Protein AF-T0FVY5-F1 (afdb_monomer)

Mean predicted aligned error: 6.15 Å

Nearest PDB structures (foldseek):
  8rbm-assembly1_C  TM=7.474E-01  e=8.166E-16  Azotobacter vinelandii DJ
  8rb9-assembly1_C  TM=7.217E-01  e=2.525E-15  Azotobacter vinelandii DJ
  4kku-assembly3_C  TM=5.764E-01  e=1.074E+00  Borreliella burgdorferi B31
  9iuz-assembly1_B  TM=2.775E-01  e=2.325E+00  Arabidopsis thaliana
  8yb4-assembly1_B  TM=2.255E-01  e=1.728E+00  Arabidopsis thaliana

InterPro domains:
  IPR010208 Ion-translocating oxidoreductase complex, subunit RnfC/RsxC [PTHR43034] (2-372)
  IPR017896 4Fe-4S ferredoxin-type, iron-sulphur binding domain [PS51379] (301-331)
  IPR017896 4Fe-4S ferredoxin-type, iron-sulphur binding domain [PS51379] (333-362)
  IPR017900 4Fe-4S ferredoxin, iron-sulphur binding, conserved site [PS00198] (311-322)
  IPR017900 4Fe-4S ferredoxin, iron-sulphur binding, conserved site [PS00198] (342-353)

Radius of gyration: 21.78 Å; Cα contacts (8 Å, |Δi|>4): 718; chains: 1; bounding box: 51×52×61 Å

Sequence (375 aa):
MVHGKFSRKTVLEEPFTLFPEPGAVYLKEFPTRVYAGEALVRQSVGTLLSPVDGIASLIQGEHSTKIRIVQDGSFQLSGEIQVDPSLKLEQALEKMDESGLVSLDFPDTTLSSLFKTFQSSLIVLSPYTKTQPVDFREIILEECRELHIQFLEYIKIWFPESIIKDYIISSVPFRKYEYPVGFPEYFVKKALSEKTFQKENILYLGPETLYHLYRALFKKIPYIERHISIYYVEKNGGLKKEESPIKFRDGQSLSFLLLEKKKEYPNFTFNSFFDGGEFHSSSEEYFLDIYKHHSIIFVAGKIREWKELPCTECGECTYNCPLECNPISLVTGQGRFFANACIECGICTFLCPSGIPLRDKIRDVKNGTRENLDV

pLDDT: mean 89.94, std 12.11, range [25.08, 98.44]

Organism: NCBI:txid1218564

Structure (mmCIF, N/CA/C/O backbone):
data_AF-T0FVY5-F1
#
_entry.id   AF-T0FVY5-F1
#
loop_
_atom_site.group_PDB
_atom_site.id
_atom_site.type_symbol
_atom_site.label_atom_id
_atom_site.label_alt_id
_atom_site.label_comp_id
_atom_site.label_asym_id
_atom_site.label_entity_id
_atom_site.label_seq_id
_atom_site.pdbx_PDB_ins_code
_atom_site.Cartn_x
_atom_site.Cartn_y
_atom_site.Cartn_z
_atom_site.occupancy
_atom_site.B_iso_or_equiv
_atom_site.auth_seq_id
_atom_site.auth_comp_id
_atom_site.auth_asym_id
_atom_site.auth_atom_id
_atom_site.pdbx_PDB_model_num
ATOM 1 N N . MET A 1 1 ? 27.993 -5.968 8.108 1.00 25.08 1 MET A N 1
ATOM 2 C CA . MET A 1 1 ? 27.616 -5.876 9.534 1.00 25.08 1 MET A CA 1
ATOM 3 C C . MET A 1 1 ? 27.077 -4.479 9.788 1.00 25.08 1 MET A C 1
ATOM 5 O O . MET A 1 1 ? 27.837 -3.590 10.148 1.00 25.08 1 MET A O 1
ATOM 9 N N . VAL A 1 2 ? 25.793 -4.263 9.508 1.00 27.25 2 VAL A N 1
ATOM 10 C CA . VAL A 1 2 ? 25.122 -2.986 9.765 1.00 27.25 2 VAL A CA 1
ATOM 11 C C . VAL A 1 2 ? 24.302 -3.178 11.033 1.00 27.25 2 VAL A C 1
ATOM 13 O O . VAL A 1 2 ? 23.190 -3.681 11.017 1.00 27.25 2 VAL A O 1
ATOM 16 N N . HIS A 1 3 ? 24.890 -2.826 12.170 1.00 33.59 3 HIS A N 1
ATOM 17 C CA . HIS A 1 3 ? 24.115 -2.476 13.354 1.00 33.59 3 HIS A CA 1
ATOM 18 C C . HIS A 1 3 ? 23.963 -0.960 13.348 1.00 33.59 3 HIS A C 1
ATOM 20 O O . HIS A 1 3 ? 24.649 -0.241 14.074 1.00 33.59 3 HIS A O 1
ATOM 26 N N . GLY A 1 4 ? 23.088 -0.469 12.472 1.00 36.00 4 GLY A N 1
ATOM 27 C CA . GLY A 1 4 ? 22.662 0.921 12.475 1.00 36.00 4 GLY A CA 1
ATOM 28 C C . GLY A 1 4 ? 21.733 1.160 13.657 1.00 36.00 4 GLY A C 1
ATOM 29 O O . GLY A 1 4 ? 20.517 1.159 13.510 1.00 36.00 4 GLY A O 1
ATOM 30 N N . LYS A 1 5 ? 22.297 1.355 14.855 1.00 36.62 5 LYS A N 1
ATOM 31 C CA . LYS A 1 5 ? 21.599 2.074 15.923 1.00 36.62 5 LYS A CA 1
ATOM 32 C C . LYS A 1 5 ? 21.369 3.493 15.407 1.00 36.62 5 LYS A C 1
ATOM 34 O O . LYS A 1 5 ? 22.240 4.346 15.566 1.00 36.62 5 LYS A O 1
ATOM 39 N N . PHE A 1 6 ? 20.224 3.737 14.773 1.00 43.12 6 PHE A N 1
ATOM 40 C CA . PHE A 1 6 ? 19.776 5.093 14.482 1.00 43.12 6 PHE A CA 1
ATOM 41 C C . PHE A 1 6 ? 19.828 5.881 15.791 1.00 43.12 6 PHE A C 1
ATOM 43 O O . PHE A 1 6 ? 19.262 5.469 16.810 1.00 43.12 6 PHE A O 1
ATOM 50 N N . SER A 1 7 ? 20.574 6.982 15.804 1.00 35.22 7 SER A N 1
ATOM 51 C CA . SER A 1 7 ? 20.577 7.872 16.956 1.00 35.22 7 SER A CA 1
ATOM 52 C C . SER A 1 7 ? 19.140 8.373 17.134 1.00 35.22 7 SER A C 1
ATOM 54 O O . SER A 1 7 ? 18.599 9.030 16.248 1.00 35.22 7 SER A O 1
ATOM 56 N N . ARG A 1 8 ? 18.507 8.079 18.280 1.00 40.72 8 ARG A N 1
ATOM 57 C CA . ARG A 1 8 ? 17.170 8.608 18.629 1.00 40.72 8 ARG A CA 1
ATOM 58 C C . ARG A 1 8 ? 17.087 10.138 18.511 1.00 40.72 8 ARG A C 1
ATOM 60 O O . ARG A 1 8 ? 15.991 10.667 18.393 1.00 40.72 8 ARG A O 1
ATOM 67 N N . LYS A 1 9 ? 18.231 10.834 18.545 1.00 35.44 9 LYS A N 1
ATOM 68 C CA . LYS A 1 9 ? 18.335 12.296 18.505 1.00 35.44 9 LYS A CA 1
ATOM 69 C C . LYS A 1 9 ? 17.938 12.921 17.164 1.00 35.44 9 LYS A C 1
ATOM 71 O O . LYS A 1 9 ? 17.476 14.046 17.173 1.00 35.44 9 LYS A O 1
ATOM 76 N N . THR A 1 10 ? 18.074 12.223 16.036 1.00 43.50 10 THR A N 1
ATOM 77 C CA . THR A 1 10 ? 17.833 12.810 14.700 1.00 43.50 10 THR A CA 1
ATOM 78 C C . THR A 1 10 ? 16.411 12.600 14.168 1.00 43.50 10 THR A C 1
ATOM 80 O O . THR A 1 10 ? 16.043 13.219 13.182 1.00 43.50 10 THR A O 1
ATOM 83 N N . VAL A 1 11 ? 15.603 11.746 14.809 1.00 50.41 11 VAL A N 1
ATOM 84 C CA . VAL A 1 11 ? 14.240 11.399 14.349 1.00 50.41 11 VAL A CA 1
ATOM 85 C C . VAL A 1 11 ? 13.154 12.268 15.007 1.00 50.41 11 VAL A C 1
ATOM 87 O O . VAL A 1 11 ? 12.051 12.358 14.484 1.00 50.41 11 VAL A O 1
ATOM 90 N N . LEU A 1 12 ? 13.450 12.907 16.146 1.00 50.75 12 LEU A N 1
ATOM 91 C CA . LEU A 1 12 ? 12.457 13.578 17.004 1.00 50.75 12 LEU A CA 1
ATOM 92 C C . LEU A 1 12 ? 12.455 15.117 16.916 1.00 50.75 12 LEU A C 1
ATOM 94 O O . LEU A 1 12 ? 11.637 15.743 17.581 1.00 50.75 12 LEU A O 1
ATOM 98 N N . GLU A 1 13 ? 13.359 15.735 16.150 1.00 60.56 13 GLU A N 1
ATOM 99 C CA . GLU A 1 13 ? 13.485 17.206 16.101 1.00 60.56 13 GLU A CA 1
ATOM 100 C C . GLU A 1 13 ? 12.891 17.837 14.832 1.00 60.56 13 GLU A C 1
ATOM 102 O O . GLU A 1 13 ? 12.597 19.034 14.819 1.00 60.56 13 GLU A O 1
ATOM 107 N N . GLU A 1 14 ? 12.673 17.053 13.772 1.00 82.56 14 GLU A N 1
ATOM 108 C CA . GLU A 1 14 ? 12.103 17.570 12.530 1.00 82.56 14 GLU A CA 1
ATOM 109 C C . GLU A 1 14 ? 10.566 17.517 12.547 1.00 82.56 14 GLU A C 1
ATOM 111 O O . GLU A 1 14 ? 9.972 16.544 13.016 1.00 82.56 14 GLU A O 1
ATOM 116 N N . PRO A 1 15 ? 9.898 18.569 12.045 1.00 90.38 15 PRO A N 1
ATOM 117 C CA . PRO A 1 15 ? 8.446 18.613 11.964 1.00 90.38 15 PRO A CA 1
ATOM 118 C C . PRO A 1 15 ? 7.916 17.577 10.964 1.00 90.38 15 PRO A C 1
ATOM 120 O O . PRO A 1 15 ? 8.535 17.311 9.932 1.00 90.38 15 PRO A O 1
ATOM 123 N N . PHE A 1 16 ? 6.717 17.066 11.223 1.00 94.88 16 PHE A N 1
ATOM 124 C CA . PHE A 1 16 ? 5.983 16.251 10.259 1.00 94.88 16 PHE A CA 1
ATOM 125 C C . PHE A 1 16 ? 5.290 17.170 9.256 1.00 94.88 16 PHE A C 1
ATOM 127 O O . PHE A 1 16 ? 4.732 18.196 9.650 1.00 94.88 16 PHE A O 1
ATOM 134 N N . THR A 1 17 ? 5.304 16.807 7.976 1.00 95.69 17 THR A N 1
ATOM 135 C CA . THR A 1 17 ? 4.626 17.563 6.919 1.00 95.69 17 THR A CA 1
ATOM 136 C C . THR A 1 17 ? 3.707 16.646 6.136 1.00 95.69 17 THR A C 1
ATOM 138 O O . THR A 1 17 ? 4.165 15.728 5.464 1.00 95.69 17 THR A O 1
ATOM 141 N N . LEU A 1 18 ? 2.408 16.918 6.205 1.00 95.44 18 LEU A N 1
ATOM 142 C CA . LEU A 1 18 ? 1.378 16.187 5.478 1.00 95.44 18 LEU A CA 1
ATOM 143 C C . LEU A 1 18 ? 0.923 16.979 4.248 1.00 95.44 18 LEU A C 1
ATOM 145 O O . LEU A 1 18 ? 0.936 18.218 4.250 1.00 95.44 18 LEU A O 1
ATOM 149 N N . PHE A 1 19 ? 0.472 16.256 3.222 1.00 93.06 19 PHE A N 1
ATOM 150 C CA . PHE A 1 19 ? 0.108 16.801 1.912 1.00 93.06 19 PHE A CA 1
ATOM 151 C C . PHE A 1 19 ? -1.352 16.473 1.579 1.00 93.06 19 PHE A C 1
ATOM 153 O O . PHE A 1 19 ? -1.606 15.498 0.872 1.00 93.06 19 PHE A O 1
ATOM 160 N N . PRO A 1 20 ? -2.315 17.262 2.091 1.00 92.56 20 PRO A N 1
ATOM 161 C CA . PRO A 1 20 ? -3.705 17.164 1.667 1.00 92.56 20 PRO A CA 1
ATOM 162 C C . PRO A 1 20 ? -3.853 17.255 0.147 1.00 92.56 20 PRO A C 1
ATOM 164 O O . PRO A 1 20 ? -3.195 18.072 -0.502 1.00 92.56 20 PRO A O 1
ATOM 167 N N . GLU A 1 21 ? -4.749 16.450 -0.417 1.00 90.50 21 GLU A N 1
ATOM 168 C CA . GLU A 1 21 ? -5.129 16.578 -1.823 1.00 90.50 21 GLU A CA 1
ATOM 169 C C . GLU A 1 21 ? -5.805 17.935 -2.138 1.00 90.50 21 GLU A C 1
ATOM 171 O O . GLU A 1 21 ? -6.383 18.586 -1.256 1.00 90.50 21 GLU A O 1
ATOM 176 N N . PRO A 1 22 ? -5.794 18.372 -3.408 1.00 88.31 22 PRO A N 1
ATOM 177 C CA . PRO A 1 22 ? -6.590 19.515 -3.839 1.00 88.31 22 PRO A CA 1
ATOM 178 C C . PRO A 1 22 ? -8.088 19.299 -3.570 1.00 88.31 22 PRO A C 1
ATOM 180 O O . PRO A 1 22 ? -8.651 18.280 -3.955 1.00 88.31 22 PRO A O 1
ATOM 183 N N . GLY A 1 23 ? -8.749 20.281 -2.950 1.00 87.75 23 GLY A N 1
ATOM 184 C CA . GLY A 1 23 ? -10.187 20.222 -2.646 1.00 87.75 23 GLY A CA 1
ATOM 185 C C . GLY A 1 23 ? -10.550 19.509 -1.338 1.00 87.75 23 GLY A C 1
ATOM 186 O O . GLY A 1 23 ? -11.733 19.421 -1.013 1.00 87.75 23 GLY A O 1
ATOM 187 N N . ALA A 1 24 ? -9.559 19.050 -0.570 1.00 91.75 24 ALA A N 1
ATOM 188 C CA . ALA A 1 24 ? -9.790 18.404 0.714 1.00 91.75 24 ALA A CA 1
ATOM 189 C C . ALA A 1 24 ? -10.467 19.337 1.742 1.00 91.75 24 ALA A C 1
ATOM 191 O O . ALA A 1 24 ? -10.242 20.551 1.768 1.00 91.75 24 ALA A O 1
ATOM 192 N N . VAL A 1 25 ? -11.281 18.757 2.630 1.00 94.62 25 VAL A N 1
ATOM 193 C CA . VAL A 1 25 ? -12.047 19.491 3.648 1.00 94.62 25 VAL A CA 1
ATOM 194 C C . VAL A 1 25 ? -11.309 19.461 4.983 1.00 94.62 25 VAL A C 1
ATOM 196 O O . VAL A 1 25 ? -11.169 18.408 5.605 1.00 94.62 25 VAL A O 1
ATOM 199 N N . TYR A 1 26 ? -10.865 20.624 5.455 1.00 95.38 26 TYR A N 1
ATOM 200 C CA . TYR A 1 26 ? -10.223 20.771 6.762 1.00 95.38 26 TYR A CA 1
ATOM 201 C C . TYR A 1 26 ? -11.253 20.628 7.884 1.00 95.38 26 TYR A C 1
ATOM 203 O O . TYR A 1 26 ? -12.281 21.301 7.889 1.00 95.38 26 TYR A O 1
ATOM 211 N N . LEU A 1 27 ? -10.971 19.748 8.844 1.00 95.94 27 LEU A N 1
ATOM 212 C CA . LEU A 1 27 ? -11.879 19.419 9.952 1.00 95.94 27 LEU A CA 1
ATOM 213 C C . LEU A 1 27 ? -11.597 20.248 11.215 1.00 95.94 27 LEU A C 1
ATOM 215 O O . LEU A 1 27 ? -12.261 20.080 12.236 1.00 95.94 27 LEU A O 1
ATOM 219 N N . LYS A 1 28 ? -10.585 21.119 11.154 1.00 93.94 28 LYS A N 1
ATOM 220 C CA . LYS A 1 28 ? -10.076 21.931 12.259 1.00 93.94 28 LYS A CA 1
ATOM 221 C C . LYS A 1 28 ? -9.698 23.324 11.773 1.00 93.94 28 LYS A C 1
ATOM 223 O O . LYS A 1 28 ? -9.310 23.506 10.620 1.00 93.94 28 LYS A O 1
ATOM 228 N N . GLU A 1 29 ? -9.738 24.280 12.691 1.00 95.00 29 GLU A N 1
ATOM 229 C CA . GLU A 1 29 ? -9.111 25.589 12.520 1.00 95.00 29 GLU A CA 1
ATOM 230 C C . GLU A 1 29 ? -7.639 25.506 12.948 1.00 95.00 29 GLU A C 1
ATOM 232 O O . GLU A 1 29 ? -7.323 24.894 13.967 1.00 95.00 29 GLU A O 1
ATOM 237 N N . PHE A 1 30 ? -6.735 26.094 12.163 1.00 94.56 30 PHE A N 1
ATOM 238 C CA . PHE A 1 30 ? -5.288 26.053 12.397 1.00 94.56 30 PHE A CA 1
ATOM 239 C C . PHE A 1 30 ? -4.747 27.469 12.681 1.00 94.56 30 PHE A C 1
ATOM 241 O O . PHE A 1 30 ? -5.218 28.422 12.057 1.00 94.56 30 PHE A O 1
ATOM 248 N N . PRO A 1 31 ? -3.722 27.627 13.542 1.00 96.50 31 PRO A N 1
ATOM 249 C CA . PRO A 1 31 ? -2.995 26.568 14.239 1.00 96.50 31 PRO A CA 1
ATOM 250 C C . PRO A 1 31 ? -3.778 25.989 15.422 1.00 96.50 31 PRO A C 1
ATOM 252 O O . PRO A 1 31 ? -4.525 26.700 16.087 1.00 96.50 31 PRO A O 1
ATOM 255 N N . THR A 1 32 ? -3.591 24.702 15.708 1.00 97.31 32 THR A N 1
ATOM 256 C CA . THR A 1 32 ? -4.270 24.039 16.830 1.00 97.31 32 THR A CA 1
ATOM 257 C C . THR A 1 32 ? -3.449 22.895 17.401 1.00 97.31 32 THR A C 1
ATOM 259 O O . THR A 1 32 ? -2.555 22.360 16.738 1.00 97.31 32 THR A O 1
ATOM 262 N N . ARG A 1 33 ? -3.753 22.521 18.647 1.00 96.12 33 ARG A N 1
ATOM 263 C CA . ARG A 1 33 ? -3.192 21.312 19.241 1.00 96.12 33 ARG A CA 1
ATOM 264 C C . ARG A 1 33 ? -3.884 20.090 18.657 1.00 96.12 33 ARG A C 1
ATOM 266 O O . ARG A 1 33 ? -5.104 20.081 18.495 1.00 96.12 33 ARG A O 1
ATOM 273 N N . VAL A 1 34 ? -3.081 19.081 18.348 1.00 95.81 34 VAL A N 1
ATOM 274 C CA . VAL A 1 34 ? -3.536 17.817 17.782 1.00 95.81 34 VAL A CA 1
ATOM 275 C C . VAL A 1 34 ? -2.949 16.641 18.546 1.00 95.81 34 VAL A C 1
ATOM 277 O O . VAL A 1 34 ? -1.860 16.751 19.116 1.00 95.81 34 VAL A O 1
ATOM 280 N N . TYR A 1 35 ? -3.668 15.525 18.531 1.00 94.06 35 TYR A N 1
ATOM 281 C CA . TYR A 1 35 ? -3.240 14.255 19.116 1.00 94.06 35 TYR A CA 1
ATOM 282 C C . TYR A 1 35 ? -3.052 13.191 18.039 1.00 94.06 35 TYR A C 1
ATOM 284 O O . TYR A 1 35 ? -3.733 13.210 17.015 1.00 94.06 35 TYR A O 1
ATOM 292 N N . ALA A 1 36 ? -2.148 12.239 18.253 1.00 93.81 36 ALA A N 1
ATOM 293 C CA . ALA A 1 36 ? -1.917 11.145 17.320 1.00 93.81 36 ALA A CA 1
ATOM 294 C C . ALA A 1 36 ? -3.219 10.367 17.048 1.00 93.81 36 ALA A C 1
ATOM 296 O O . ALA A 1 36 ? -3.897 9.919 17.973 1.00 93.81 36 ALA A O 1
ATOM 297 N N . GLY A 1 37 ? -3.562 10.196 15.770 1.00 94.38 37 GLY A N 1
ATOM 298 C CA . GLY A 1 37 ? -4.827 9.600 15.337 1.00 94.38 37 GLY A CA 1
ATOM 299 C C . GLY A 1 37 ? -5.985 10.577 15.180 1.00 94.38 37 GLY A C 1
ATOM 300 O O . GLY A 1 37 ? -7.039 10.186 14.694 1.00 94.38 37 GLY A O 1
ATOM 301 N N . GLU A 1 38 ? -5.817 11.837 15.566 1.00 95.62 38 GLU A N 1
ATOM 302 C CA . GLU A 1 38 ? -6.883 12.820 15.453 1.00 95.62 38 GLU A CA 1
ATOM 303 C C . GLU A 1 38 ? -7.085 13.254 14.000 1.00 95.62 38 GLU A C 1
ATOM 305 O O . GLU A 1 38 ? -6.127 13.563 13.287 1.00 95.62 38 GLU A O 1
ATOM 310 N N . ALA A 1 39 ? -8.343 13.305 13.566 1.00 97.12 39 ALA A N 1
ATOM 311 C CA . ALA A 1 39 ? -8.708 13.699 12.215 1.00 97.12 39 ALA A CA 1
ATOM 312 C C . ALA A 1 39 ? -8.368 15.171 11.934 1.00 97.12 39 ALA A C 1
ATOM 314 O O . ALA A 1 39 ? -8.780 16.076 12.665 1.00 97.12 39 ALA A O 1
ATOM 315 N N . LEU A 1 40 ? -7.631 15.409 10.846 1.00 96.88 40 LEU A N 1
ATOM 316 C CA . LEU A 1 40 ? -7.208 16.744 10.418 1.00 96.88 40 LEU A CA 1
ATOM 317 C C . LEU A 1 40 ? -7.950 17.193 9.163 1.00 96.88 40 LEU A C 1
ATOM 319 O O . LEU A 1 40 ? -8.425 18.328 9.088 1.00 96.88 40 LEU A O 1
ATOM 323 N N . VAL A 1 41 ? -8.033 16.303 8.173 1.00 95.19 41 VAL A N 1
ATOM 324 C CA . VAL A 1 41 ? -8.563 16.612 6.843 1.00 95.19 41 VAL A CA 1
ATOM 325 C C . VAL A 1 41 ? -9.319 15.414 6.294 1.00 95.19 41 VAL A C 1
ATOM 327 O O . VAL A 1 41 ? -8.827 14.291 6.346 1.00 95.19 41 VAL A O 1
ATOM 330 N N . ARG A 1 42 ? -10.493 15.656 5.715 1.00 94.88 42 ARG A N 1
ATOM 331 C CA . ARG A 1 42 ? -11.218 14.667 4.916 1.00 94.88 42 ARG A CA 1
ATOM 332 C C . ARG A 1 42 ? -10.850 14.815 3.444 1.00 94.88 42 ARG A C 1
ATOM 334 O O . ARG A 1 42 ? -10.922 15.918 2.904 1.00 94.88 42 ARG A O 1
ATOM 341 N N . GLN A 1 43 ? -10.472 13.704 2.826 1.00 91.31 43 GLN A N 1
ATOM 342 C CA . GLN A 1 43 ? -10.056 13.617 1.427 1.00 91.31 43 GLN A CA 1
ATOM 343 C C . GLN A 1 43 ? -11.102 12.835 0.615 1.00 91.31 43 GLN A C 1
ATOM 345 O O . GLN A 1 43 ? -12.077 12.320 1.168 1.00 91.31 43 GLN A O 1
ATOM 350 N N . SER A 1 44 ? -10.897 12.744 -0.695 1.00 90.25 44 SER A N 1
ATOM 351 C CA . SER A 1 44 ? -11.677 11.951 -1.642 1.00 90.25 44 SER A CA 1
ATOM 352 C C . SER A 1 44 ? -11.671 10.479 -1.243 1.00 90.25 44 SER A C 1
ATOM 354 O O . SER A 1 44 ? -12.699 9.805 -1.323 1.00 90.25 44 SER A O 1
ATOM 356 N N . VAL A 1 45 ? -10.533 10.015 -0.720 1.00 89.56 45 VAL A N 1
ATOM 357 C CA . VAL A 1 45 ? -10.350 8.684 -0.154 1.00 89.56 45 VAL A CA 1
ATOM 358 C C . VAL A 1 45 ? -9.832 8.813 1.277 1.00 89.56 45 VAL A C 1
ATOM 360 O O . VAL A 1 45 ? -8.653 9.051 1.528 1.00 89.56 45 VAL A O 1
ATOM 363 N N . GLY A 1 46 ? -10.738 8.630 2.236 1.00 90.44 46 GLY A N 1
ATOM 364 C CA . GLY A 1 46 ? -10.409 8.513 3.655 1.00 90.44 46 GLY A CA 1
ATOM 365 C C . GLY A 1 46 ? -10.163 9.842 4.371 1.00 90.44 46 GLY A C 1
ATOM 366 O O . GLY A 1 46 ? -10.559 10.923 3.925 1.00 90.44 46 GLY A O 1
ATOM 367 N N . THR A 1 47 ? -9.529 9.742 5.537 1.00 94.19 47 THR A N 1
ATOM 368 C CA . THR A 1 47 ? -9.269 10.871 6.436 1.00 94.19 47 THR A CA 1
ATOM 369 C C . THR A 1 47 ? -7.790 10.901 6.786 1.00 94.19 47 THR A C 1
ATOM 371 O O . THR A 1 47 ? -7.234 9.904 7.237 1.00 94.19 47 THR A O 1
ATOM 374 N N . LEU A 1 48 ? -7.161 12.058 6.604 1.00 94.62 48 LEU A N 1
ATOM 375 C CA . LEU A 1 48 ? -5.792 12.312 7.023 1.00 94.62 48 LEU A CA 1
ATOM 376 C C . LEU A 1 48 ? -5.769 12.591 8.527 1.00 94.62 48 LEU A C 1
ATOM 378 O O . LEU A 1 48 ? -6.465 13.493 9.013 1.00 94.62 48 LEU A O 1
ATOM 382 N N . LEU A 1 49 ? -4.970 11.818 9.252 1.00 97.00 49 LEU A N 1
ATOM 383 C CA . LEU A 1 49 ? -4.873 11.874 10.706 1.00 97.00 49 LEU A CA 1
ATOM 384 C C . LEU A 1 49 ? -3.544 12.488 11.138 1.00 97.00 49 LEU A C 1
ATOM 386 O O . LEU A 1 49 ? -2.554 12.435 10.408 1.00 97.00 49 LEU A O 1
ATOM 390 N N . SER A 1 50 ? -3.495 13.029 12.353 1.00 96.50 50 SER A N 1
ATOM 391 C CA . SER A 1 50 ? -2.228 13.469 12.924 1.00 96.50 50 SER A CA 1
ATOM 392 C C . SER A 1 50 ? -1.327 12.263 13.231 1.00 96.50 50 SER A C 1
ATOM 394 O O . SER A 1 50 ? -1.744 11.364 13.966 1.00 96.50 50 SER A O 1
ATOM 396 N N . PRO A 1 51 ? -0.076 12.223 12.745 1.00 95.44 51 PRO A N 1
ATOM 397 C CA . PRO A 1 51 ? 0.883 11.175 13.079 1.00 95.44 51 PRO A CA 1
ATOM 398 C C . PRO A 1 51 ? 1.437 11.289 14.504 1.00 95.44 51 PRO A C 1
ATOM 400 O O . PRO A 1 51 ? 1.996 10.326 15.032 1.00 95.44 51 PRO A O 1
ATOM 403 N N . VAL A 1 52 ? 1.339 12.460 15.133 1.00 94.00 52 VAL A N 1
ATOM 404 C CA . VAL A 1 52 ? 1.960 12.768 16.427 1.00 94.00 52 VAL A CA 1
ATOM 405 C C . VAL A 1 52 ? 1.071 13.676 17.270 1.00 94.00 52 VAL A C 1
ATOM 407 O O . VAL A 1 52 ? 0.173 14.341 16.753 1.00 94.00 52 VAL A O 1
ATOM 410 N N . ASP A 1 53 ? 1.371 13.740 18.561 1.00 94.06 53 ASP A N 1
ATOM 411 C CA . ASP A 1 53 ? 0.906 14.825 19.419 1.00 94.06 53 ASP A CA 1
ATOM 412 C C . ASP A 1 53 ? 1.740 16.076 19.125 1.00 94.06 53 ASP A C 1
ATOM 414 O O . ASP A 1 53 ? 2.962 15.987 18.967 1.00 94.06 53 ASP A O 1
ATOM 418 N N . GLY A 1 54 ? 1.102 17.239 19.023 1.00 94.62 54 GLY A N 1
ATOM 419 C CA . GLY A 1 54 ? 1.831 18.478 18.775 1.00 94.62 54 GLY A CA 1
ATOM 420 C C . GLY A 1 54 ? 0.963 19.655 18.368 1.00 94.62 54 GLY A C 1
ATOM 421 O O . GLY A 1 54 ? -0.255 19.659 18.552 1.00 94.62 54 GLY A O 1
ATOM 422 N N . ILE A 1 55 ? 1.607 20.668 17.790 1.00 96.06 55 ILE A N 1
ATOM 423 C CA . ILE A 1 55 ? 0.935 21.840 17.223 1.00 96.06 55 ILE A CA 1
ATOM 424 C C . ILE A 1 55 ? 0.942 21.730 15.704 1.00 96.06 55 ILE A C 1
ATOM 426 O O . ILE A 1 55 ? 2.007 21.735 15.082 1.00 96.06 55 ILE A O 1
ATOM 430 N N . ALA A 1 56 ? -0.252 21.650 15.121 1.00 96.81 56 ALA A N 1
ATOM 431 C CA . ALA A 1 56 ? -0.453 21.643 13.684 1.00 96.81 56 ALA A CA 1
ATOM 432 C C . ALA A 1 56 ? -0.715 23.062 13.170 1.00 96.81 56 ALA A C 1
ATOM 434 O O . ALA A 1 56 ? -1.523 23.796 13.741 1.00 96.81 56 ALA A O 1
ATOM 435 N N . SER A 1 57 ? -0.081 23.419 12.056 1.00 96.88 57 SER A N 1
ATOM 436 C CA . SER A 1 57 ? -0.207 24.714 11.382 1.00 96.88 57 SER A CA 1
ATOM 437 C C . SER A 1 57 ? -0.280 24.526 9.868 1.00 96.88 57 SER A C 1
ATOM 439 O O . SER A 1 57 ? 0.333 23.607 9.322 1.00 96.88 57 SER A O 1
ATOM 441 N N . LEU A 1 58 ? -0.984 25.421 9.173 1.00 95.25 58 LEU A N 1
ATOM 442 C CA . LEU A 1 58 ? -1.005 25.438 7.709 1.00 95.25 58 LEU A CA 1
ATOM 443 C C . LEU A 1 58 ? 0.214 26.174 7.158 1.00 95.25 58 LEU A C 1
ATOM 445 O O . LEU A 1 58 ? 0.584 27.241 7.648 1.00 95.25 58 LEU A O 1
ATOM 449 N N . ILE A 1 59 ? 0.801 25.617 6.104 1.00 91.25 59 ILE A N 1
ATOM 450 C CA . ILE A 1 59 ? 1.816 26.277 5.286 1.00 91.25 59 ILE A CA 1
ATOM 451 C C . ILE A 1 59 ? 1.259 26.398 3.878 1.00 91.25 59 ILE A C 1
ATOM 453 O O . ILE A 1 59 ? 0.962 25.393 3.231 1.00 91.25 59 ILE A O 1
ATOM 457 N N . GLN A 1 60 ? 1.124 27.631 3.401 1.00 82.00 60 GLN A N 1
ATOM 458 C CA . GLN A 1 60 ? 0.759 27.894 2.015 1.00 82.00 60 GLN A CA 1
ATOM 459 C C . GLN A 1 60 ? 2.009 27.756 1.141 1.00 82.00 60 GLN A C 1
ATOM 461 O O . GLN A 1 60 ? 2.980 28.489 1.325 1.00 82.00 60 GLN A O 1
ATOM 466 N N . GLY A 1 61 ? 2.005 26.783 0.230 1.00 67.06 61 GLY A N 1
ATOM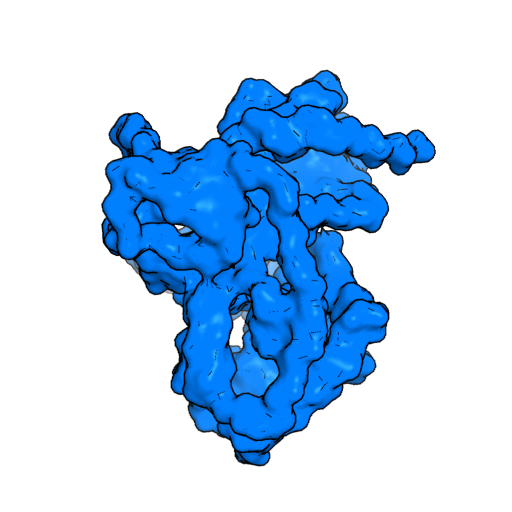 467 C CA . GLY A 1 61 ? 2.971 26.693 -0.864 1.00 67.06 61 GLY A CA 1
ATOM 468 C C . GLY A 1 61 ? 2.408 27.287 -2.156 1.00 67.06 61 GLY A C 1
ATOM 469 O O . GLY A 1 61 ? 1.214 27.556 -2.250 1.00 67.06 61 GLY A O 1
ATOM 470 N N . GLU A 1 62 ? 3.257 27.436 -3.175 1.00 59.31 62 GLU A N 1
ATOM 471 C CA . GLU A 1 62 ? 2.864 27.982 -4.488 1.00 59.31 62 GLU A CA 1
ATOM 472 C C . GLU A 1 62 ? 1.776 27.153 -5.199 1.00 59.31 62 GLU A C 1
ATOM 474 O O . GLU A 1 62 ? 1.002 27.697 -5.984 1.00 59.31 62 GLU A O 1
ATOM 479 N N . HIS A 1 63 ? 1.684 25.848 -4.905 1.00 59.34 63 HIS A N 1
ATOM 480 C CA . HIS A 1 63 ? 0.783 24.914 -5.599 1.00 59.34 63 HIS A CA 1
ATOM 481 C C . HIS A 1 63 ? -0.081 24.036 -4.680 1.00 59.34 63 HIS A C 1
ATOM 483 O O . HIS A 1 63 ? -0.967 23.336 -5.165 1.00 59.34 63 HIS A O 1
ATOM 489 N N . SER A 1 64 ? 0.161 24.033 -3.367 1.00 77.75 64 SER A N 1
ATOM 490 C CA . SER A 1 64 ? -0.621 23.235 -2.414 1.00 77.75 64 SER A CA 1
ATOM 491 C C . SER A 1 64 ? -0.476 23.740 -0.980 1.00 77.75 64 SER A C 1
ATOM 493 O O . SER A 1 64 ? 0.569 24.262 -0.577 1.00 77.75 64 SER A O 1
ATOM 495 N N . THR A 1 65 ? -1.538 23.564 -0.197 1.00 88.06 65 THR A N 1
ATOM 496 C CA . THR A 1 65 ? -1.523 23.796 1.249 1.00 88.06 65 THR A CA 1
ATOM 497 C C . THR A 1 65 ? -0.985 22.552 1.943 1.00 88.06 65 THR A C 1
ATOM 499 O O . THR A 1 65 ? -1.514 21.460 1.760 1.00 88.06 65 THR A O 1
ATOM 502 N N . LYS A 1 66 ? 0.039 22.720 2.778 1.00 93.94 66 LYS A N 1
ATOM 503 C CA . LYS A 1 66 ? 0.638 21.650 3.585 1.00 93.94 66 LYS A CA 1
ATOM 504 C C . LYS A 1 66 ? 0.221 21.803 5.044 1.00 93.94 66 LYS A C 1
ATOM 506 O O . LYS A 1 66 ? -0.016 22.922 5.504 1.00 93.94 66 LYS A O 1
ATOM 511 N N . ILE A 1 67 ? 0.182 20.700 5.788 1.00 95.81 67 ILE A N 1
ATOM 512 C CA . ILE A 1 67 ? 0.016 20.731 7.248 1.00 95.81 67 ILE A CA 1
ATOM 513 C C . ILE A 1 67 ? 1.355 20.387 7.880 1.00 95.81 67 ILE A C 1
ATOM 515 O O . ILE A 1 67 ? 1.856 19.283 7.687 1.00 95.81 67 ILE A O 1
ATOM 519 N N . ARG A 1 68 ? 1.921 21.319 8.647 1.00 96.12 68 ARG A N 1
ATOM 520 C CA . ARG A 1 68 ? 3.144 21.101 9.421 1.00 96.12 68 ARG A CA 1
ATOM 521 C C . ARG A 1 68 ? 2.794 20.861 10.879 1.00 96.12 68 ARG A C 1
ATOM 523 O O . ARG A 1 68 ? 2.077 21.669 11.462 1.00 96.12 68 ARG A O 1
ATOM 530 N N . ILE A 1 69 ? 3.340 19.807 11.472 1.00 96.12 69 ILE A N 1
ATOM 531 C CA . ILE A 1 69 ? 3.097 19.435 12.865 1.00 96.12 69 ILE A CA 1
ATOM 532 C C . ILE A 1 69 ? 4.429 19.396 13.598 1.00 96.12 69 ILE A C 1
ATOM 534 O O . ILE A 1 69 ? 5.312 18.597 13.282 1.00 96.12 69 ILE A O 1
ATOM 538 N N . VAL A 1 70 ? 4.581 20.293 14.569 1.00 94.50 70 VAL A N 1
ATOM 539 C CA . VAL A 1 70 ? 5.729 20.294 15.476 1.00 94.50 70 VAL A CA 1
ATOM 540 C C . VAL A 1 70 ? 5.365 19.419 16.663 1.00 94.50 70 VAL A C 1
ATOM 542 O O . VAL A 1 70 ? 4.468 19.773 17.429 1.00 94.50 70 VAL A O 1
ATOM 545 N N . GLN A 1 71 ? 6.035 18.274 16.778 1.00 91.31 71 GLN A N 1
ATOM 546 C CA . GLN A 1 71 ? 5.797 17.326 17.858 1.00 91.31 71 GLN A CA 1
ATOM 547 C C . GLN A 1 71 ? 6.155 17.947 19.213 1.00 91.31 71 GLN A C 1
ATOM 549 O O . GLN A 1 71 ? 7.217 18.556 19.354 1.00 91.31 71 GLN A O 1
ATOM 554 N N . ASP A 1 72 ? 5.305 17.744 20.220 1.00 85.50 72 ASP A N 1
ATOM 555 C CA . ASP A 1 72 ? 5.641 18.042 21.608 1.00 85.50 72 ASP A CA 1
ATOM 556 C C . ASP A 1 72 ? 5.540 16.797 22.505 1.00 85.50 72 ASP A C 1
ATOM 558 O O . ASP A 1 72 ? 4.586 16.028 22.482 1.00 85.50 72 ASP A O 1
ATOM 562 N N . GLY A 1 73 ? 6.592 16.556 23.292 1.00 76.38 73 GLY A N 1
ATOM 563 C CA . GLY A 1 73 ? 6.684 15.386 24.165 1.00 76.38 73 GLY A CA 1
ATOM 564 C C . GLY A 1 73 ? 6.879 14.046 23.438 1.00 76.38 73 GLY A C 1
ATOM 565 O O . GLY A 1 73 ? 7.021 13.948 22.218 1.00 76.38 73 GLY A O 1
ATOM 566 N N . SER A 1 74 ? 6.941 12.977 24.232 1.00 69.12 74 SER A N 1
ATOM 567 C CA . SER A 1 74 ? 7.036 11.603 23.741 1.00 69.12 74 SER A CA 1
ATOM 568 C C . SER A 1 74 ? 5.694 10.896 23.917 1.00 69.12 74 SER A C 1
ATOM 570 O O . SER A 1 74 ? 5.319 10.572 25.044 1.00 69.12 74 SER A O 1
ATOM 572 N N . PHE A 1 75 ? 5.001 10.625 22.813 1.00 69.44 75 PHE A N 1
ATOM 573 C CA . PHE A 1 75 ? 3.772 9.835 22.809 1.00 69.44 75 PHE A CA 1
ATOM 574 C C . PHE A 1 75 ? 4.043 8.398 22.355 1.00 69.44 75 PHE A C 1
ATOM 576 O O . PHE A 1 75 ? 4.706 8.159 21.337 1.00 69.44 75 PHE A O 1
ATOM 583 N N . GLN A 1 76 ? 3.490 7.444 23.101 1.00 67.69 76 GLN A N 1
ATOM 584 C CA . GLN A 1 76 ? 3.445 6.033 22.741 1.00 67.69 76 GLN A CA 1
ATOM 585 C C . GLN A 1 76 ? 1.988 5.596 22.629 1.00 67.69 76 GLN A C 1
ATOM 587 O O . GLN A 1 76 ? 1.185 5.837 23.526 1.00 67.69 76 GLN A O 1
ATOM 592 N N . LEU A 1 77 ? 1.669 4.917 21.531 1.00 76.25 77 LEU A N 1
ATOM 593 C CA . LEU A 1 77 ? 0.392 4.234 21.368 1.00 76.25 77 LEU A CA 1
ATOM 594 C C . LEU A 1 77 ? 0.316 3.109 22.407 1.00 76.25 77 LEU A C 1
ATOM 596 O O . LEU A 1 77 ? 1.214 2.267 22.441 1.00 76.25 77 LEU A O 1
ATOM 600 N N . SER A 1 78 ? -0.731 3.088 23.239 1.00 71.94 78 SER A N 1
ATOM 601 C CA . SER A 1 78 ? -0.881 2.082 24.303 1.00 71.94 78 SER A CA 1
ATOM 602 C C . SER A 1 78 ? -0.907 0.656 23.748 1.00 71.94 78 SER A C 1
ATOM 604 O O . SER A 1 78 ? -0.392 -0.260 24.382 1.00 71.94 78 SER A O 1
ATOM 606 N N . GLY A 1 79 ? -1.469 0.474 22.544 1.00 77.88 79 GLY A N 1
ATOM 607 C CA . GLY A 1 79 ? -1.478 -0.792 21.807 1.00 77.88 79 GLY A CA 1
ATOM 608 C C . GLY A 1 79 ? -2.177 -1.941 22.534 1.00 77.88 79 GLY A C 1
ATOM 609 O O . GLY A 1 79 ? -2.008 -3.098 22.145 1.00 77.88 79 GLY A O 1
ATOM 610 N N . GLU A 1 80 ? -2.937 -1.627 23.585 1.00 85.62 80 GLU A N 1
ATOM 611 C CA . GLU A 1 80 ? -3.658 -2.593 24.399 1.00 85.62 80 GLU A CA 1
ATOM 612 C C . GLU A 1 80 ? -4.692 -3.322 23.550 1.00 85.62 80 GLU A C 1
ATOM 614 O O . GLU A 1 80 ? -5.487 -2.705 22.839 1.00 85.62 80 GLU A O 1
ATOM 619 N N . ILE A 1 81 ? -4.682 -4.650 23.642 1.00 89.19 81 ILE A N 1
ATOM 620 C CA . ILE A 1 81 ? -5.631 -5.484 22.918 1.00 89.19 81 ILE A CA 1
ATOM 621 C C . ILE A 1 81 ? -7.005 -5.357 23.581 1.00 89.19 81 ILE A C 1
ATOM 623 O O . ILE A 1 81 ? -7.182 -5.687 24.752 1.00 89.19 81 ILE A O 1
ATOM 627 N N . GLN A 1 82 ? -7.982 -4.909 22.804 1.00 86.31 82 GLN A N 1
ATOM 628 C CA . GLN A 1 82 ? -9.381 -4.771 23.170 1.00 86.31 82 GLN A CA 1
ATOM 629 C C . GLN A 1 82 ? -10.221 -5.548 22.159 1.00 86.31 82 GLN A C 1
ATOM 631 O O . GLN A 1 82 ? -10.377 -5.147 21.005 1.00 86.31 82 GLN A O 1
ATOM 636 N N . VAL A 1 83 ? -10.748 -6.686 22.601 1.00 85.88 83 VAL A N 1
ATOM 637 C CA . VAL A 1 83 ? -11.611 -7.550 21.797 1.00 85.88 83 VAL A CA 1
ATOM 638 C C . VAL A 1 83 ? -13.028 -7.441 22.340 1.00 85.88 83 VAL A C 1
ATOM 640 O O . VAL A 1 83 ? -13.265 -7.728 23.510 1.00 85.88 83 VAL A O 1
ATOM 643 N N . ASP A 1 84 ? -13.956 -7.026 21.483 1.00 87.75 84 ASP A N 1
ATOM 644 C CA . ASP A 1 84 ? -15.394 -7.063 21.745 1.00 87.75 84 ASP A CA 1
ATOM 645 C C . ASP A 1 84 ? -16.024 -8.167 20.886 1.00 87.75 84 ASP A C 1
ATOM 647 O O . ASP A 1 84 ? -16.276 -7.923 19.705 1.00 87.75 84 ASP A O 1
ATOM 651 N N . PRO A 1 85 ? -16.305 -9.361 21.445 1.00 82.12 85 PRO A N 1
ATOM 652 C CA . PRO A 1 85 ? -16.893 -10.475 20.700 1.00 82.12 85 PRO A CA 1
ATOM 653 C C . PRO A 1 85 ? -18.228 -10.143 20.015 1.00 82.12 85 PRO A C 1
ATOM 655 O O . PRO A 1 85 ? -18.659 -10.886 19.138 1.00 82.12 85 PRO A O 1
ATOM 658 N N . SER A 1 86 ? -18.886 -9.052 20.421 1.00 88.94 86 SER A N 1
ATOM 659 C CA . SER A 1 86 ? -20.161 -8.579 19.883 1.00 88.94 86 SER A CA 1
ATOM 660 C C . SER A 1 86 ? -20.032 -7.415 18.893 1.00 88.94 86 SER A C 1
ATOM 662 O O . SER A 1 86 ? -21.048 -6.818 18.529 1.00 88.94 86 SER A O 1
ATOM 664 N N . LEU A 1 87 ? -18.809 -7.109 18.434 1.00 93.88 87 LEU A N 1
ATOM 665 C CA . LEU A 1 87 ? -18.539 -6.030 17.486 1.00 93.88 87 LEU A CA 1
ATOM 666 C C . LEU A 1 87 ? -19.375 -6.200 16.210 1.00 93.88 87 LEU A C 1
ATOM 668 O O . LEU A 1 87 ? -19.171 -7.126 15.418 1.00 93.88 87 LEU A O 1
ATOM 672 N N . LYS A 1 88 ? -20.308 -5.274 15.996 1.00 96.38 88 LYS A N 1
ATOM 673 C CA . LYS A 1 88 ? -21.154 -5.255 14.798 1.00 96.38 88 LYS A CA 1
ATOM 674 C C . LYS A 1 88 ? -20.399 -4.689 13.603 1.00 96.38 88 LYS A C 1
ATOM 676 O O . LYS A 1 88 ? -19.459 -3.911 13.775 1.00 96.38 88 LYS A O 1
ATOM 681 N N . LEU A 1 89 ? -20.852 -5.038 12.397 1.00 96.44 89 LEU A N 1
ATOM 682 C CA . LEU A 1 89 ? -20.256 -4.536 11.162 1.00 96.44 89 LEU A CA 1
ATOM 683 C C . LEU A 1 89 ? -20.266 -3.005 11.145 1.00 96.44 89 LEU A C 1
ATOM 685 O O . LEU A 1 89 ? -19.223 -2.412 10.921 1.00 96.44 89 LEU A O 1
ATOM 689 N N . GLU A 1 90 ? -21.384 -2.358 11.481 1.00 97.19 90 GLU A N 1
ATOM 690 C CA . GLU A 1 90 ? -21.506 -0.893 11.472 1.00 97.19 90 GLU A CA 1
ATOM 691 C C . GLU A 1 90 ? -20.465 -0.220 12.376 1.00 97.19 90 GLU A C 1
ATOM 693 O O . GLU A 1 90 ? -19.795 0.720 11.960 1.00 97.19 90 GLU A O 1
ATOM 698 N N . GLN A 1 91 ? -20.251 -0.766 13.575 1.00 96.81 91 GLN A N 1
ATOM 699 C CA . GLN A 1 91 ? -19.236 -0.277 14.511 1.00 96.81 91 GLN A CA 1
ATOM 700 C C . GLN A 1 91 ? -17.813 -0.523 13.995 1.00 96.81 91 GLN A C 1
ATOM 702 O O . GLN A 1 91 ? -16.908 0.271 14.247 1.00 96.81 91 GLN A O 1
ATOM 707 N N . ALA A 1 92 ? -17.582 -1.636 13.293 1.00 97.25 92 ALA A N 1
ATOM 708 C CA . ALA A 1 92 ? -16.299 -1.900 12.655 1.00 97.25 92 ALA A CA 1
ATOM 709 C C . ALA A 1 92 ? -16.033 -0.916 11.505 1.00 97.25 92 ALA A C 1
ATOM 711 O O . ALA A 1 92 ? -14.912 -0.425 11.398 1.00 97.25 92 ALA A O 1
ATOM 712 N N . LEU A 1 93 ? -17.048 -0.586 10.696 1.00 97.94 93 LEU A N 1
ATOM 713 C CA . LEU A 1 93 ? -16.950 0.415 9.628 1.00 97.94 93 LEU A CA 1
ATOM 714 C C . LEU A 1 93 ? -16.616 1.803 10.191 1.00 97.94 93 LEU A C 1
ATOM 716 O O . LEU A 1 93 ? -15.696 2.446 9.694 1.00 97.94 93 LEU A O 1
ATOM 720 N N . GLU A 1 94 ? -17.291 2.223 11.266 1.00 96.56 94 GLU A N 1
ATOM 721 C CA . GLU A 1 94 ? -16.994 3.482 11.967 1.00 96.56 94 GLU A CA 1
ATOM 722 C C . GLU A 1 94 ? -15.542 3.516 12.462 1.00 96.56 94 GLU A C 1
ATOM 724 O O . GLU A 1 94 ? -14.806 4.456 12.167 1.00 96.56 94 GLU A O 1
ATOM 729 N N . LYS A 1 95 ? -15.078 2.444 13.121 1.00 96.19 95 LYS A N 1
ATOM 730 C CA . LYS A 1 95 ? -13.677 2.329 13.560 1.00 96.19 95 LYS A CA 1
ATOM 731 C C . LYS A 1 95 ? -12.685 2.387 12.397 1.00 96.19 95 LYS A C 1
ATOM 733 O O . LYS A 1 95 ? -11.594 2.931 12.573 1.00 96.19 95 LYS A O 1
ATOM 738 N N . MET A 1 96 ? -13.018 1.814 11.236 1.00 97.06 96 MET A N 1
ATOM 739 C CA . MET A 1 96 ? -12.172 1.894 10.039 1.00 97.06 96 MET A CA 1
ATOM 740 C C . MET A 1 96 ? -12.046 3.340 9.548 1.00 97.06 96 MET A C 1
ATOM 742 O O . MET A 1 96 ? -10.930 3.783 9.268 1.00 97.06 96 MET A O 1
ATOM 746 N N . ASP A 1 97 ? -13.160 4.074 9.492 1.00 95.88 97 ASP A N 1
ATOM 747 C CA . ASP A 1 97 ? -13.197 5.475 9.060 1.00 95.88 97 ASP A CA 1
ATOM 748 C C . ASP A 1 97 ? -12.454 6.403 10.029 1.00 95.88 97 ASP A C 1
ATOM 750 O O . ASP A 1 97 ? -11.620 7.205 9.601 1.00 95.88 97 ASP A O 1
ATOM 754 N N . GLU A 1 98 ? -12.701 6.264 11.335 1.00 95.19 98 GLU A N 1
ATOM 755 C CA . GLU A 1 98 ? -12.019 7.030 12.390 1.00 95.19 98 GLU A CA 1
ATOM 756 C C . GLU A 1 98 ? -10.510 6.763 12.415 1.00 95.19 98 GLU A C 1
ATOM 758 O O . GLU A 1 98 ? -9.720 7.658 12.707 1.00 95.19 98 GLU A O 1
ATOM 763 N N . SER A 1 99 ? -10.098 5.541 12.064 1.00 95.44 99 SER A N 1
ATOM 764 C CA . SER A 1 99 ? -8.691 5.133 12.019 1.00 95.44 99 SER A CA 1
ATOM 765 C C . SER A 1 99 ? -7.988 5.478 10.704 1.00 95.44 99 SER A C 1
ATOM 767 O O . SER A 1 99 ? -6.811 5.144 10.562 1.00 95.44 99 SER A O 1
ATOM 769 N N . GLY A 1 100 ? -8.672 6.123 9.751 1.00 94.75 100 GLY A N 1
ATOM 770 C CA . GLY A 1 100 ? -8.090 6.523 8.466 1.00 94.75 100 GLY A CA 1
ATOM 771 C C . GLY A 1 100 ? -7.748 5.346 7.546 1.00 94.75 100 GLY A C 1
ATOM 772 O O . GLY A 1 100 ? -6.854 5.458 6.709 1.00 94.75 100 GLY A O 1
ATOM 773 N N . LEU A 1 101 ? -8.410 4.192 7.703 1.00 95.81 101 LEU A N 1
ATOM 774 C CA . LEU A 1 101 ? -8.076 2.997 6.928 1.00 95.81 101 LEU A CA 1
ATOM 775 C C . LEU A 1 101 ? -8.534 3.097 5.469 1.00 95.81 101 LEU A C 1
ATOM 777 O O . LEU A 1 101 ? -9.715 3.267 5.157 1.00 95.81 101 LEU A O 1
ATOM 781 N N . VAL A 1 102 ? -7.586 2.859 4.569 1.00 95.19 102 VAL A N 1
ATOM 782 C CA . VAL A 1 102 ? -7.821 2.634 3.140 1.00 95.19 102 VAL A CA 1
ATOM 783 C C . VAL A 1 102 ? -7.531 1.182 2.783 1.00 95.19 102 VAL A C 1
ATOM 785 O O . VAL A 1 102 ? -6.795 0.494 3.495 1.00 95.19 102 VAL A O 1
ATOM 788 N N . SER A 1 103 ? -8.099 0.699 1.680 1.00 95.19 103 SER A N 1
ATOM 789 C CA . SER A 1 103 ? -7.649 -0.568 1.116 1.00 95.19 103 SER A CA 1
ATOM 790 C C . SER A 1 103 ? -6.296 -0.360 0.442 1.00 95.19 103 SER A C 1
ATOM 792 O O . SER A 1 103 ? -6.166 0.442 -0.477 1.00 95.19 103 SER A O 1
ATOM 794 N N . LEU A 1 104 ? -5.277 -1.105 0.871 1.00 94.25 104 LEU A N 1
ATOM 795 C CA . LEU A 1 104 ? -3.965 -1.080 0.211 1.00 94.25 104 LEU A CA 1
ATOM 796 C C . LEU A 1 104 ? -3.930 -1.974 -1.037 1.00 94.25 104 LEU A C 1
ATOM 798 O O . LEU A 1 104 ? -2.975 -1.931 -1.811 1.00 94.25 104 LEU A O 1
ATOM 802 N N . ASP A 1 105 ? -4.995 -2.748 -1.235 1.00 94.25 105 ASP A N 1
ATOM 803 C CA . ASP A 1 105 ? -5.246 -3.580 -2.407 1.00 94.25 105 ASP A CA 1
ATOM 804 C C . ASP A 1 105 ? -5.993 -2.791 -3.499 1.00 94.25 105 ASP A C 1
ATOM 806 O O . AS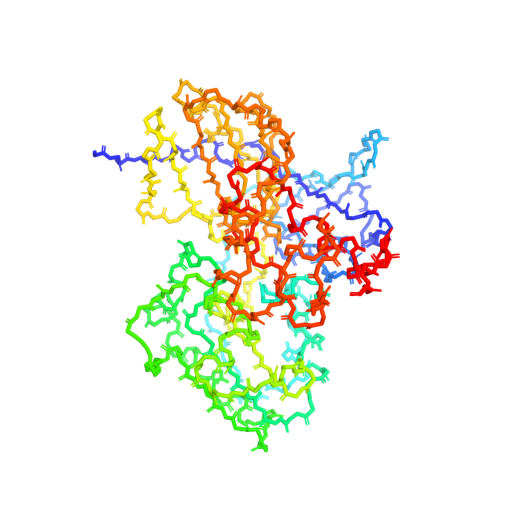P A 1 105 ? -5.760 -3.006 -4.688 1.00 94.25 105 ASP A O 1
ATOM 810 N N . PHE A 1 106 ? -6.832 -1.829 -3.086 1.00 92.69 106 PHE A N 1
ATOM 811 C CA . PHE A 1 106 ? -7.570 -0.893 -3.940 1.00 92.69 106 PHE A CA 1
ATOM 812 C C . PHE A 1 106 ? -7.346 0.552 -3.455 1.00 92.69 106 PHE A C 1
ATOM 814 O O . PHE A 1 106 ? -8.176 1.074 -2.707 1.00 92.69 106 PHE A O 1
ATOM 821 N N . PRO A 1 107 ? -6.241 1.208 -3.866 1.00 80.25 107 PRO A N 1
ATOM 822 C CA . PRO A 1 107 ? -5.800 2.487 -3.296 1.00 80.25 107 PRO A CA 1
ATOM 823 C C . PRO A 1 107 ? -6.836 3.619 -3.340 1.00 80.25 107 PRO A C 1
ATOM 825 O O . PRO A 1 107 ? -6.823 4.489 -2.476 1.00 80.25 107 PRO A O 1
ATOM 828 N N . ASP A 1 108 ? -7.766 3.578 -4.296 1.00 87.81 108 ASP A N 1
ATOM 829 C CA . ASP A 1 108 ? -8.807 4.596 -4.476 1.00 87.81 108 ASP A CA 1
ATOM 830 C C . ASP A 1 108 ? -10.090 4.298 -3.673 1.00 87.81 108 ASP A C 1
ATOM 832 O O . ASP A 1 108 ? -11.191 4.715 -4.035 1.00 87.81 108 ASP A O 1
ATOM 836 N N . THR A 1 109 ? -10.015 3.474 -2.624 1.00 93.50 109 THR A N 1
ATOM 837 C CA . THR A 1 109 ? -11.190 3.027 -1.861 1.00 93.50 109 THR A CA 1
ATOM 838 C C . THR A 1 109 ? -10.895 2.971 -0.362 1.00 93.50 109 THR A C 1
ATOM 840 O O . THR A 1 109 ? -9.920 2.361 0.083 1.00 93.50 109 THR A O 1
ATOM 843 N N . THR A 1 110 ? -11.767 3.583 0.450 1.00 96.19 110 THR A N 1
ATOM 844 C CA . THR A 1 110 ? -11.699 3.423 1.911 1.00 96.19 110 THR A CA 1
ATOM 845 C C . THR A 1 110 ? -12.016 1.986 2.289 1.00 96.19 110 THR A C 1
ATOM 847 O O . THR A 1 110 ? -12.834 1.325 1.642 1.00 96.19 110 THR A O 1
ATOM 850 N N . LEU A 1 111 ? -11.399 1.485 3.358 1.00 97.06 111 LEU A N 1
ATOM 851 C CA . LEU A 1 111 ? -11.639 0.102 3.755 1.00 97.06 111 LEU A CA 1
ATOM 852 C C . LEU A 1 111 ? -13.103 -0.110 4.174 1.00 97.06 111 LEU A C 1
ATOM 854 O O . LEU A 1 111 ? -13.712 -1.105 3.797 1.00 97.06 111 LEU A O 1
ATOM 858 N N . SER A 1 112 ? -13.702 0.867 4.855 1.00 97.31 112 SER A N 1
ATOM 859 C CA . SER A 1 112 ? -15.127 0.866 5.201 1.00 97.31 112 SER A CA 1
ATOM 860 C C . SER A 1 112 ? -16.036 0.749 3.969 1.00 97.31 112 SER A C 1
ATOM 862 O O . SER A 1 112 ? -16.966 -0.056 3.954 1.00 97.31 112 SER A O 1
ATOM 864 N N . SER A 1 113 ? -15.754 1.504 2.901 1.00 96.38 113 SER A N 1
ATOM 865 C CA . SER A 1 113 ? -16.526 1.470 1.656 1.00 96.38 113 SER A CA 1
ATOM 866 C C . SER A 1 113 ? -16.400 0.115 0.959 1.00 96.38 113 SER A C 1
ATOM 868 O O . SER A 1 113 ? -17.399 -0.422 0.476 1.00 96.38 113 SER A O 1
ATOM 870 N N . LEU A 1 114 ? -15.206 -0.491 0.980 1.00 96.25 114 LEU A N 1
ATOM 871 C CA . LEU A 1 114 ? -14.989 -1.837 0.447 1.00 96.25 114 LEU A CA 1
ATOM 872 C C . LEU A 1 114 ? -15.875 -2.876 1.155 1.00 96.25 114 LEU A C 1
ATOM 874 O O . LEU A 1 114 ? -16.546 -3.660 0.492 1.00 96.25 114 LEU A O 1
ATOM 878 N N . PHE A 1 115 ? -15.939 -2.850 2.489 1.00 96.81 115 PHE A N 1
ATOM 879 C CA . PHE A 1 115 ? -16.816 -3.751 3.248 1.00 96.81 115 PHE A CA 1
ATOM 880 C C . PHE A 1 115 ? -18.301 -3.437 3.030 1.00 96.81 115 PHE A C 1
ATOM 882 O O . PHE A 1 115 ? -19.113 -4.349 2.912 1.00 96.81 115 PHE A O 1
ATOM 889 N N . LYS A 1 116 ? -18.670 -2.153 2.966 1.00 95.50 116 LYS A N 1
ATOM 890 C CA . LYS A 1 116 ? -20.063 -1.708 2.817 1.00 95.50 116 LYS A CA 1
ATOM 891 C C . LYS A 1 116 ? -20.663 -2.054 1.453 1.00 95.50 116 LYS A C 1
ATOM 893 O O . LYS A 1 116 ? -21.867 -2.268 1.355 1.00 95.50 116 LYS A O 1
ATOM 898 N N . THR A 1 117 ? -19.848 -2.049 0.402 1.00 94.12 117 THR A N 1
ATOM 899 C CA . THR A 1 117 ? -20.291 -2.317 -0.978 1.00 94.12 117 THR A CA 1
ATOM 900 C C . THR A 1 117 ? -20.286 -3.801 -1.340 1.00 94.12 117 THR A C 1
ATOM 902 O O . THR A 1 117 ? -20.823 -4.165 -2.383 1.00 94.12 117 THR A O 1
ATOM 905 N N . PHE A 1 118 ? -19.728 -4.657 -0.483 1.00 94.94 118 PHE A N 1
ATOM 906 C CA . PHE A 1 118 ? -19.684 -6.100 -0.680 1.00 94.94 118 PHE A CA 1
ATOM 907 C C . PHE A 1 118 ? -21.077 -6.743 -0.532 1.00 94.94 118 PHE A C 1
ATOM 909 O O . PHE A 1 118 ? -21.767 -6.558 0.468 1.00 94.94 118 PHE A O 1
ATOM 916 N N . GLN A 1 119 ? -21.485 -7.519 -1.538 1.00 86.81 119 GLN A N 1
ATOM 917 C CA . GLN A 1 119 ? -22.823 -8.098 -1.710 1.00 86.81 119 GLN A CA 1
ATOM 918 C C . GLN A 1 119 ? -22.882 -9.615 -1.450 1.00 86.81 119 GLN A C 1
ATOM 920 O O . GLN A 1 119 ? -23.936 -10.216 -1.624 1.00 86.81 119 GLN A O 1
ATOM 925 N N . SER A 1 120 ? -21.808 -10.207 -0.911 1.00 71.31 120 SER A N 1
ATOM 926 C CA . SER A 1 120 ? -21.748 -11.580 -0.368 1.00 71.31 120 SER A CA 1
ATOM 927 C C . SER A 1 120 ? -21.646 -12.716 -1.397 1.00 71.31 120 SER A C 1
ATOM 929 O O . SER A 1 120 ? -22.621 -13.414 -1.663 1.00 71.31 120 SER A O 1
ATOM 931 N N . SER A 1 121 ? -20.440 -12.983 -1.919 1.00 86.19 121 SER A N 1
ATOM 932 C CA . SER A 1 121 ? -20.167 -14.268 -2.597 1.00 86.19 121 SER A CA 1
ATOM 933 C C . SER A 1 121 ? -18.893 -14.958 -2.101 1.00 86.19 121 SER A C 1
ATOM 935 O O . SER A 1 121 ? -18.905 -16.145 -1.768 1.00 86.19 121 SER A O 1
ATOM 937 N N . LEU A 1 122 ? -17.796 -14.211 -1.974 1.00 95.81 122 LEU A N 1
ATOM 938 C CA . LEU A 1 122 ? -16.486 -14.769 -1.664 1.00 95.81 122 LEU A CA 1
ATOM 939 C C . LEU A 1 122 ? -15.646 -13.752 -0.889 1.00 95.81 122 LEU A C 1
ATOM 941 O O . LEU A 1 122 ? -15.508 -12.605 -1.305 1.00 95.81 122 LEU A O 1
ATOM 945 N N . ILE A 1 123 ? -15.042 -14.185 0.213 1.00 97.56 123 ILE A N 1
ATOM 946 C CA . ILE A 1 123 ? -14.046 -13.412 0.959 1.00 97.56 123 ILE A CA 1
ATOM 947 C C . ILE A 1 123 ? -12.694 -14.096 0.778 1.00 97.56 123 ILE A C 1
ATOM 949 O O . ILE A 1 123 ? -12.563 -15.294 1.036 1.00 97.56 123 ILE A O 1
ATOM 953 N N . VAL A 1 124 ? -11.684 -13.345 0.348 1.00 97.75 124 VAL A N 1
ATOM 954 C CA . VAL A 1 124 ? -10.325 -13.845 0.117 1.00 97.75 124 VAL A CA 1
ATOM 955 C C . VAL A 1 124 ? -9.354 -13.083 1.002 1.00 97.75 124 VAL A C 1
ATOM 957 O O . VAL A 1 124 ? -9.168 -11.880 0.833 1.00 97.75 124 VAL A O 1
ATOM 960 N N . LEU A 1 125 ? -8.704 -13.796 1.920 1.00 98.25 125 LEU A N 1
ATOM 961 C CA . LEU A 1 125 ? -7.623 -13.256 2.741 1.00 98.25 125 LEU A CA 1
ATOM 962 C C . LEU A 1 125 ? -6.308 -13.732 2.135 1.00 98.25 125 LEU A C 1
ATOM 964 O O . LEU A 1 125 ? -5.949 -14.903 2.254 1.00 98.25 125 LEU A O 1
ATOM 968 N N . SER A 1 126 ? -5.641 -12.850 1.398 1.00 96.75 126 SER A N 1
ATOM 969 C CA . SER A 1 126 ? -4.459 -13.191 0.605 1.00 96.75 126 SER A CA 1
ATOM 970 C C . SER A 1 126 ? -3.182 -13.173 1.453 1.00 96.75 126 SER A C 1
ATOM 972 O O . SER A 1 126 ? -3.059 -12.326 2.336 1.00 96.75 126 SER A O 1
ATOM 974 N N . PRO A 1 127 ? -2.187 -14.043 1.183 1.00 95.69 127 PRO A N 1
ATOM 975 C CA . PRO A 1 127 ? -0.902 -14.015 1.877 1.00 95.69 127 PRO A CA 1
ATOM 976 C C . PRO A 1 127 ? 0.085 -13.003 1.299 1.00 95.69 127 PRO A C 1
ATOM 978 O O . PRO A 1 127 ? 1.187 -12.868 1.832 1.00 95.69 127 PRO A O 1
ATOM 981 N N . TYR A 1 128 ? -0.256 -12.339 0.193 1.00 95.38 128 TYR A N 1
ATOM 982 C CA . TYR A 1 128 ? 0.688 -11.525 -0.561 1.00 95.38 128 TYR A CA 1
ATOM 983 C C . TYR A 1 128 ? 0.208 -10.092 -0.712 1.00 95.38 128 TYR A C 1
ATOM 985 O O . TYR A 1 128 ? -0.946 -9.831 -1.040 1.00 95.38 128 TYR A O 1
ATOM 993 N N . THR A 1 129 ? 1.138 -9.167 -0.516 1.00 93.25 129 THR A N 1
ATOM 994 C CA . THR A 1 129 ? 1.007 -7.782 -0.972 1.00 93.25 129 THR A CA 1
ATOM 995 C C . THR A 1 129 ? 1.438 -7.676 -2.436 1.00 93.25 129 THR A C 1
ATOM 997 O O . THR A 1 129 ? 2.144 -8.547 -2.952 1.00 93.25 129 THR A O 1
ATOM 1000 N N . LYS A 1 130 ? 1.067 -6.577 -3.103 1.00 88.88 130 LYS A N 1
ATOM 1001 C CA . LYS A 1 130 ? 1.311 -6.314 -4.533 1.00 88.88 130 LYS A CA 1
ATOM 1002 C C . LYS A 1 130 ? 2.737 -6.620 -5.019 1.00 88.88 130 LYS A C 1
ATOM 1004 O O . LYS A 1 130 ? 2.903 -7.136 -6.123 1.00 88.88 130 LYS A O 1
ATOM 1009 N N . THR A 1 131 ? 3.754 -6.268 -4.232 1.00 84.56 131 THR A N 1
ATOM 1010 C CA . THR A 1 131 ? 5.182 -6.429 -4.573 1.00 84.56 131 THR A CA 1
ATOM 1011 C C . 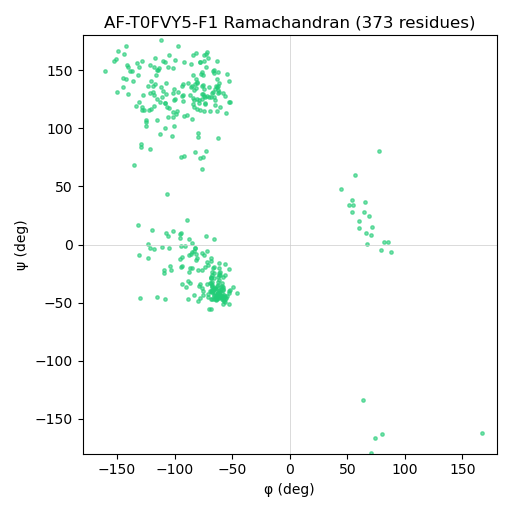THR A 1 131 ? 5.959 -7.259 -3.542 1.00 84.56 131 THR A C 1
ATOM 1013 O O . THR A 1 131 ? 7.154 -7.477 -3.724 1.00 84.56 131 THR A O 1
ATOM 1016 N N . GLN A 1 132 ? 5.293 -7.748 -2.487 1.00 87.44 132 GLN A N 1
ATOM 1017 C CA . GLN A 1 132 ? 5.880 -8.449 -1.335 1.00 87.44 132 GLN A CA 1
ATOM 1018 C C . GLN A 1 132 ? 7.162 -7.803 -0.767 1.00 87.44 132 GLN A C 1
ATOM 1020 O O . GLN A 1 132 ? 8.147 -8.505 -0.519 1.00 87.44 132 GLN A O 1
ATOM 1025 N N . PRO A 1 133 ? 7.191 -6.470 -0.537 1.00 84.06 133 PRO A N 1
ATOM 1026 C CA . PRO A 1 133 ? 8.367 -5.819 0.020 1.00 84.06 133 PRO A CA 1
ATOM 1027 C C . PRO A 1 133 ? 8.562 -6.232 1.484 1.00 84.06 133 PRO A C 1
ATOM 1029 O O . PRO A 1 133 ? 9.674 -6.540 1.901 1.00 84.06 133 PRO A O 1
ATOM 1032 N N . VAL A 1 134 ? 7.474 -6.335 2.245 1.00 91.06 134 VAL A N 1
ATOM 1033 C CA . VAL A 1 134 ? 7.432 -6.814 3.629 1.00 91.06 134 VAL A CA 1
ATOM 1034 C C . VAL A 1 134 ? 6.552 -8.056 3.673 1.00 91.06 134 VAL A C 1
ATOM 1036 O O . VAL A 1 134 ? 5.478 -8.069 3.066 1.00 91.06 134 VAL A O 1
ATOM 1039 N N . ASP A 1 135 ? 6.988 -9.092 4.390 1.00 93.12 135 ASP A N 1
ATOM 1040 C CA . ASP A 1 135 ? 6.170 -10.286 4.592 1.00 93.12 135 ASP A CA 1
ATOM 1041 C C . ASP A 1 135 ? 5.170 -10.067 5.735 1.00 93.12 135 ASP A C 1
ATOM 1043 O O . ASP A 1 135 ? 5.364 -10.470 6.878 1.00 93.12 135 ASP A O 1
ATOM 1047 N N . PHE A 1 136 ? 4.073 -9.374 5.426 1.00 95.94 136 PHE A N 1
ATOM 1048 C CA . PHE A 1 136 ? 3.014 -9.129 6.407 1.00 95.94 136 PHE A CA 1
ATOM 1049 C C . PHE A 1 136 ? 2.280 -10.401 6.834 1.00 95.94 136 PHE A C 1
ATOM 1051 O O . PHE A 1 136 ? 1.654 -10.405 7.892 1.00 95.94 136 PHE A O 1
ATOM 1058 N N . ARG A 1 137 ? 2.348 -11.484 6.049 1.00 95.69 137 ARG A N 1
ATOM 1059 C CA . ARG A 1 137 ? 1.779 -12.767 6.460 1.00 95.69 137 ARG A CA 1
ATOM 1060 C C . ARG A 1 137 ? 2.583 -13.336 7.623 1.00 95.69 137 ARG A C 1
ATOM 1062 O O . ARG A 1 137 ? 1.979 -13.749 8.607 1.00 95.69 137 ARG A O 1
ATOM 1069 N N . GLU A 1 138 ? 3.910 -13.324 7.523 1.00 94.75 138 GLU A N 1
ATOM 1070 C CA . GLU A 1 138 ? 4.804 -13.711 8.620 1.00 94.75 138 GLU A CA 1
ATOM 1071 C C . GLU A 1 138 ? 4.527 -12.864 9.871 1.00 94.75 138 GLU A C 1
ATOM 1073 O O . GLU A 1 138 ? 4.201 -13.423 10.916 1.00 94.75 138 GLU A O 1
ATOM 1078 N N . ILE A 1 139 ? 4.470 -11.531 9.734 1.00 95.31 139 ILE A N 1
ATOM 1079 C CA . ILE A 1 139 ? 4.139 -10.617 10.846 1.00 95.31 139 ILE A CA 1
ATOM 1080 C C . ILE A 1 139 ? 2.780 -10.958 11.478 1.00 95.31 139 ILE A C 1
ATOM 1082 O O . ILE A 1 139 ? 2.644 -10.978 12.701 1.00 95.31 139 ILE A O 1
ATOM 1086 N N . ILE A 1 140 ? 1.747 -11.232 10.674 1.00 97.19 140 ILE A N 1
ATOM 1087 C CA . ILE A 1 140 ? 0.433 -11.603 11.213 1.00 97.19 140 ILE A CA 1
ATOM 1088 C C . ILE A 1 140 ? 0.510 -12.926 11.976 1.00 97.19 140 ILE A C 1
ATOM 1090 O O . ILE A 1 140 ? -0.062 -13.023 13.059 1.00 97.19 140 ILE A O 1
ATOM 1094 N N . LEU A 1 141 ? 1.191 -13.937 11.435 1.00 96.75 141 LEU A N 1
ATOM 1095 C CA . LEU A 1 141 ? 1.293 -15.253 12.065 1.00 96.75 141 LEU A CA 1
ATOM 1096 C C . LEU A 1 141 ? 2.110 -15.224 13.363 1.00 96.75 141 LEU A C 1
ATOM 1098 O O . LEU A 1 141 ? 1.797 -15.985 14.278 1.00 96.75 141 LEU A O 1
ATOM 1102 N N . GLU A 1 142 ? 3.108 -14.347 13.458 1.00 95.75 142 GLU A N 1
ATOM 1103 C CA . GLU A 1 142 ? 3.948 -14.196 14.648 1.00 95.75 142 GLU A CA 1
ATOM 1104 C C . GLU A 1 142 ? 3.312 -13.292 15.714 1.00 95.75 142 GLU A C 1
ATOM 1106 O O . GLU A 1 142 ? 3.314 -13.635 16.895 1.00 95.75 142 GLU A O 1
ATOM 1111 N N . GLU A 1 143 ? 2.729 -12.155 15.318 1.00 93.69 143 GLU A N 1
ATOM 1112 C CA . GLU A 1 143 ? 2.306 -11.107 16.260 1.00 93.69 143 GLU A CA 1
ATOM 1113 C C . GLU A 1 143 ? 0.786 -10.957 16.419 1.00 93.69 143 GLU A C 1
ATOM 1115 O O . GLU A 1 143 ? 0.315 -10.373 17.400 1.00 93.69 143 GLU A O 1
ATOM 1120 N N . CYS A 1 144 ? -0.005 -11.401 15.438 1.00 94.69 144 CYS A N 1
ATOM 1121 C CA . CYS A 1 144 ? -1.443 -11.112 15.357 1.00 94.69 144 CYS A CA 1
ATOM 1122 C C . CYS A 1 144 ? -2.311 -12.353 15.096 1.00 94.69 144 CYS A C 1
ATOM 1124 O O . CYS A 1 144 ? -3.476 -12.207 14.727 1.00 94.69 144 CYS A O 1
ATOM 1126 N N . ARG A 1 145 ? -1.788 -13.569 15.297 1.00 96.44 145 ARG A N 1
ATOM 1127 C CA . ARG A 1 145 ? -2.485 -14.816 14.943 1.00 96.44 145 ARG A CA 1
ATOM 1128 C C . ARG A 1 145 ? -3.841 -14.960 15.628 1.00 96.44 145 ARG A C 1
ATOM 1130 O O . ARG A 1 145 ? -4.827 -15.260 14.965 1.00 96.44 145 ARG A O 1
ATOM 1137 N N . GLU A 1 146 ? -3.908 -14.677 16.926 1.00 95.56 146 GLU A N 1
ATOM 1138 C CA . GLU A 1 146 ? -5.167 -14.740 17.682 1.00 95.56 146 GLU A CA 1
ATOM 1139 C C . GLU A 1 146 ? -6.165 -13.661 17.234 1.00 95.56 146 GLU A C 1
ATOM 1141 O O . GLU A 1 146 ? -7.362 -13.918 17.134 1.00 95.56 146 GLU A O 1
ATOM 1146 N N . LEU A 1 147 ? -5.677 -12.468 16.873 1.00 96.12 147 LEU A N 1
ATOM 1147 C CA . LEU A 1 147 ? -6.520 -11.397 16.329 1.00 96.12 147 LEU A CA 1
ATOM 1148 C C . LEU A 1 147 ? -7.079 -11.764 14.953 1.00 96.12 147 LEU A C 1
ATOM 1150 O O . LEU A 1 147 ? -8.224 -11.448 14.642 1.00 96.12 147 LEU A O 1
ATOM 1154 N N . HIS A 1 148 ? -6.285 -12.457 14.139 1.00 97.88 148 HIS A N 1
ATOM 1155 C CA . HIS A 1 148 ? -6.722 -12.964 12.849 1.00 97.88 148 HIS A CA 1
ATOM 1156 C C . HIS A 1 148 ? -7.805 -14.042 13.002 1.00 97.88 148 HIS A C 1
ATOM 1158 O O . HIS A 1 148 ? -8.826 -13.963 12.325 1.00 97.88 148 HIS A O 1
ATOM 1164 N N . ILE A 1 149 ? -7.645 -14.986 13.937 1.00 96.62 149 ILE A N 1
ATOM 1165 C CA . ILE A 1 149 ? -8.685 -15.981 14.255 1.00 96.62 149 ILE A CA 1
ATOM 1166 C C . ILE A 1 149 ? -9.967 -15.284 14.729 1.00 96.62 149 ILE A C 1
ATOM 1168 O O . ILE A 1 149 ? -11.051 -15.595 14.244 1.00 96.62 149 ILE A O 1
ATOM 1172 N N . GLN A 1 150 ? -9.853 -14.287 15.608 1.00 95.94 150 GLN A N 1
ATOM 1173 C CA . GLN A 1 150 ? -11.006 -13.505 16.056 1.00 95.94 150 GLN A CA 1
ATOM 1174 C C . GLN A 1 150 ? -11.692 -12.758 14.902 1.00 95.94 150 GLN A C 1
ATOM 1176 O O . GLN A 1 150 ? -12.919 -12.691 14.842 1.00 95.94 150 GLN A O 1
ATOM 1181 N N . PHE A 1 151 ? -10.915 -12.209 13.969 1.00 97.69 151 PHE A N 1
ATOM 1182 C CA . PHE A 1 151 ? -11.452 -11.554 12.781 1.00 97.69 151 PHE A CA 1
ATOM 1183 C C . PHE A 1 151 ? -12.195 -12.536 11.864 1.00 97.69 151 PHE A C 1
ATOM 1185 O O . PHE A 1 151 ? -13.246 -12.175 11.337 1.00 97.69 151 PHE A O 1
ATOM 1192 N N . LEU A 1 152 ? -11.711 -13.779 11.724 1.00 97.44 152 LEU A N 1
ATOM 1193 C CA . LEU A 1 152 ? -12.423 -14.837 10.998 1.00 97.44 152 LEU A CA 1
ATOM 1194 C C . LEU A 1 152 ? -13.813 -15.103 11.596 1.00 97.44 152 LEU A C 1
ATOM 1196 O O . LEU A 1 152 ? -14.767 -15.301 10.847 1.00 97.44 152 LEU A O 1
ATOM 1200 N N . GLU A 1 153 ? -13.951 -15.073 12.923 1.00 96.19 153 GLU A N 1
ATOM 1201 C CA . GLU A 1 153 ? -15.257 -15.217 13.579 1.00 96.19 153 GLU A CA 1
ATOM 1202 C C . GLU A 1 153 ? -16.179 -14.024 13.297 1.00 96.19 153 GLU A C 1
ATOM 1204 O O . GLU A 1 153 ? -17.361 -14.216 13.014 1.00 96.19 153 GLU A O 1
ATOM 1209 N N . TYR A 1 154 ? -15.650 -12.798 13.270 1.00 96.12 154 TYR A N 1
ATOM 1210 C CA . TYR A 1 154 ? -16.446 -11.623 12.907 1.00 96.12 154 TYR A CA 1
ATOM 1211 C C . TYR A 1 154 ? -16.947 -11.665 11.471 1.00 96.12 154 TYR A C 1
ATOM 1213 O O . TYR A 1 154 ? -18.136 -11.460 11.251 1.00 96.12 154 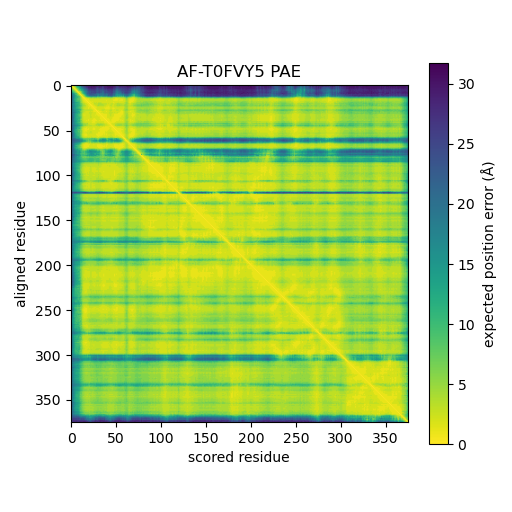TYR A O 1
ATOM 1221 N N . ILE A 1 155 ? -16.093 -11.971 10.491 1.00 96.00 155 ILE A N 1
ATOM 1222 C CA . ILE A 1 155 ? -16.534 -11.991 9.089 1.00 96.00 155 ILE A CA 1
ATOM 1223 C C . ILE A 1 155 ? -17.558 -13.102 8.814 1.00 96.00 155 ILE A C 1
ATOM 1225 O O . ILE A 1 155 ? -18.424 -12.905 7.969 1.00 96.00 155 ILE A O 1
ATOM 1229 N N . LYS A 1 156 ? -17.526 -14.222 9.555 1.00 95.69 156 LYS A N 1
ATOM 1230 C CA . LYS A 1 156 ? -18.583 -15.251 9.500 1.00 95.69 156 LYS A CA 1
ATOM 1231 C C . LYS A 1 156 ? -19.925 -14.722 10.008 1.00 95.69 156 LYS A C 1
ATOM 1233 O O . LYS A 1 156 ? -20.961 -15.085 9.468 1.00 95.69 156 LYS A O 1
ATOM 1238 N N . ILE A 1 157 ? -19.914 -13.882 11.044 1.00 95.12 157 ILE A N 1
ATOM 1239 C CA . ILE A 1 157 ? -21.128 -13.270 11.601 1.00 95.12 157 ILE A CA 1
ATOM 1240 C C . ILE A 1 157 ? -21.632 -12.141 10.695 1.00 95.12 157 ILE A C 1
ATOM 1242 O O . ILE A 1 157 ? -22.832 -12.038 10.456 1.00 95.12 157 ILE A O 1
ATOM 1246 N N . TRP A 1 158 ? -20.732 -11.291 10.196 1.00 95.75 158 TRP A N 1
ATOM 1247 C CA . TRP A 1 158 ? -21.074 -10.156 9.337 1.00 95.75 158 TRP A CA 1
ATOM 1248 C C . TRP A 1 158 ? -21.558 -10.605 7.952 1.00 95.75 158 TRP A C 1
ATOM 1250 O O . TRP A 1 158 ? -22.436 -9.962 7.384 1.00 95.75 158 TRP A O 1
ATOM 1260 N N . PHE A 1 159 ? -21.022 -11.714 7.429 1.00 95.75 159 PHE A N 1
ATOM 1261 C CA . PHE A 1 159 ? -21.314 -12.225 6.088 1.00 95.75 159 PHE A CA 1
ATOM 1262 C C . PHE A 1 159 ? -21.553 -13.751 6.093 1.00 95.75 159 PHE A C 1
ATOM 1264 O O . PHE A 1 159 ? -20.752 -14.501 5.530 1.00 95.75 159 PHE A O 1
ATOM 1271 N N . PRO A 1 160 ? -22.656 -14.236 6.695 1.00 94.19 160 PRO A N 1
ATOM 1272 C CA . PRO A 1 160 ? -22.889 -15.668 6.924 1.00 94.19 160 PRO A CA 1
ATOM 1273 C C . PRO A 1 160 ? -22.992 -16.507 5.643 1.00 94.19 160 PRO A C 1
ATOM 1275 O O . PRO A 1 160 ? -22.628 -17.679 5.647 1.00 94.19 160 PRO A O 1
ATOM 1278 N N . GLU A 1 161 ? -23.430 -15.904 4.537 1.00 94.12 161 GLU A N 1
ATOM 1279 C CA . GLU A 1 161 ? -23.581 -16.580 3.241 1.00 94.12 161 GLU A CA 1
ATOM 1280 C C . GLU A 1 161 ? -22.282 -16.612 2.415 1.00 94.12 161 GLU A C 1
ATOM 1282 O O . GLU A 1 161 ? -22.230 -17.224 1.349 1.00 94.12 161 GLU A O 1
ATOM 1287 N N . SER A 1 162 ? -21.219 -15.939 2.871 1.00 95.50 162 SER A N 1
ATOM 1288 C CA . SER A 1 162 ? -19.979 -15.827 2.100 1.00 95.50 162 SER A CA 1
ATOM 1289 C C . SER A 1 162 ? -19.055 -17.022 2.303 1.00 95.50 162 SER A C 1
ATOM 1291 O O . SER A 1 162 ? -18.772 -17.445 3.424 1.00 95.50 162 SER A O 1
ATOM 1293 N N . ILE A 1 163 ? -18.477 -17.516 1.208 1.00 96.12 163 ILE A N 1
ATOM 1294 C CA . ILE A 1 163 ? -17.394 -18.500 1.276 1.00 96.12 163 ILE A CA 1
ATOM 1295 C C . ILE A 1 163 ? -16.107 -17.773 1.667 1.00 96.12 163 ILE A C 1
ATOM 1297 O O . ILE A 1 163 ? -15.683 -16.848 0.980 1.00 96.12 163 ILE A O 1
ATOM 1301 N N . ILE A 1 164 ? -15.444 -18.213 2.737 1.00 97.19 164 ILE A N 1
ATOM 1302 C CA . ILE A 1 164 ? -14.175 -17.626 3.188 1.00 97.19 164 ILE A CA 1
ATOM 1303 C C . ILE A 1 164 ? -13.004 -18.493 2.713 1.00 97.19 164 ILE A C 1
ATOM 1305 O O . ILE A 1 164 ? -12.939 -19.694 2.991 1.00 97.19 164 ILE A O 1
ATOM 1309 N N . LYS A 1 165 ? -12.056 -17.876 2.007 1.00 97.50 165 LYS A N 1
ATOM 1310 C CA . LYS A 1 165 ? -10.770 -18.458 1.610 1.00 97.50 165 LYS A CA 1
ATOM 1311 C C . LYS A 1 165 ? -9.649 -17.738 2.347 1.00 97.50 165 LYS A C 1
ATOM 1313 O O . LYS A 1 165 ? -9.181 -16.689 1.912 1.00 97.50 165 LYS A O 1
ATOM 1318 N N . ASP A 1 166 ? -9.235 -18.313 3.471 1.00 97.69 166 ASP A N 1
ATOM 1319 C CA . ASP A 1 166 ? -8.121 -17.797 4.258 1.00 97.69 166 ASP A CA 1
ATOM 1320 C C . ASP A 1 166 ? -6.791 -18.434 3.841 1.00 97.69 166 ASP A C 1
ATOM 1322 O O . ASP A 1 166 ? -6.543 -19.610 4.115 1.00 97.69 166 ASP A O 1
ATOM 1326 N N . TYR A 1 167 ? -5.929 -17.636 3.214 1.00 97.38 167 TYR A N 1
ATOM 1327 C CA . TYR A 1 167 ? -4.566 -18.006 2.843 1.00 97.38 167 TYR A CA 1
ATOM 1328 C C . TYR A 1 167 ? -3.497 -17.355 3.732 1.00 97.38 167 TYR A C 1
ATOM 1330 O O . TYR A 1 167 ? -2.304 -17.501 3.462 1.00 97.38 167 TYR A O 1
ATOM 1338 N N . ILE A 1 168 ? -3.884 -16.659 4.805 1.00 96.94 168 ILE A N 1
ATOM 1339 C CA . ILE A 1 168 ? -2.934 -16.245 5.838 1.00 96.94 168 ILE A CA 1
ATOM 1340 C C . ILE A 1 168 ? -2.480 -17.492 6.597 1.00 96.94 168 ILE A C 1
ATOM 1342 O O . ILE A 1 168 ? -1.281 -17.792 6.615 1.00 96.94 168 ILE A O 1
ATOM 1346 N N . ILE A 1 169 ? -3.427 -18.263 7.146 1.00 95.69 169 ILE A N 1
ATOM 1347 C CA . ILE A 1 169 ? -3.128 -19.521 7.843 1.00 95.69 169 ILE A CA 1
ATOM 1348 C C . ILE A 1 169 ? -2.897 -20.652 6.838 1.00 95.69 169 ILE A C 1
ATOM 1350 O O . ILE A 1 169 ? -1.905 -21.377 6.942 1.00 95.69 169 ILE A O 1
ATOM 1354 N N . SER A 1 170 ? -3.787 -20.806 5.855 1.00 93.12 170 SER A N 1
ATOM 1355 C CA . SER A 1 170 ? -3.697 -21.909 4.889 1.00 93.12 170 SER A CA 1
ATOM 1356 C C . SER A 1 170 ? -2.639 -21.651 3.817 1.00 93.12 170 SER A C 1
ATOM 1358 O O . SER A 1 170 ? -2.286 -20.513 3.516 1.00 93.12 170 SER A O 1
ATOM 1360 N N . SER A 1 171 ? -2.134 -22.713 3.192 1.00 88.31 171 SER A N 1
ATOM 1361 C CA . SER A 1 171 ? -1.242 -22.585 2.041 1.00 88.31 171 SER A CA 1
ATOM 1362 C C . SER A 1 171 ? -2.005 -22.242 0.760 1.00 88.31 171 SER A C 1
ATOM 1364 O O . SER A 1 171 ? -3.122 -22.700 0.521 1.00 88.31 171 SER A O 1
ATOM 1366 N N . VAL A 1 172 ? -1.358 -21.464 -0.106 1.00 90.88 172 VAL A N 1
ATOM 1367 C CA . VAL A 1 172 ? -1.791 -21.259 -1.494 1.00 90.88 172 VAL A CA 1
ATOM 1368 C C . VAL A 1 172 ? -1.479 -22.488 -2.359 1.00 90.88 172 VAL A C 1
ATOM 1370 O O . VAL A 1 172 ? -0.570 -23.256 -2.033 1.00 90.88 172 VAL A O 1
ATOM 1373 N N . PRO A 1 173 ? -2.177 -22.679 -3.496 1.00 87.81 173 PRO A N 1
ATOM 1374 C CA . PRO A 1 173 ? -1.963 -23.828 -4.383 1.00 87.81 173 PRO A CA 1
ATOM 1375 C C . PRO A 1 173 ? -0.657 -23.771 -5.204 1.00 87.81 173 PRO A C 1
ATOM 1377 O O . PRO A 1 173 ? -0.433 -24.614 -6.068 1.00 87.81 173 PRO A O 1
ATOM 1380 N N . PHE A 1 174 ? 0.223 -22.799 -4.955 1.00 88.25 174 PHE A N 1
ATOM 1381 C CA . PHE A 1 174 ? 1.510 -22.639 -5.635 1.00 88.25 174 PHE A CA 1
ATOM 1382 C C . PHE A 1 174 ? 2.642 -22.393 -4.627 1.00 88.25 174 PHE A C 1
ATOM 1384 O O . PHE A 1 174 ? 2.417 -21.969 -3.500 1.00 88.25 174 PHE A O 1
ATOM 1391 N N . ARG A 1 175 ? 3.884 -22.715 -5.013 1.00 78.69 175 ARG A N 1
ATOM 1392 C CA . ARG A 1 175 ? 4.998 -22.866 -4.054 1.00 78.69 175 ARG A CA 1
ATOM 1393 C C . ARG A 1 175 ? 5.626 -21.560 -3.576 1.00 78.69 175 ARG A C 1
ATOM 1395 O O . ARG A 1 175 ? 6.120 -21.516 -2.454 1.00 78.69 175 ARG A O 1
ATOM 1402 N N . LYS A 1 176 ? 5.719 -20.550 -4.441 1.00 85.88 176 LYS A N 1
ATOM 1403 C CA . LYS A 1 176 ? 6.447 -19.306 -4.164 1.00 85.88 176 LYS A C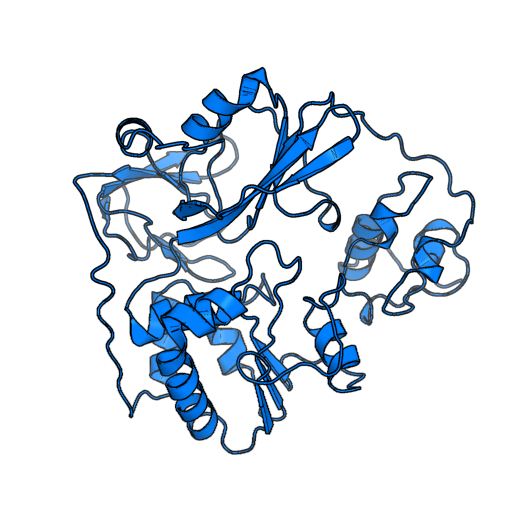A 1
ATOM 1404 C C . LYS A 1 176 ? 5.686 -18.110 -4.712 1.00 85.88 176 LYS A C 1
ATOM 1406 O O . LYS A 1 176 ? 4.950 -18.236 -5.689 1.00 85.88 176 LYS A O 1
ATOM 1411 N N . TYR A 1 177 ? 5.900 -16.964 -4.074 1.00 89.69 177 TYR A N 1
ATOM 1412 C CA . TYR A 1 177 ? 5.474 -15.684 -4.613 1.00 89.69 177 TYR A CA 1
ATOM 1413 C C . TYR A 1 177 ? 6.193 -15.410 -5.939 1.00 89.69 177 TYR A C 1
ATOM 1415 O O . TYR A 1 177 ? 7.405 -15.595 -6.052 1.00 89.69 177 TYR A O 1
ATOM 1423 N N . GLU A 1 178 ? 5.433 -14.934 -6.916 1.00 90.81 178 GLU A N 1
ATOM 1424 C CA . GLU A 1 178 ? 5.914 -14.463 -8.210 1.00 90.81 178 GLU A CA 1
ATOM 1425 C C . GLU A 1 178 ? 5.169 -13.168 -8.512 1.00 90.81 178 GLU A C 1
ATOM 1427 O O . GLU A 1 178 ? 3.977 -13.064 -8.237 1.00 90.81 178 GLU A O 1
ATOM 1432 N N . TYR A 1 179 ? 5.825 -12.165 -9.078 1.00 92.19 179 TYR A N 1
ATOM 1433 C CA . TYR A 1 179 ? 5.094 -10.991 -9.543 1.00 92.19 179 TYR A CA 1
ATOM 1434 C C . TYR A 1 179 ? 4.247 -11.368 -10.778 1.00 92.19 179 TYR A C 1
ATOM 1436 O O . TYR A 1 179 ? 4.772 -12.066 -11.647 1.00 92.19 179 TYR A O 1
ATOM 1444 N N . PRO A 1 180 ? 2.965 -10.955 -10.903 1.00 94.12 180 PRO A N 1
ATOM 1445 C CA . PRO A 1 180 ? 2.202 -10.027 -10.060 1.00 94.12 180 PRO A CA 1
ATOM 1446 C C . PRO A 1 180 ? 1.144 -10.722 -9.178 1.00 94.12 180 PRO A C 1
ATOM 1448 O O . PRO A 1 180 ? 0.010 -10.264 -9.078 1.00 94.12 180 PRO A O 1
ATOM 1451 N N . VAL A 1 181 ? 1.469 -11.850 -8.542 1.00 93.31 181 VAL A N 1
ATOM 1452 C CA . VAL A 1 181 ? 0.517 -12.647 -7.737 1.00 93.31 181 VAL A CA 1
ATOM 1453 C C . VAL A 1 181 ? -0.053 -11.874 -6.541 1.00 93.31 181 VAL A C 1
ATOM 1455 O O . VAL A 1 181 ? -1.077 -12.268 -6.008 1.00 93.31 181 VAL A O 1
ATOM 1458 N N . GLY A 1 182 ? 0.547 -10.751 -6.145 1.00 93.19 182 GLY A N 1
ATOM 1459 C CA . GLY A 1 182 ? -0.015 -9.854 -5.134 1.00 93.19 182 GLY A CA 1
ATOM 1460 C C . GLY A 1 182 ? -1.197 -8.991 -5.594 1.00 93.19 182 GLY A C 1
ATOM 1461 O O . GLY A 1 182 ? -1.794 -8.323 -4.757 1.00 93.19 182 GLY A O 1
ATOM 1462 N N . PHE A 1 183 ? -1.529 -8.958 -6.891 1.00 95.12 183 PHE A N 1
ATOM 1463 C CA . PHE A 1 183 ? -2.678 -8.195 -7.394 1.00 95.12 183 PHE A CA 1
ATOM 1464 C C . PHE A 1 183 ? -3.980 -8.980 -7.198 1.00 95.12 183 PHE A C 1
ATOM 1466 O O . PHE A 1 183 ? -4.001 -10.159 -7.566 1.00 95.12 183 PHE A O 1
ATOM 1473 N N . PRO A 1 184 ? -5.066 -8.357 -6.704 1.00 95.31 184 PRO A N 1
ATOM 1474 C CA . PRO A 1 184 ? -6.312 -9.053 -6.381 1.00 95.31 184 PRO A CA 1
ATOM 1475 C C . PRO A 1 184 ? -6.869 -9.909 -7.523 1.00 95.31 184 PRO A C 1
ATOM 1477 O O . PRO A 1 184 ? -7.104 -11.107 -7.352 1.00 95.31 184 PRO A O 1
ATOM 1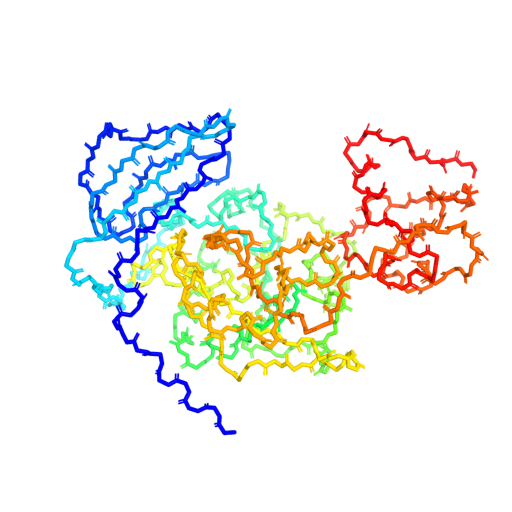480 N N . GLU A 1 185 ? -7.012 -9.330 -8.714 1.00 94.00 185 GLU A N 1
ATOM 1481 C CA . GLU A 1 185 ? -7.621 -9.979 -9.875 1.00 94.00 185 GLU A CA 1
ATOM 1482 C C . GLU A 1 185 ? -6.782 -11.172 -10.346 1.00 94.00 185 GLU A C 1
ATOM 1484 O O . GLU A 1 185 ? -7.307 -12.242 -10.663 1.00 94.00 185 GLU A O 1
ATOM 1489 N N . TYR A 1 186 ? -5.455 -11.012 -10.360 1.00 95.06 186 TYR A N 1
ATOM 1490 C CA . TYR A 1 186 ? -4.547 -12.071 -10.790 1.00 95.06 186 TYR A CA 1
ATOM 1491 C C . TYR A 1 186 ? -4.376 -13.160 -9.727 1.00 95.06 186 TYR A C 1
ATOM 1493 O O . TYR A 1 186 ? -4.320 -14.342 -10.077 1.00 95.06 186 TYR A O 1
ATOM 1501 N N . PHE A 1 187 ? -4.347 -12.797 -8.441 1.00 95.81 187 PHE A N 1
ATOM 1502 C CA . PHE A 1 187 ? -4.336 -13.757 -7.339 1.00 95.81 187 PHE A CA 1
ATOM 1503 C C . PHE A 1 187 ? -5.564 -14.655 -7.409 1.00 95.81 187 PHE A C 1
ATOM 1505 O O . PHE A 1 187 ?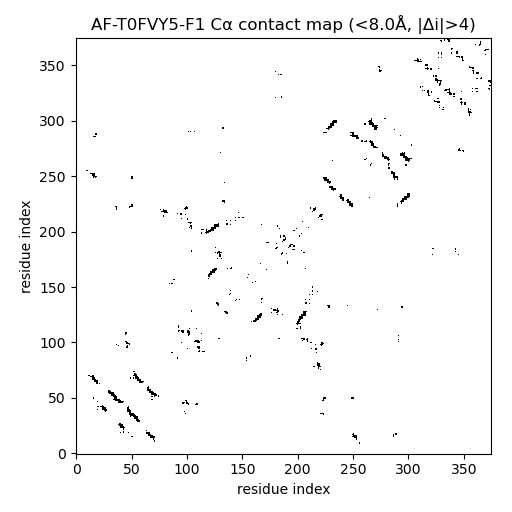 -5.433 -15.875 -7.408 1.00 95.81 187 PHE A O 1
ATOM 1512 N N . VAL A 1 188 ? -6.752 -14.059 -7.513 1.00 94.38 188 VAL A N 1
ATOM 1513 C CA . VAL A 1 188 ? -8.024 -14.783 -7.542 1.00 94.38 188 VAL A CA 1
ATOM 1514 C C . VAL A 1 188 ? -8.111 -15.684 -8.778 1.00 94.38 188 VAL A C 1
ATOM 1516 O O . VAL A 1 188 ? -8.419 -16.871 -8.643 1.00 94.38 188 VAL A O 1
ATOM 1519 N N . LYS A 1 189 ? -7.686 -15.201 -9.954 1.00 93.00 189 LYS A N 1
ATOM 1520 C CA . LYS A 1 189 ? -7.550 -16.037 -11.158 1.00 93.00 189 LYS A CA 1
ATOM 1521 C C . LYS A 1 189 ? -6.612 -17.226 -10.945 1.00 93.00 189 LYS A C 1
ATOM 1523 O O . LYS A 1 189 ? -6.969 -18.352 -11.283 1.00 93.00 189 LYS A O 1
ATOM 1528 N N . LYS A 1 190 ? -5.416 -17.007 -10.387 1.00 93.50 190 LYS A N 1
ATOM 1529 C CA . LYS A 1 190 ? -4.384 -18.050 -10.237 1.00 93.50 190 LYS A CA 1
ATOM 1530 C C . LYS A 1 190 ? -4.698 -19.042 -9.112 1.00 93.50 190 LYS A C 1
ATOM 1532 O O . LYS A 1 190 ? -4.447 -20.233 -9.268 1.00 93.50 190 LYS A O 1
ATOM 1537 N N . ALA A 1 191 ? -5.217 -18.569 -7.981 1.00 94.19 191 ALA A N 1
ATOM 1538 C CA . ALA A 1 191 ? -5.456 -19.376 -6.785 1.00 94.19 191 ALA A CA 1
ATOM 1539 C C . ALA A 1 191 ? -6.814 -20.090 -6.801 1.00 94.19 191 ALA A C 1
ATOM 1541 O O . ALA A 1 191 ? -6.926 -21.187 -6.259 1.00 94.19 191 ALA A O 1
ATOM 1542 N N . LEU A 1 192 ? -7.836 -19.478 -7.411 1.00 93.00 192 LEU A N 1
ATOM 1543 C CA . LEU A 1 192 ? -9.220 -19.960 -7.362 1.00 93.00 192 LEU A CA 1
ATOM 1544 C C . LEU A 1 192 ? -9.787 -20.336 -8.736 1.00 93.00 192 LEU A C 1
ATOM 1546 O O . LEU A 1 192 ? -10.892 -20.860 -8.801 1.00 93.00 192 LEU A O 1
ATOM 1550 N N . SER A 1 193 ? -9.035 -20.130 -9.826 1.00 90.56 193 SER A N 1
ATOM 1551 C CA . SER A 1 193 ? -9.508 -20.320 -11.212 1.00 90.56 193 SER A CA 1
ATOM 1552 C C . SER A 1 193 ? -10.697 -19.429 -11.596 1.00 90.56 193 SER A C 1
ATOM 1554 O O . SER A 1 193 ? -11.401 -19.709 -12.567 1.00 90.56 193 SER A O 1
ATOM 1556 N N . GLU A 1 194 ? -10.899 -18.339 -10.859 1.00 86.69 194 GLU A N 1
ATOM 1557 C CA . GLU A 1 194 ? -11.996 -17.401 -11.064 1.00 86.69 194 GLU A CA 1
ATOM 1558 C C . GLU A 1 194 ? -11.622 -16.386 -12.153 1.00 86.69 194 GLU A C 1
ATOM 1560 O O . GLU A 1 194 ? -10.607 -15.694 -12.064 1.00 86.69 194 GLU A O 1
ATOM 1565 N N . LYS A 1 195 ? -12.407 -16.325 -13.232 1.00 82.56 195 LYS A N 1
ATOM 1566 C CA . LYS A 1 195 ? -12.057 -15.512 -14.413 1.00 82.56 195 LYS A CA 1
ATOM 1567 C C . LYS A 1 195 ? -12.536 -14.071 -14.307 1.00 82.56 195 LYS A C 1
ATOM 1569 O O . LYS A 1 195 ? -11.988 -13.204 -14.983 1.00 82.56 195 LYS A O 1
ATOM 1574 N N . THR A 1 196 ? -13.563 -13.833 -13.501 1.00 85.81 196 THR A N 1
ATOM 1575 C CA . THR A 1 196 ? -14.192 -12.526 -13.337 1.00 85.81 196 THR A CA 1
ATOM 1576 C C . THR A 1 196 ? -13.934 -12.004 -11.939 1.00 85.81 196 THR A C 1
ATOM 1578 O O . THR A 1 196 ? -14.293 -12.647 -10.959 1.00 85.81 196 THR A O 1
ATOM 1581 N N . PHE A 1 197 ? -13.334 -10.820 -11.847 1.00 90.44 197 PHE A N 1
ATOM 1582 C CA . PHE A 1 197 ? -13.155 -10.132 -10.578 1.00 90.44 197 PHE A CA 1
ATOM 1583 C C . PHE A 1 197 ? -14.094 -8.930 -10.511 1.00 90.44 197 PHE A C 1
ATOM 1585 O O . PHE A 1 197 ? -14.039 -8.042 -11.360 1.00 90.44 197 PHE A O 1
ATOM 1592 N N . GLN A 1 198 ? -14.955 -8.914 -9.498 1.00 91.31 198 GLN A N 1
ATOM 1593 C CA . GLN A 1 198 ? -15.818 -7.786 -9.163 1.00 91.31 198 GLN A CA 1
ATOM 1594 C C . GLN A 1 198 ? -15.710 -7.566 -7.661 1.00 91.31 198 GLN A C 1
ATOM 1596 O O . GLN A 1 198 ? -16.036 -8.466 -6.887 1.00 91.31 198 GLN A O 1
ATOM 1601 N N . LYS A 1 199 ? -15.239 -6.388 -7.248 1.00 90.00 199 LYS A N 1
ATOM 1602 C CA . LYS A 1 199 ? -15.012 -6.053 -5.831 1.00 90.00 199 LYS A CA 1
ATOM 1603 C C . LYS A 1 199 ? -16.302 -6.096 -5.003 1.00 90.00 199 LYS A C 1
ATOM 1605 O O . LYS A 1 199 ? -16.262 -6.381 -3.815 1.00 90.00 199 LYS A O 1
ATOM 1610 N N . GLU A 1 200 ? -17.447 -5.883 -5.648 1.00 91.75 200 GLU A N 1
ATOM 1611 C CA . GLU A 1 200 ? -18.774 -5.985 -5.043 1.00 91.75 200 GLU A CA 1
ATOM 1612 C C . GLU A 1 200 ? -19.111 -7.439 -4.680 1.00 91.75 200 GLU A C 1
ATOM 1614 O O . GLU A 1 200 ? -19.824 -7.682 -3.715 1.00 91.75 200 GLU A O 1
ATOM 1619 N N . ASN A 1 201 ? -18.566 -8.419 -5.404 1.00 93.62 201 ASN A N 1
ATOM 1620 C CA . ASN A 1 201 ? -18.818 -9.842 -5.169 1.00 93.62 201 ASN A CA 1
ATOM 1621 C C . ASN A 1 201 ? -17.661 -10.544 -4.450 1.00 93.62 201 ASN A C 1
ATOM 1623 O O . ASN A 1 201 ? -17.883 -11.582 -3.825 1.00 93.62 201 ASN A O 1
ATOM 1627 N N . ILE A 1 202 ? -16.443 -9.998 -4.512 1.00 95.69 202 ILE A N 1
ATOM 1628 C CA . ILE A 1 202 ? -15.236 -10.583 -3.924 1.00 95.69 202 ILE A CA 1
ATOM 1629 C C . ILE A 1 202 ? -14.580 -9.572 -2.983 1.00 95.69 202 ILE A C 1
ATOM 1631 O O . ILE A 1 202 ? -13.902 -8.644 -3.427 1.00 95.69 202 ILE A O 1
ATOM 1635 N N . LEU A 1 203 ? -14.720 -9.795 -1.674 1.00 97.06 203 LEU A N 1
ATOM 1636 C CA . LEU A 1 203 ? -14.000 -9.029 -0.662 1.00 97.06 203 LEU A CA 1
ATOM 1637 C C . LEU A 1 203 ? -12.574 -9.574 -0.563 1.00 97.06 203 LEU A C 1
ATOM 1639 O O . LEU A 1 203 ? -12.318 -10.573 0.111 1.00 97.06 203 LEU A O 1
ATOM 1643 N N . TYR A 1 204 ? -11.650 -8.929 -1.267 1.00 97.44 204 TYR A N 1
ATOM 1644 C CA . TYR A 1 204 ? -10.228 -9.249 -1.213 1.00 97.44 204 TYR A CA 1
ATOM 1645 C C . TYR A 1 204 ? -9.523 -8.377 -0.173 1.00 97.44 204 TYR A C 1
ATOM 1647 O O . TYR A 1 204 ? -9.621 -7.152 -0.227 1.00 97.44 204 TYR A O 1
ATOM 1655 N N . LEU A 1 205 ? -8.786 -9.008 0.741 1.00 98.06 205 LEU A N 1
ATOM 1656 C CA . LEU A 1 205 ? -7.965 -8.334 1.743 1.00 98.06 205 LEU A CA 1
ATOM 1657 C C . LEU A 1 205 ? -6.546 -8.909 1.709 1.00 98.06 205 LEU A C 1
ATOM 1659 O O . LEU A 1 205 ? -6.332 -10.087 2.013 1.00 98.06 205 LEU A O 1
ATOM 1663 N N . GLY A 1 206 ? -5.575 -8.076 1.344 1.00 97.62 206 GLY A N 1
ATOM 1664 C CA . GLY A 1 206 ? -4.157 -8.400 1.428 1.00 97.62 206 GLY A CA 1
ATOM 1665 C C . GLY A 1 206 ? -3.647 -8.404 2.873 1.00 97.62 206 GLY A C 1
ATOM 1666 O O . GLY A 1 206 ? -4.273 -7.834 3.774 1.00 97.62 206 GLY A O 1
ATOM 1667 N N . PRO A 1 207 ? -2.473 -9.003 3.125 1.00 97.69 207 PRO A N 1
ATOM 1668 C CA . PRO A 1 207 ? -1.964 -9.186 4.481 1.00 97.69 207 PRO A CA 1
ATOM 1669 C C . PRO A 1 207 ? -1.573 -7.850 5.133 1.00 97.69 207 PRO A C 1
ATOM 1671 O O . PRO A 1 207 ? -1.686 -7.697 6.343 1.00 97.69 207 PRO A O 1
ATOM 1674 N N . GLU A 1 208 ? -1.164 -6.847 4.354 1.00 97.69 208 GLU A N 1
ATOM 1675 C CA . GLU A 1 208 ? -0.882 -5.512 4.888 1.00 97.69 208 GLU A CA 1
ATOM 1676 C C . GLU A 1 208 ? -2.169 -4.780 5.299 1.00 97.69 208 GLU A C 1
ATOM 1678 O O . GLU A 1 208 ? -2.245 -4.246 6.408 1.00 97.69 208 GLU A O 1
ATOM 1683 N N . THR A 1 209 ? -3.208 -4.825 4.454 1.00 97.69 209 THR A N 1
ATOM 1684 C CA . THR A 1 209 ? -4.547 -4.311 4.784 1.00 97.69 209 THR A CA 1
ATOM 1685 C C . THR A 1 209 ? -5.063 -4.958 6.071 1.00 97.69 209 THR A C 1
ATOM 1687 O O . THR A 1 209 ? -5.513 -4.256 6.975 1.00 97.69 209 THR A O 1
ATOM 1690 N N . LEU A 1 210 ? -4.929 -6.282 6.207 1.00 98.44 210 LEU A N 1
ATOM 1691 C CA . LEU A 1 210 ? -5.313 -7.019 7.415 1.00 98.44 210 LEU A CA 1
ATOM 1692 C C . LEU A 1 210 ? -4.503 -6.602 8.646 1.00 98.44 210 LEU A C 1
ATOM 1694 O O . LEU A 1 210 ? -5.078 -6.376 9.708 1.00 98.44 210 LEU A O 1
ATOM 1698 N N . TYR A 1 211 ? -3.185 -6.450 8.515 1.00 97.88 211 TYR A N 1
ATOM 1699 C CA . TYR A 1 211 ? -2.328 -6.008 9.614 1.00 97.88 211 TYR A CA 1
ATOM 1700 C C . TYR A 1 211 ? -2.766 -4.640 10.164 1.00 97.88 211 TYR A C 1
ATOM 1702 O O . TYR A 1 211 ? -2.896 -4.467 11.380 1.00 97.88 211 TYR A O 1
ATOM 1710 N N . HIS A 1 212 ? -3.049 -3.673 9.286 1.00 97.44 212 HIS A N 1
ATOM 1711 C CA . HIS A 1 212 ? -3.536 -2.357 9.703 1.00 97.44 212 HIS A CA 1
ATOM 1712 C C . HIS A 1 212 ? -4.984 -2.389 10.205 1.00 97.44 212 HIS A C 1
ATOM 1714 O O . HIS A 1 212 ? -5.299 -1.703 11.180 1.00 97.44 212 HIS A O 1
ATOM 1720 N N . LEU A 1 213 ? -5.831 -3.250 9.638 1.00 98.19 213 LEU A N 1
ATOM 1721 C CA . LEU A 1 213 ? -7.182 -3.484 10.138 1.00 98.19 213 LEU A CA 1
ATOM 1722 C C . LEU A 1 213 ? -7.174 -4.020 11.576 1.00 98.19 213 LEU A C 1
ATOM 1724 O O . LEU A 1 213 ? -7.909 -3.518 12.422 1.00 98.19 213 LEU A O 1
ATOM 1728 N N . TYR A 1 214 ? -6.313 -4.989 11.896 1.00 97.69 214 TYR A N 1
ATOM 1729 C CA . TYR A 1 214 ? -6.225 -5.539 13.253 1.00 97.69 214 TYR A CA 1
ATOM 1730 C C . TYR A 1 214 ? -5.727 -4.510 14.258 1.00 97.69 214 TYR A C 1
ATOM 1732 O O . TYR A 1 214 ? -6.217 -4.440 15.386 1.00 97.69 214 TYR A O 1
ATOM 1740 N N . ARG A 1 215 ? -4.768 -3.682 13.847 1.00 96.19 215 ARG A N 1
ATOM 1741 C CA . ARG A 1 215 ? -4.268 -2.577 14.664 1.00 96.19 215 ARG A CA 1
ATOM 1742 C C . ARG A 1 215 ? -5.371 -1.577 15.002 1.00 96.19 215 ARG A C 1
ATOM 1744 O O . ARG A 1 215 ? -5.488 -1.207 16.169 1.00 96.19 215 ARG A O 1
ATOM 1751 N N . ALA A 1 216 ? -6.212 -1.223 14.036 1.00 95.44 216 ALA A N 1
ATOM 1752 C CA . ALA A 1 216 ? -7.344 -0.335 14.268 1.00 95.44 216 ALA A CA 1
ATOM 1753 C C . ALA A 1 216 ? -8.421 -0.990 15.146 1.00 95.44 216 ALA A C 1
ATOM 1755 O O . ALA A 1 216 ? -8.765 -0.463 16.204 1.00 95.44 216 ALA A O 1
ATOM 1756 N N . LEU A 1 217 ? -8.918 -2.167 14.747 1.00 95.56 217 LEU A N 1
ATOM 1757 C CA . LEU A 1 217 ? -10.060 -2.805 15.406 1.00 95.56 217 LEU A CA 1
ATOM 1758 C C . LEU A 1 217 ? -9.749 -3.275 16.826 1.00 95.56 217 LEU A C 1
ATOM 1760 O O . LEU A 1 217 ? -10.598 -3.122 17.707 1.00 95.56 217 LEU A O 1
ATOM 1764 N N . PHE A 1 218 ? -8.558 -3.842 17.036 1.00 94.81 218 PHE A N 1
ATOM 1765 C CA . PHE A 1 218 ? -8.213 -4.532 18.278 1.00 94.81 218 PHE A CA 1
ATOM 1766 C C . PHE A 1 218 ? -7.204 -3.792 19.139 1.00 94.81 218 PHE A C 1
ATOM 1768 O O . PHE A 1 218 ? -7.177 -4.038 20.333 1.00 94.81 218 PHE A O 1
ATOM 1775 N N . LYS A 1 219 ? -6.355 -2.923 18.582 1.00 93.56 219 LYS A N 1
ATOM 1776 C CA . LYS A 1 219 ? -5.311 -2.229 19.362 1.00 93.56 219 LYS A CA 1
ATOM 1777 C C . LYS A 1 219 ? -5.563 -0.727 19.507 1.00 93.56 219 LYS A C 1
ATOM 1779 O O . LYS A 1 219 ? -4.763 -0.048 20.145 1.00 93.56 219 LYS A O 1
ATOM 1784 N N . LYS A 1 220 ? -6.642 -0.202 18.901 1.00 91.81 220 LYS A N 1
ATOM 1785 C CA . LYS A 1 220 ? -6.936 1.242 18.798 1.00 91.81 220 LYS A CA 1
ATOM 1786 C C . LYS A 1 220 ? -5.759 2.041 18.237 1.00 91.81 220 LYS A C 1
ATOM 1788 O O . LYS A 1 220 ? -5.504 3.174 18.638 1.00 91.81 220 LYS A O 1
ATOM 1793 N N . ILE A 1 221 ? -5.012 1.423 17.327 1.00 94.38 221 ILE A N 1
ATOM 1794 C CA . ILE A 1 221 ? -3.899 2.071 16.657 1.00 94.38 221 ILE A CA 1
ATOM 1795 C C . ILE A 1 221 ? -4.361 2.498 15.258 1.00 94.38 221 ILE A C 1
ATOM 1797 O O . ILE A 1 221 ? -4.609 1.622 14.425 1.00 94.38 221 ILE A O 1
ATOM 1801 N N . PRO A 1 222 ? -4.441 3.809 14.984 1.00 96.06 222 PRO A N 1
ATOM 1802 C CA . PRO A 1 222 ? -4.875 4.318 13.691 1.00 96.06 222 PRO A CA 1
ATOM 1803 C C . PRO A 1 222 ? -3.818 4.096 12.601 1.00 96.06 222 PRO A C 1
ATOM 1805 O O . PRO A 1 222 ? -2.643 3.812 12.875 1.00 96.06 222 PRO A O 1
ATOM 1808 N N . TYR A 1 223 ? -4.225 4.253 11.343 1.00 96.31 223 TYR A N 1
ATOM 1809 C CA . TYR A 1 223 ? -3.344 4.168 10.183 1.00 96.31 223 TYR A CA 1
ATOM 1810 C C . TYR A 1 223 ? -2.535 5.458 10.007 1.00 96.31 223 TYR A C 1
ATOM 1812 O O . TYR A 1 223 ? -2.798 6.292 9.151 1.00 96.31 223 TYR A O 1
ATOM 1820 N N . ILE A 1 224 ? -1.544 5.620 10.882 1.00 95.50 224 ILE A N 1
ATOM 1821 C CA . ILE A 1 224 ? -0.624 6.769 10.905 1.00 95.50 224 ILE A CA 1
ATOM 1822 C C . ILE A 1 224 ? 0.843 6.365 10.763 1.00 95.50 224 ILE A C 1
ATOM 1824 O O . ILE A 1 224 ? 1.728 7.216 10.745 1.00 95.50 224 ILE A O 1
ATOM 1828 N N . GLU A 1 225 ? 1.111 5.060 10.700 1.00 95.19 225 GLU A N 1
ATOM 1829 C CA . GLU A 1 225 ? 2.445 4.500 10.507 1.00 95.19 225 GLU A CA 1
ATOM 1830 C C . GLU A 1 225 ? 2.389 3.224 9.669 1.00 95.19 225 GLU A C 1
ATOM 1832 O O . GLU A 1 225 ? 1.479 2.406 9.850 1.00 95.19 225 GLU A O 1
ATOM 1837 N N . ARG A 1 226 ? 3.397 3.035 8.813 1.00 95.25 226 ARG A N 1
ATOM 1838 C CA . ARG A 1 226 ? 3.532 1.918 7.868 1.00 95.25 226 ARG A CA 1
ATOM 1839 C C . ARG A 1 226 ? 4.965 1.382 7.863 1.00 95.25 226 ARG A C 1
ATOM 1841 O O . ARG A 1 226 ? 5.917 2.124 8.111 1.00 95.25 226 ARG A O 1
ATOM 1848 N N . HIS A 1 227 ? 5.125 0.085 7.606 1.00 95.31 227 HIS A N 1
ATOM 1849 C CA . HIS A 1 227 ? 6.440 -0.522 7.398 1.00 95.31 227 HIS A CA 1
ATOM 1850 C C . HIS A 1 227 ? 6.920 -0.266 5.968 1.00 95.31 227 HIS A C 1
ATOM 1852 O O . HIS A 1 227 ? 6.239 -0.624 5.014 1.00 95.31 227 HIS A O 1
ATOM 1858 N N . ILE A 1 228 ? 8.108 0.315 5.826 1.00 95.25 228 ILE A N 1
ATOM 1859 C CA . ILE A 1 228 ? 8.725 0.656 4.546 1.00 95.25 228 ILE A CA 1
ATOM 1860 C C . ILE A 1 228 ? 9.990 -0.178 4.368 1.00 95.25 228 ILE A C 1
ATOM 1862 O O . ILE A 1 228 ? 10.890 -0.165 5.212 1.00 95.25 228 ILE A O 1
ATOM 1866 N N . SER A 1 229 ? 10.069 -0.906 3.255 1.00 95.19 229 SER A N 1
ATOM 1867 C CA . SER A 1 229 ? 11.293 -1.629 2.892 1.00 95.19 229 SER A CA 1
ATOM 1868 C C . SER A 1 229 ? 12.305 -0.705 2.236 1.00 95.19 229 SER A C 1
ATOM 1870 O O . SER A 1 229 ? 11.936 0.146 1.429 1.00 95.19 229 SER A O 1
ATOM 1872 N N . ILE A 1 230 ? 13.586 -0.912 2.530 1.00 95.56 230 ILE A N 1
ATOM 1873 C CA . ILE A 1 230 ? 14.673 -0.174 1.889 1.00 95.56 230 ILE A CA 1
ATOM 1874 C C . ILE A 1 230 ? 15.453 -1.110 0.972 1.00 95.56 230 ILE A C 1
ATOM 1876 O O . ILE A 1 230 ? 15.836 -2.215 1.360 1.00 95.56 230 ILE A O 1
ATOM 1880 N N . TYR A 1 231 ? 15.690 -0.646 -0.249 1.00 95.38 231 TYR A N 1
ATOM 1881 C CA . TYR A 1 231 ? 16.501 -1.317 -1.251 1.00 95.38 231 TYR A CA 1
ATOM 1882 C C . TYR A 1 231 ? 17.657 -0.427 -1.693 1.00 95.38 231 TYR A C 1
ATOM 1884 O O . TYR A 1 231 ? 17.567 0.799 -1.656 1.00 95.38 231 TYR A O 1
ATOM 1892 N N . TYR A 1 232 ? 18.719 -1.063 -2.172 1.00 95.38 232 TYR A N 1
ATOM 1893 C CA . TYR A 1 232 ? 19.914 -0.408 -2.679 1.00 95.38 232 TYR A CA 1
ATOM 1894 C C . TYR A 1 232 ? 20.281 -0.991 -4.039 1.00 95.38 232 TYR A C 1
ATOM 1896 O O . TYR A 1 232 ? 20.496 -2.198 -4.170 1.00 95.38 232 TYR A O 1
ATOM 1904 N N . VAL A 1 233 ? 20.363 -0.128 -5.047 1.00 94.94 233 VAL A N 1
ATOM 1905 C CA . VAL A 1 233 ? 20.864 -0.445 -6.382 1.00 94.94 233 VAL A CA 1
ATOM 1906 C C . VAL A 1 233 ? 22.312 0.004 -6.469 1.00 94.94 233 VAL A C 1
ATOM 1908 O O . VAL A 1 233 ? 22.632 1.196 -6.457 1.00 94.94 233 VAL A O 1
ATOM 1911 N N . GLU A 1 234 ? 23.190 -0.978 -6.573 1.00 94.50 234 GLU A N 1
ATOM 1912 C CA . GLU A 1 234 ? 24.627 -0.800 -6.702 1.00 94.50 234 GLU A CA 1
ATOM 1913 C C . GLU A 1 234 ? 25.007 -0.322 -8.111 1.00 94.50 234 GLU A C 1
ATOM 1915 O O . GLU A 1 234 ? 24.262 -0.474 -9.081 1.00 94.50 234 GLU A O 1
ATOM 1920 N N . LYS A 1 235 ? 26.224 0.212 -8.271 1.00 91.38 235 LYS A N 1
ATOM 1921 C CA . LYS A 1 235 ? 26.715 0.710 -9.576 1.00 91.38 235 LYS A CA 1
ATOM 1922 C C . LYS A 1 235 ? 26.767 -0.361 -10.672 1.00 91.38 235 LYS A C 1
ATOM 1924 O O . LYS A 1 235 ? 26.745 -0.020 -11.850 1.00 91.38 235 LYS A O 1
ATOM 1929 N N . ASN A 1 236 ? 26.862 -1.634 -10.292 1.00 89.69 236 ASN A N 1
ATOM 1930 C CA . ASN A 1 236 ? 26.838 -2.776 -11.206 1.00 89.69 236 ASN A CA 1
ATOM 1931 C C . ASN A 1 236 ? 25.413 -3.280 -11.516 1.00 89.69 236 ASN A C 1
ATOM 1933 O O . ASN A 1 236 ? 25.276 -4.306 -12.173 1.00 89.69 236 ASN A O 1
ATOM 1937 N N . GLY A 1 237 ? 24.371 -2.600 -11.025 1.00 87.50 237 GLY A N 1
ATOM 1938 C CA . GLY A 1 237 ? 22.972 -3.013 -11.163 1.00 87.50 237 GLY A CA 1
ATOM 1939 C C . GLY A 1 237 ? 22.516 -4.062 -10.145 1.00 87.50 237 GLY A C 1
ATOM 1940 O O . GLY A 1 237 ? 21.370 -4.496 -10.198 1.00 87.50 237 GLY A O 1
ATOM 1941 N N . GLY A 1 238 ? 23.381 -4.477 -9.214 1.00 92.88 238 GLY A N 1
ATOM 1942 C CA . GLY A 1 238 ? 23.007 -5.394 -8.142 1.00 92.88 238 GLY A CA 1
ATOM 1943 C C . GLY A 1 238 ? 21.975 -4.768 -7.206 1.00 92.88 238 GLY A C 1
ATOM 1944 O O . GLY A 1 238 ? 22.143 -3.629 -6.775 1.00 92.88 238 GLY A O 1
ATOM 1945 N N . LEU A 1 239 ? 20.929 -5.525 -6.875 1.00 92.88 239 LEU A N 1
ATOM 1946 C CA 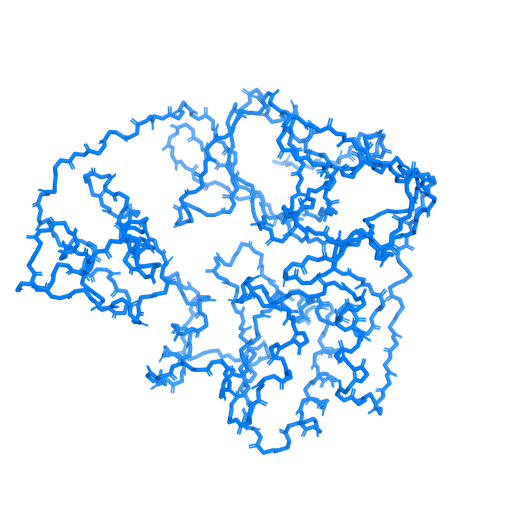. LEU A 1 239 ? 19.895 -5.119 -5.928 1.00 92.88 239 LEU A CA 1
ATOM 1947 C C . LEU A 1 239 ? 20.149 -5.777 -4.571 1.00 92.88 239 LEU A C 1
ATOM 1949 O O . LEU A 1 239 ? 20.222 -7.002 -4.471 1.00 92.88 239 LEU A O 1
ATOM 1953 N N . LYS A 1 240 ? 20.247 -4.964 -3.523 1.00 94.44 240 LYS A N 1
ATOM 1954 C CA . LYS A 1 240 ? 20.257 -5.410 -2.126 1.00 94.44 240 LYS A CA 1
ATOM 1955 C C . LYS A 1 240 ? 19.007 -4.904 -1.423 1.00 94.44 240 LYS A C 1
ATOM 1957 O O . LYS A 1 240 ? 18.496 -3.839 -1.755 1.00 94.44 240 LYS A O 1
ATOM 1962 N N . LYS A 1 241 ? 18.539 -5.660 -0.438 1.00 93.56 241 LYS A N 1
ATOM 1963 C CA . LYS A 1 241 ? 17.425 -5.295 0.437 1.00 93.56 241 LYS A CA 1
ATOM 1964 C C . LYS A 1 241 ? 17.950 -5.195 1.867 1.00 93.56 241 LYS A C 1
ATOM 1966 O O . LYS A 1 241 ? 18.755 -6.033 2.267 1.00 93.56 241 LYS A O 1
ATOM 1971 N N . GLU A 1 242 ? 17.517 -4.181 2.603 1.00 92.06 242 GLU A N 1
ATOM 1972 C CA . GLU A 1 242 ? 17.736 -4.094 4.049 1.00 92.06 242 GLU A CA 1
ATOM 1973 C C . GLU A 1 242 ? 17.022 -5.259 4.760 1.00 92.06 242 GLU A C 1
ATOM 1975 O O . GLU A 1 242 ? 15.934 -5.664 4.345 1.00 92.06 242 GLU A O 1
ATOM 1980 N N . GLU A 1 243 ? 17.626 -5.817 5.813 1.00 87.19 243 GLU A N 1
ATOM 1981 C CA . GLU A 1 243 ? 17.089 -7.011 6.490 1.00 87.19 243 GLU A CA 1
ATOM 1982 C C . GLU A 1 243 ? 15.718 -6.751 7.126 1.00 87.19 243 GLU A C 1
ATOM 1984 O O . GLU A 1 243 ? 14.784 -7.530 6.935 1.00 87.19 243 GLU A O 1
ATOM 1989 N N . SER A 1 244 ? 15.583 -5.633 7.842 1.00 88.25 244 SER A N 1
ATOM 1990 C CA . SER A 1 244 ? 14.347 -5.250 8.523 1.00 88.25 244 SER A CA 1
ATOM 1991 C C . SER A 1 244 ? 13.720 -4.021 7.865 1.00 88.25 244 SER A C 1
ATOM 1993 O O . SER A 1 244 ? 14.427 -3.041 7.611 1.00 88.25 244 SER A O 1
ATOM 1995 N N . PRO A 1 245 ? 12.396 -4.013 7.632 1.00 91.94 245 PRO A N 1
ATOM 1996 C CA . PRO A 1 245 ? 11.712 -2.795 7.231 1.00 91.94 245 PRO A CA 1
ATOM 1997 C C . PRO A 1 245 ? 11.753 -1.754 8.353 1.00 91.94 245 PRO A C 1
ATOM 1999 O O . PRO A 1 245 ? 11.750 -2.086 9.540 1.00 91.94 245 PRO A O 1
ATOM 2002 N N . ILE A 1 246 ? 11.739 -0.479 7.975 1.00 92.00 246 ILE A N 1
ATOM 2003 C CA . ILE A 1 246 ? 11.663 0.634 8.920 1.00 92.00 246 ILE A CA 1
ATOM 2004 C C . ILE A 1 246 ? 10.212 1.079 9.024 1.00 92.00 246 ILE A C 1
ATOM 2006 O O . ILE A 1 246 ? 9.535 1.298 8.023 1.00 92.00 246 ILE A O 1
ATOM 2010 N N . LYS A 1 247 ? 9.728 1.230 10.251 1.00 93.12 247 LYS A N 1
ATOM 2011 C CA . LYS A 1 247 ? 8.413 1.800 10.511 1.00 93.12 247 LYS A CA 1
ATOM 2012 C C . LYS A 1 247 ? 8.509 3.323 10.497 1.00 93.12 247 LYS A C 1
ATOM 2014 O O . LYS A 1 247 ? 9.213 3.903 11.321 1.00 93.12 247 LYS A O 1
ATOM 2019 N N . PHE A 1 248 ? 7.786 3.945 9.578 1.00 94.56 248 PHE A N 1
ATOM 2020 C CA . PHE A 1 248 ? 7.688 5.394 9.460 1.00 94.56 248 PHE A CA 1
ATOM 2021 C C . PHE A 1 248 ? 6.278 5.859 9.779 1.00 94.56 248 PHE A C 1
ATOM 2023 O O . PHE A 1 248 ? 5.315 5.125 9.545 1.00 94.56 248 PHE A O 1
ATOM 2030 N N . ARG A 1 249 ? 6.163 7.092 10.270 1.00 94.69 249 ARG A N 1
ATOM 2031 C CA . ARG A 1 249 ? 4.878 7.783 10.383 1.00 94.69 249 ARG A CA 1
ATOM 2032 C C . ARG A 1 249 ? 4.588 8.616 9.139 1.00 94.69 249 ARG A C 1
ATOM 2034 O O . ARG A 1 249 ? 5.508 9.000 8.415 1.00 94.69 249 ARG A O 1
ATOM 2041 N N . ASP A 1 250 ? 3.313 8.896 8.912 1.00 95.75 250 ASP A N 1
ATOM 2042 C CA . ASP A 1 250 ? 2.897 9.770 7.818 1.00 95.75 250 ASP A CA 1
ATOM 2043 C C . ASP A 1 250 ? 3.476 11.178 7.974 1.00 95.75 250 ASP A C 1
ATOM 2045 O O . ASP A 1 250 ? 3.581 11.705 9.081 1.00 95.75 250 ASP A O 1
ATOM 2049 N N . GLY A 1 251 ? 3.918 11.764 6.868 1.00 95.50 251 GLY A N 1
ATOM 2050 C CA . GLY A 1 251 ? 4.587 13.059 6.827 1.00 95.50 251 GLY A CA 1
ATOM 2051 C C . GLY A 1 251 ? 5.951 13.116 7.508 1.00 95.50 251 GLY A C 1
ATOM 2052 O O . GLY A 1 251 ? 6.476 14.212 7.704 1.00 95.50 251 GLY A O 1
ATOM 2053 N N . GLN A 1 252 ? 6.539 11.983 7.902 1.00 95.38 252 GLN A N 1
ATOM 2054 C CA . GLN A 1 252 ? 7.863 11.977 8.518 1.00 95.38 252 GLN A CA 1
ATOM 2055 C C . GLN A 1 252 ? 8.923 12.422 7.509 1.00 95.38 252 GLN A C 1
ATOM 2057 O O . GLN A 1 252 ? 8.985 11.901 6.393 1.00 95.38 252 GLN A O 1
ATOM 2062 N N . SER A 1 253 ? 9.783 13.355 7.918 1.00 94.31 253 SER A N 1
ATOM 2063 C CA . SER A 1 253 ? 10.929 13.773 7.113 1.00 94.31 253 SER A CA 1
ATOM 2064 C C . SER A 1 253 ? 11.904 12.614 6.891 1.00 94.31 253 SER A C 1
ATOM 2066 O O . SER A 1 253 ? 12.252 11.869 7.813 1.00 94.31 253 SER A O 1
ATOM 2068 N N . LEU A 1 254 ? 12.367 12.479 5.650 1.00 94.81 254 LEU A N 1
ATOM 2069 C CA . LEU A 1 254 ? 13.389 11.517 5.251 1.00 94.81 254 LEU A CA 1
ATOM 2070 C C . LEU A 1 254 ? 14.806 12.096 5.337 1.00 94.81 254 LEU A C 1
ATOM 2072 O O . LEU A 1 254 ? 15.761 11.363 5.084 1.00 94.81 254 LEU A O 1
ATOM 2076 N N . SER A 1 255 ? 14.974 13.366 5.720 1.00 92.00 255 SER A N 1
ATOM 2077 C CA . SER A 1 255 ? 16.268 14.065 5.721 1.00 92.00 255 SER A CA 1
ATOM 2078 C C . SER A 1 255 ? 17.361 13.308 6.472 1.00 92.00 255 SER A C 1
ATOM 2080 O O . SER A 1 255 ? 18.483 13.213 5.976 1.00 92.00 255 SER A O 1
ATOM 2082 N N . PHE A 1 256 ? 17.042 12.692 7.617 1.00 88.94 256 PHE A N 1
ATOM 2083 C CA . PHE A 1 256 ? 18.010 11.891 8.376 1.00 88.94 256 PHE A CA 1
ATOM 2084 C C . PHE A 1 256 ? 18.581 10.726 7.549 1.00 88.94 256 PHE A C 1
ATOM 2086 O O . PHE A 1 256 ? 19.784 10.472 7.584 1.00 88.94 256 PHE A O 1
ATOM 2093 N N . LEU A 1 257 ? 17.726 10.041 6.783 1.00 91.69 257 LEU A N 1
ATOM 2094 C CA . LEU A 1 257 ? 18.089 8.889 5.967 1.00 91.69 257 LEU A CA 1
ATOM 2095 C C . LEU A 1 257 ? 18.791 9.342 4.685 1.00 91.69 257 LEU A C 1
ATOM 2097 O O . LEU A 1 257 ? 19.838 8.804 4.327 1.00 91.69 257 LEU A O 1
ATOM 2101 N N . LEU A 1 258 ? 18.241 10.357 4.013 1.00 93.62 258 LEU A N 1
ATOM 2102 C CA . LEU A 1 258 ? 18.803 10.905 2.781 1.00 93.62 258 LEU A CA 1
ATOM 2103 C C . LEU A 1 258 ? 20.209 11.462 3.021 1.00 93.62 258 LEU A C 1
ATOM 2105 O O . LEU A 1 258 ? 21.126 11.122 2.279 1.00 93.62 258 LEU A O 1
ATOM 2109 N N . LEU A 1 259 ? 20.418 12.233 4.093 1.00 90.94 259 LEU A N 1
ATOM 2110 C CA . LEU A 1 259 ? 21.725 12.794 4.443 1.00 90.94 259 LEU A CA 1
ATOM 2111 C C . LEU A 1 259 ? 22.767 11.706 4.728 1.00 90.94 259 LEU A C 1
ATOM 2113 O O . LEU A 1 259 ? 23.913 11.826 4.290 1.00 90.94 259 LEU A O 1
ATOM 2117 N N . GLU A 1 260 ? 22.370 10.647 5.437 1.00 91.19 260 GLU A N 1
ATOM 2118 C CA . GLU A 1 260 ? 23.239 9.507 5.732 1.00 91.19 260 GLU A CA 1
ATOM 2119 C C . GLU A 1 260 ? 23.651 8.778 4.445 1.00 91.19 260 GLU A C 1
ATOM 2121 O O . GLU A 1 260 ? 24.833 8.496 4.237 1.00 91.19 260 GLU A O 1
ATOM 2126 N N . LYS A 1 261 ? 22.687 8.498 3.558 1.00 91.94 261 LYS A N 1
ATOM 2127 C CA . LYS A 1 261 ? 22.912 7.678 2.360 1.00 91.94 261 LYS A CA 1
ATOM 2128 C C . LYS A 1 261 ? 23.460 8.458 1.167 1.00 91.94 261 LYS A C 1
ATO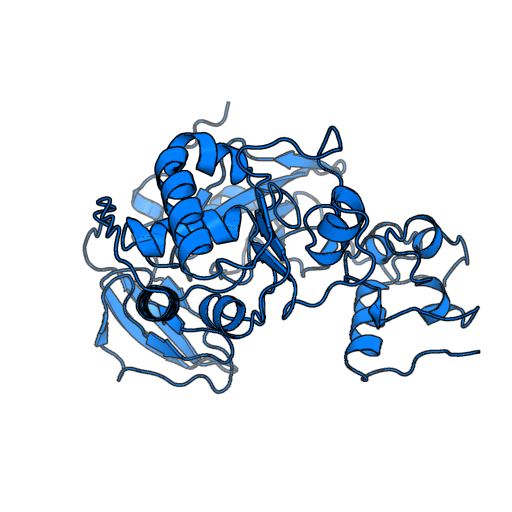M 2130 O O . LYS A 1 261 ? 24.082 7.847 0.302 1.00 91.94 261 LYS A O 1
ATOM 2135 N N . LYS A 1 262 ? 23.315 9.787 1.122 1.00 92.38 262 LYS A N 1
ATOM 2136 C CA . LYS A 1 262 ? 23.627 10.650 -0.037 1.00 92.38 262 LYS A CA 1
ATOM 2137 C C . LYS A 1 262 ? 25.005 10.423 -0.663 1.00 92.38 262 LYS A C 1
ATOM 2139 O O . LYS A 1 262 ? 25.143 10.543 -1.879 1.00 92.38 262 LYS A O 1
ATOM 2144 N N . LYS A 1 263 ? 26.038 10.130 0.140 1.00 92.25 263 LYS A N 1
ATOM 2145 C CA . LYS A 1 263 ? 27.402 9.901 -0.377 1.00 92.25 263 LYS A CA 1
ATOM 2146 C C . LYS A 1 263 ? 27.504 8.637 -1.231 1.00 92.25 263 LYS A C 1
ATOM 2148 O O . LYS A 1 263 ? 28.226 8.634 -2.224 1.00 92.25 263 LYS A O 1
ATOM 2153 N N . GLU A 1 264 ? 26.814 7.578 -0.827 1.00 94.69 264 GLU A N 1
ATOM 2154 C CA . GLU A 1 264 ? 26.820 6.282 -1.512 1.00 94.69 264 GLU A CA 1
ATOM 2155 C C . GLU A 1 264 ? 25.709 6.209 -2.566 1.00 94.69 264 GLU A C 1
ATOM 2157 O O . GLU A 1 264 ? 25.923 5.680 -3.656 1.00 94.69 264 GLU A O 1
ATOM 2162 N N . TYR A 1 265 ? 24.561 6.816 -2.262 1.00 96.06 265 TYR A N 1
ATOM 2163 C CA . TYR A 1 265 ? 23.331 6.781 -3.040 1.00 96.06 265 TYR A CA 1
ATOM 2164 C C . TYR A 1 265 ? 22.806 8.207 -3.271 1.00 96.06 265 TYR A C 1
ATOM 2166 O O . TYR A 1 265 ? 22.001 8.713 -2.482 1.00 96.06 265 TYR A O 1
ATOM 2174 N N . PRO A 1 266 ? 23.270 8.895 -4.330 1.00 94.88 266 PRO A N 1
ATOM 2175 C CA . PRO A 1 266 ? 22.873 10.273 -4.610 1.00 94.88 266 PRO A CA 1
ATOM 2176 C C . PRO A 1 266 ? 21.430 10.415 -5.106 1.00 94.88 266 PRO A C 1
ATOM 2178 O O . PRO A 1 266 ? 20.919 11.531 -5.099 1.00 94.88 266 PRO A O 1
ATOM 2181 N N . ASN A 1 267 ? 20.791 9.321 -5.532 1.00 95.00 267 ASN A N 1
ATOM 2182 C CA . ASN A 1 267 ? 19.416 9.317 -6.023 1.00 95.00 267 ASN A CA 1
ATOM 2183 C C . ASN A 1 267 ? 18.589 8.253 -5.303 1.00 95.00 267 ASN A C 1
ATOM 2185 O O . ASN A 1 267 ? 19.136 7.257 -4.818 1.00 95.00 267 ASN A O 1
ATOM 2189 N N . PHE A 1 268 ? 17.273 8.420 -5.304 1.00 94.81 268 PHE A N 1
ATOM 2190 C CA . PHE A 1 268 ? 16.338 7.405 -4.839 1.00 94.81 268 PHE A CA 1
ATOM 2191 C C . PHE A 1 268 ? 15.007 7.480 -5.593 1.00 94.81 268 PHE A C 1
ATOM 2193 O O . PHE A 1 268 ? 14.731 8.444 -6.298 1.00 94.81 268 PHE A O 1
ATOM 2200 N N . THR A 1 269 ? 14.188 6.445 -5.465 1.00 94.50 269 THR A N 1
ATOM 2201 C CA . THR A 1 269 ? 12.788 6.426 -5.909 1.00 94.50 269 THR A CA 1
ATOM 2202 C C . THR A 1 269 ? 11.951 5.646 -4.893 1.00 94.50 269 THR A C 1
ATOM 2204 O O . THR A 1 269 ? 12.503 5.027 -3.977 1.00 94.50 269 THR A O 1
ATOM 2207 N N . PHE A 1 270 ? 10.630 5.674 -5.025 1.00 94.44 270 PHE A N 1
ATOM 2208 C CA . PHE A 1 270 ? 9.711 4.947 -4.152 1.00 94.44 270 PHE A CA 1
ATOM 2209 C C . PHE A 1 270 ? 9.135 3.706 -4.837 1.00 94.44 270 PHE A C 1
ATOM 2211 O O . PHE A 1 270 ? 9.132 3.588 -6.061 1.00 94.44 270 PHE A O 1
ATOM 2218 N N . ASN A 1 271 ? 8.573 2.807 -4.030 1.00 93.50 271 ASN A N 1
ATOM 2219 C CA . ASN A 1 271 ? 7.802 1.649 -4.483 1.00 93.50 271 ASN A CA 1
ATOM 2220 C C . ASN A 1 271 ? 8.656 0.670 -5.301 1.00 93.50 271 ASN A C 1
ATOM 2222 O O . ASN A 1 271 ? 9.745 0.301 -4.854 1.00 93.50 271 ASN A O 1
ATOM 2226 N N . SER A 1 272 ? 8.167 0.196 -6.449 1.00 89.00 272 SER A N 1
ATOM 2227 C CA . SER A 1 272 ? 8.859 -0.785 -7.286 1.00 89.00 272 SER A CA 1
ATOM 2228 C C . SER A 1 272 ? 9.211 -0.240 -8.669 1.00 89.00 272 SER A C 1
ATOM 2230 O O . SER A 1 272 ? 8.570 0.677 -9.179 1.00 89.00 272 SER A O 1
ATOM 2232 N N . PHE A 1 273 ? 10.169 -0.882 -9.344 1.00 85.19 273 PHE A N 1
ATOM 2233 C CA . PHE A 1 273 ? 10.488 -0.576 -10.745 1.00 85.19 273 PHE A CA 1
ATOM 2234 C C . PHE A 1 273 ? 9.314 -0.813 -11.708 1.00 85.19 273 PHE A C 1
ATOM 2236 O O . PHE A 1 273 ? 9.295 -0.244 -12.794 1.00 85.19 273 PHE A O 1
ATOM 2243 N N . PHE A 1 274 ? 8.324 -1.623 -11.318 1.00 87.25 274 PHE A N 1
ATOM 2244 C CA . PHE A 1 274 ? 7.109 -1.838 -12.107 1.00 87.25 274 PHE A CA 1
ATOM 2245 C C . PHE A 1 274 ? 6.127 -0.664 -12.016 1.00 87.25 274 PHE A C 1
ATOM 2247 O O . PHE A 1 274 ? 5.286 -0.493 -12.899 1.00 87.25 274 PHE A O 1
ATOM 2254 N N . ASP A 1 275 ? 6.222 0.150 -10.959 1.00 83.88 275 ASP A N 1
ATOM 2255 C CA . ASP A 1 275 ? 5.312 1.269 -10.728 1.00 83.88 275 ASP A CA 1
ATOM 2256 C C . ASP A 1 275 ? 5.678 2.524 -11.538 1.00 83.88 275 ASP A C 1
ATOM 2258 O O . ASP A 1 275 ? 4.833 3.409 -11.657 1.00 83.88 275 ASP A O 1
ATOM 2262 N N . GLY A 1 276 ? 6.874 2.587 -12.137 1.00 74.94 276 GLY A N 1
ATOM 2263 C CA . GLY A 1 276 ? 7.280 3.691 -13.020 1.00 74.94 276 GLY A CA 1
ATOM 2264 C C . GLY A 1 276 ? 7.411 5.044 -12.312 1.00 74.94 276 GLY A C 1
ATOM 2265 O O . GLY A 1 276 ? 7.029 6.060 -12.878 1.00 74.94 276 GLY A O 1
ATOM 2266 N N . GLY A 1 277 ? 7.890 5.050 -11.063 1.00 79.75 277 GLY A N 1
ATOM 2267 C CA . GLY A 1 277 ? 8.055 6.269 -10.267 1.00 79.75 277 GLY A CA 1
ATOM 2268 C C . GLY A 1 277 ? 9.185 7.183 -10.750 1.00 79.75 277 GLY A C 1
ATOM 2269 O O . GLY A 1 277 ? 10.107 6.758 -11.448 1.00 79.75 277 GLY A O 1
ATOM 2270 N N . GLU A 1 278 ? 9.122 8.445 -10.333 1.00 87.56 278 GLU A N 1
ATOM 2271 C CA . GLU A 1 278 ? 10.170 9.432 -10.589 1.00 87.56 278 GLU A CA 1
ATOM 2272 C C . GLU A 1 278 ? 11.410 9.167 -9.726 1.00 87.56 278 GLU A C 1
ATOM 2274 O O . GLU A 1 278 ? 11.337 8.589 -8.636 1.00 87.56 278 GLU A O 1
ATOM 2279 N N . PHE A 1 279 ? 12.570 9.589 -10.227 1.00 90.88 279 PHE A N 1
ATOM 2280 C CA . PHE A 1 279 ? 13.799 9.610 -9.444 1.00 90.88 279 PHE A CA 1
ATOM 2281 C C . PHE A 1 279 ? 13.972 10.973 -8.785 1.00 90.88 279 PHE A C 1
ATOM 2283 O O . PHE A 1 279 ? 13.789 12.011 -9.413 1.00 90.88 279 PHE A O 1
ATOM 2290 N N . HIS A 1 280 ? 14.399 10.939 -7.532 1.00 93.25 280 HIS A N 1
ATOM 2291 C CA . HIS A 1 280 ? 14.619 12.096 -6.683 1.00 93.25 280 HIS A CA 1
ATOM 2292 C C . HIS A 1 280 ? 16.085 12.178 -6.276 1.00 93.25 280 HIS A C 1
ATOM 2294 O O . HIS A 1 280 ? 16.786 11.162 -6.189 1.00 93.25 280 HIS A O 1
ATOM 2300 N N . SER A 1 281 ? 16.554 13.391 -6.000 1.00 93.31 281 SER A N 1
ATOM 2301 C CA . SER A 1 281 ? 17.900 13.609 -5.483 1.00 93.31 281 SER A CA 1
ATOM 2302 C C . SER A 1 281 ? 17.906 13.412 -3.974 1.00 93.31 281 SER A C 1
ATOM 2304 O O . SER A 1 281 ? 17.139 14.041 -3.253 1.00 93.31 281 SER A O 1
ATOM 2306 N N . SER A 1 282 ? 18.869 12.657 -3.442 1.00 93.25 282 SER A N 1
ATOM 2307 C CA . SER A 1 282 ? 19.095 12.545 -1.987 1.00 93.25 282 SER A CA 1
ATOM 2308 C C . SER A 1 282 ? 19.552 13.870 -1.341 1.00 93.25 282 SER A C 1
ATOM 2310 O O . SER A 1 282 ? 19.938 13.900 -0.175 1.00 93.25 282 SER A O 1
ATOM 2312 N N . SER A 1 283 ? 19.602 14.964 -2.108 1.00 91.62 283 SER A N 1
ATOM 2313 C CA . SER A 1 283 ? 19.858 16.326 -1.624 1.00 91.62 283 SER A CA 1
ATOM 2314 C C . SER A 1 283 ? 18.587 17.131 -1.368 1.00 91.62 283 SER A C 1
ATOM 2316 O O . SER A 1 283 ? 18.690 18.218 -0.807 1.00 91.62 283 SER A O 1
ATOM 2318 N N . GLU A 1 284 ? 17.443 16.646 -1.835 1.00 89.69 284 GLU A N 1
ATOM 2319 C CA . GLU A 1 284 ? 16.147 17.298 -1.691 1.00 89.69 284 GLU A CA 1
ATOM 2320 C C . GLU A 1 284 ? 15.506 16.923 -0.353 1.00 89.69 284 GLU A C 1
ATOM 2322 O O . GLU A 1 284 ? 15.801 15.878 0.233 1.00 89.69 284 GLU A O 1
ATOM 2327 N N . GLU A 1 285 ? 14.620 17.788 0.132 1.00 90.31 285 GLU A N 1
ATOM 2328 C CA . GLU A 1 285 ? 13.789 17.488 1.292 1.00 90.31 285 GLU A CA 1
ATOM 2329 C C . GLU A 1 285 ? 12.568 16.685 0.836 1.00 90.31 285 GLU A C 1
ATOM 2331 O O . GLU A 1 285 ? 11.809 17.124 -0.028 1.00 90.31 285 GLU A O 1
ATOM 2336 N N . TYR A 1 286 ? 12.375 15.513 1.438 1.00 93.56 286 TYR A N 1
ATOM 2337 C CA . TYR A 1 286 ? 11.231 14.651 1.172 1.00 93.56 286 TYR A CA 1
ATOM 2338 C C . TYR A 1 286 ? 10.590 14.186 2.467 1.00 93.56 286 TYR A C 1
ATOM 2340 O O . TYR A 1 286 ? 11.263 13.905 3.458 1.00 93.56 286 TYR A O 1
ATOM 2348 N N . PHE A 1 287 ? 9.273 14.042 2.412 1.00 94.19 287 PHE A N 1
ATOM 2349 C CA . PHE A 1 287 ? 8.447 13.550 3.501 1.00 94.19 287 PHE A CA 1
ATOM 2350 C C . PHE A 1 287 ? 7.712 12.304 3.025 1.00 94.19 287 PHE A C 1
ATOM 2352 O O . PHE A 1 287 ? 7.285 12.224 1.870 1.00 94.19 287 PHE A O 1
ATOM 2359 N N . LEU A 1 288 ? 7.592 11.313 3.900 1.00 95.00 288 LEU A N 1
ATOM 2360 C CA . LEU A 1 288 ? 6.931 10.068 3.549 1.00 95.00 288 LEU A CA 1
ATOM 2361 C C . LEU A 1 288 ? 5.407 10.243 3.526 1.00 95.00 288 LEU A C 1
ATOM 2363 O O . LEU A 1 288 ? 4.834 10.693 4.507 1.00 95.00 288 LEU A O 1
ATOM 2367 N N . ASP A 1 289 ? 4.762 9.808 2.446 1.00 94.12 289 ASP A N 1
ATOM 2368 C CA . ASP A 1 289 ? 3.315 9.596 2.367 1.00 94.12 289 ASP A CA 1
ATOM 2369 C C . ASP A 1 289 ? 3.042 8.089 2.502 1.00 94.12 289 ASP A C 1
ATOM 2371 O O . ASP A 1 289 ? 3.386 7.308 1.608 1.00 94.12 289 ASP A O 1
ATOM 2375 N N . ILE A 1 290 ? 2.467 7.656 3.628 1.00 94.06 290 ILE A N 1
ATOM 2376 C CA . ILE A 1 290 ? 2.256 6.217 3.882 1.00 94.06 290 ILE A CA 1
ATOM 2377 C C . ILE A 1 290 ? 1.166 5.606 2.997 1.00 94.06 290 ILE A C 1
ATOM 2379 O O . ILE A 1 290 ? 1.111 4.384 2.853 1.00 94.06 290 ILE A O 1
ATOM 2383 N N . TYR A 1 291 ? 0.300 6.417 2.391 1.00 91.62 291 TYR A N 1
ATOM 2384 C CA . TYR A 1 291 ? -0.740 5.944 1.479 1.00 91.62 291 TYR A CA 1
ATOM 2385 C C . TYR A 1 291 ? -0.139 5.625 0.107 1.00 91.62 291 TYR A C 1
ATOM 2387 O O . TYR A 1 291 ? -0.535 4.650 -0.533 1.00 91.62 291 TYR A O 1
ATOM 2395 N N . LYS A 1 292 ? 0.882 6.383 -0.310 1.00 91.06 292 LYS A N 1
ATOM 2396 C CA . LYS A 1 292 ? 1.550 6.212 -1.610 1.00 91.06 292 LYS A CA 1
ATOM 2397 C C . LYS A 1 292 ? 2.783 5.318 -1.569 1.00 91.06 292 LYS A C 1
ATOM 2399 O O . LYS A 1 292 ? 3.062 4.632 -2.556 1.00 91.06 292 LYS A O 1
ATOM 2404 N N . HIS A 1 293 ? 3.541 5.331 -0.475 1.00 93.50 293 HIS A N 1
ATOM 2405 C CA . HIS A 1 293 ? 4.871 4.724 -0.419 1.00 93.50 293 HIS A CA 1
ATOM 2406 C C . HIS A 1 293 ? 4.892 3.431 0.407 1.00 93.50 293 HIS A C 1
ATOM 2408 O O . HIS A 1 293 ? 4.446 3.411 1.552 1.00 93.50 293 HIS A O 1
ATOM 2414 N N . HIS A 1 294 ? 5.459 2.359 -0.156 1.00 92.81 294 HIS A N 1
ATOM 2415 C CA . HIS A 1 294 ? 5.677 1.066 0.521 1.00 92.81 294 HIS A CA 1
ATOM 2416 C C . HIS A 1 294 ? 7.146 0.603 0.525 1.00 92.81 294 HIS A C 1
ATOM 2418 O O . HIS A 1 294 ? 7.530 -0.317 1.255 1.00 92.81 294 HIS A O 1
ATOM 2424 N N . SER A 1 295 ? 7.997 1.255 -0.263 1.00 95.00 295 SER A N 1
ATOM 2425 C CA . SER A 1 295 ? 9.444 1.038 -0.259 1.00 95.00 295 SER A CA 1
ATOM 2426 C C . SER A 1 295 ? 10.201 2.280 -0.710 1.00 95.00 295 SER A C 1
ATOM 2428 O O . SER A 1 295 ? 9.649 3.134 -1.401 1.00 95.00 295 SER A O 1
ATOM 2430 N N . ILE A 1 296 ? 11.473 2.357 -0.324 1.00 95.88 296 ILE A N 1
ATOM 2431 C CA . ILE A 1 296 ? 12.449 3.340 -0.800 1.00 95.88 296 ILE A CA 1
ATOM 2432 C C . ILE A 1 296 ? 13.569 2.565 -1.490 1.00 95.88 296 ILE A C 1
ATOM 2434 O O . ILE A 1 296 ? 14.119 1.623 -0.919 1.00 95.88 296 ILE A O 1
ATOM 2438 N N . ILE A 1 297 ? 13.915 2.955 -2.710 1.00 95.38 297 ILE A N 1
ATOM 2439 C CA . ILE A 1 297 ? 14.996 2.357 -3.490 1.00 95.38 297 ILE A CA 1
ATOM 2440 C C . ILE A 1 297 ? 16.082 3.410 -3.689 1.00 95.38 297 ILE A C 1
ATOM 2442 O O . ILE A 1 297 ? 15.928 4.327 -4.489 1.00 95.38 297 ILE A O 1
ATOM 2446 N N . PHE A 1 298 ? 17.198 3.259 -2.987 1.00 96.12 298 PHE A N 1
ATOM 2447 C CA . PHE A 1 298 ? 18.395 4.077 -3.153 1.00 96.12 298 PHE A CA 1
ATOM 2448 C C . PHE A 1 298 ? 19.226 3.613 -4.348 1.00 96.12 298 PHE A C 1
ATOM 2450 O O . PHE A 1 298 ? 19.402 2.416 -4.559 1.00 96.12 298 PHE A O 1
ATOM 2457 N N . VAL A 1 299 ? 19.787 4.546 -5.118 1.00 95.19 299 VAL A N 1
ATOM 2458 C CA . VAL A 1 299 ? 20.527 4.254 -6.354 1.00 95.19 299 VAL A CA 1
ATOM 2459 C C . VAL A 1 299 ? 21.899 4.925 -6.341 1.00 95.19 299 VAL A C 1
ATOM 2461 O O . VAL A 1 299 ? 22.012 6.149 -6.296 1.00 95.19 299 VAL A O 1
ATOM 2464 N N . ALA A 1 300 ? 22.959 4.111 -6.407 1.00 93.50 300 ALA A N 1
ATOM 2465 C CA . ALA A 1 300 ? 24.355 4.567 -6.383 1.00 93.50 300 ALA A CA 1
ATOM 2466 C C . ALA A 1 300 ? 24.846 5.099 -7.742 1.00 93.50 300 ALA A C 1
ATOM 2468 O O . ALA A 1 300 ? 25.843 5.823 -7.833 1.00 93.50 300 ALA A O 1
ATOM 2469 N N . GLY A 1 301 ? 24.185 4.681 -8.824 1.00 82.38 301 GLY A N 1
ATOM 2470 C CA . GLY A 1 301 ? 24.508 5.068 -10.192 1.00 82.38 301 GLY A CA 1
ATOM 2471 C C . GLY A 1 301 ? 23.945 6.434 -10.587 1.00 82.38 301 GLY A C 1
ATOM 2472 O O . GLY A 1 301 ? 23.041 6.975 -9.951 1.00 82.38 301 GLY A O 1
ATOM 2473 N N . LYS A 1 302 ? 24.464 6.978 -11.694 1.00 79.25 302 LYS A N 1
ATOM 2474 C CA . LYS A 1 302 ? 23.785 8.075 -12.392 1.00 79.25 302 LYS A CA 1
ATOM 2475 C C . LYS A 1 302 ? 22.496 7.532 -12.996 1.00 79.25 302 LYS A C 1
ATOM 2477 O O . LYS A 1 302 ? 22.546 6.523 -13.702 1.00 79.25 302 LYS A O 1
ATOM 2482 N N . ILE A 1 303 ? 21.388 8.223 -12.760 1.00 80.00 303 ILE A N 1
ATOM 2483 C CA . ILE A 1 303 ? 20.149 7.962 -13.484 1.00 80.00 303 ILE A CA 1
ATOM 2484 C C . ILE A 1 303 ? 20.411 8.308 -14.947 1.00 80.00 303 ILE A C 1
ATOM 2486 O O . ILE A 1 303 ? 20.844 9.414 -15.270 1.00 80.00 303 ILE A O 1
ATOM 2490 N N . ARG A 1 304 ? 20.258 7.316 -15.823 1.00 74.19 304 ARG A N 1
ATOM 2491 C CA . ARG A 1 304 ? 20.306 7.532 -17.266 1.00 74.19 304 ARG A CA 1
ATOM 2492 C C . ARG A 1 304 ? 18.879 7.767 -17.716 1.00 74.19 304 ARG A C 1
ATOM 2494 O O . ARG A 1 304 ? 18.034 6.906 -17.491 1.00 74.19 304 ARG A O 1
ATOM 2501 N N . GLU A 1 305 ? 18.632 8.897 -18.361 1.00 71.00 305 GLU A N 1
ATOM 2502 C CA . GLU A 1 305 ? 17.387 9.084 -19.094 1.00 71.00 305 GLU A CA 1
ATOM 2503 C C . GLU A 1 305 ? 17.351 8.056 -20.222 1.00 71.00 305 GLU A C 1
ATOM 2505 O O . GLU A 1 305 ? 18.205 8.048 -21.116 1.00 71.00 305 GLU A O 1
ATOM 2510 N N . TRP A 1 306 ? 16.398 7.131 -20.141 1.00 69.69 306 TRP A N 1
ATOM 2511 C CA . TRP A 1 306 ? 16.160 6.204 -21.230 1.00 69.69 306 TRP A CA 1
ATOM 2512 C C . TRP A 1 306 ? 15.370 6.948 -22.298 1.00 69.69 306 TRP A C 1
ATOM 2514 O O . TRP A 1 306 ? 14.240 7.371 -22.067 1.00 69.69 306 TRP A O 1
ATOM 2524 N N . LYS A 1 307 ? 15.968 7.130 -23.475 1.00 80.94 307 LYS A N 1
ATOM 2525 C CA . LYS A 1 307 ? 15.251 7.699 -24.613 1.00 80.94 307 LYS A CA 1
ATOM 2526 C C . LYS A 1 307 ? 14.378 6.614 -25.235 1.00 80.94 307 LYS A C 1
ATOM 2528 O O . LYS A 1 307 ? 14.917 5.589 -25.649 1.00 80.94 307 LYS A O 1
ATOM 2533 N N . GLU A 1 308 ? 13.069 6.849 -25.310 1.00 90.44 308 GLU A N 1
ATOM 2534 C CA . GLU A 1 308 ? 12.143 5.973 -26.036 1.00 90.44 308 GLU A CA 1
ATOM 2535 C C . GLU A 1 308 ? 12.666 5.761 -27.467 1.00 90.44 308 GLU A C 1
ATOM 2537 O O . GLU A 1 308 ? 12.926 6.716 -28.208 1.00 90.44 308 GLU A O 1
ATOM 2542 N N . LEU A 1 309 ? 12.880 4.497 -27.830 1.00 94.06 309 LEU A N 1
ATOM 2543 C CA . LEU A 1 309 ? 13.258 4.073 -29.174 1.00 94.06 309 LEU A CA 1
ATOM 2544 C C . LEU A 1 309 ? 12.016 3.564 -29.920 1.00 94.06 309 LEU A C 1
ATOM 2546 O O . LEU A 1 309 ? 11.042 3.150 -29.285 1.00 94.06 309 LEU A O 1
ATOM 2550 N N . PRO A 1 310 ? 12.038 3.530 -31.265 1.00 95.19 310 PRO A N 1
ATOM 2551 C CA . PRO A 1 310 ? 10.976 2.891 -32.031 1.00 95.19 310 PRO A CA 1
ATOM 2552 C C . PRO A 1 310 ? 10.741 1.440 -31.592 1.00 95.19 310 PRO A C 1
ATOM 2554 O O . PRO A 1 310 ? 11.672 0.726 -31.197 1.00 95.19 310 PRO A O 1
ATOM 2557 N N . CYS A 1 311 ? 9.487 0.995 -31.666 1.00 95.75 311 CYS A N 1
ATOM 2558 C CA . CYS A 1 311 ? 9.142 -0.395 -31.395 1.00 95.75 311 CYS A CA 1
ATOM 2559 C C . CYS A 1 311 ? 9.833 -1.315 -32.406 1.00 95.75 311 CYS A C 1
ATOM 2561 O O . CYS A 1 311 ? 9.790 -1.062 -33.606 1.00 95.75 311 CYS A O 1
ATOM 2563 N N . THR A 1 312 ? 10.452 -2.388 -31.919 1.00 95.38 312 THR A N 1
ATOM 2564 C CA . THR A 1 312 ? 11.091 -3.420 -32.752 1.00 95.38 312 THR A CA 1
ATOM 2565 C C . THR A 1 312 ? 10.183 -4.618 -33.023 1.00 95.38 312 THR A C 1
ATOM 2567 O O . THR A 1 312 ? 10.642 -5.623 -33.553 1.00 95.38 312 THR A O 1
ATOM 2570 N N . GLU A 1 313 ? 8.919 -4.542 -32.599 1.00 95.25 313 GLU A N 1
ATOM 2571 C CA . GLU A 1 313 ? 7.919 -5.609 -32.733 1.00 95.25 313 GLU A CA 1
ATOM 2572 C C . GLU A 1 313 ? 8.351 -6.970 -32.146 1.00 95.25 313 GLU A C 1
ATOM 2574 O O . GLU A 1 313 ? 7.882 -8.023 -32.560 1.00 95.25 313 GLU A O 1
ATOM 2579 N N . CYS A 1 314 ? 9.222 -6.969 -31.128 1.00 96.00 314 CYS A N 1
ATOM 2580 C CA . CYS A 1 314 ? 9.740 -8.198 -30.507 1.00 96.00 314 CYS A CA 1
ATOM 2581 C C . CYS A 1 314 ? 8.689 -9.052 -29.769 1.00 96.00 314 CYS A C 1
ATOM 2583 O O . CYS A 1 314 ? 8.926 -10.228 -29.512 1.00 96.00 314 CYS A O 1
ATOM 2585 N N . GLY A 1 315 ? 7.540 -8.477 -29.398 1.00 95.38 315 GLY A N 1
ATOM 2586 C CA . GLY A 1 315 ? 6.437 -9.192 -28.747 1.00 95.38 315 GLY A CA 1
ATOM 2587 C C . GLY A 1 315 ? 6.587 -9.452 -27.242 1.00 95.38 315 GLY A C 1
ATOM 2588 O O . GLY A 1 315 ? 5.625 -9.909 -26.630 1.00 95.38 315 GLY A O 1
ATOM 2589 N N . GLU A 1 316 ? 7.719 -9.114 -26.609 1.00 97.12 316 GLU A N 1
ATOM 2590 C CA . GLU A 1 316 ? 7.981 -9.386 -25.177 1.00 97.12 316 GLU A CA 1
ATOM 2591 C C . GLU A 1 316 ? 6.869 -8.892 -24.241 1.00 97.12 316 GLU A C 1
ATOM 2593 O O . GLU A 1 316 ? 6.483 -9.581 -23.294 1.00 97.12 316 GLU A O 1
ATOM 2598 N N . CYS A 1 317 ? 6.298 -7.717 -24.521 1.00 96.19 317 CYS A N 1
ATOM 2599 C CA . CYS A 1 317 ? 5.207 -7.156 -23.728 1.00 96.19 317 CYS A CA 1
ATOM 2600 C C . CYS A 1 317 ? 3.894 -7.949 -23.826 1.00 96.19 317 CYS A C 1
ATOM 2602 O O . CYS A 1 317 ? 3.096 -7.900 -22.891 1.00 96.19 317 CYS A O 1
ATOM 2604 N N . THR A 1 318 ? 3.673 -8.671 -24.927 1.00 95.81 318 THR A N 1
ATOM 2605 C CA . THR A 1 318 ? 2.507 -9.537 -25.137 1.00 95.81 318 THR A CA 1
ATOM 2606 C C . THR A 1 318 ? 2.771 -10.941 -24.600 1.00 95.81 318 THR A C 1
ATOM 2608 O O . THR A 1 318 ? 1.949 -11.439 -23.834 1.00 95.81 318 THR A O 1
ATOM 2611 N N . TYR A 1 319 ? 3.926 -11.544 -24.905 1.00 96.00 319 TYR A N 1
ATOM 2612 C CA . TYR A 1 319 ? 4.273 -12.899 -24.452 1.00 96.00 319 TYR A CA 1
ATOM 2613 C C . TYR A 1 319 ? 4.362 -13.025 -22.927 1.00 96.00 319 TYR A C 1
ATOM 2615 O O . TYR A 1 319 ? 3.967 -14.047 -22.374 1.00 96.00 319 TYR A O 1
ATOM 2623 N N . ASN A 1 320 ? 4.831 -11.980 -22.240 1.00 96.06 320 ASN A N 1
ATOM 2624 C CA . ASN A 1 320 ? 4.946 -11.967 -20.779 1.00 96.06 320 ASN A CA 1
ATOM 2625 C C . ASN A 1 320 ? 3.740 -11.314 -20.085 1.00 96.06 320 ASN A C 1
ATOM 2627 O O . ASN A 1 320 ? 3.788 -11.056 -18.881 1.00 96.06 320 ASN A O 1
ATOM 2631 N N . CYS A 1 321 ? 2.660 -11.000 -20.812 1.00 95.81 321 CYS A N 1
ATOM 2632 C CA . CYS A 1 321 ? 1.469 -10.431 -20.195 1.00 95.81 321 CYS A CA 1
ATOM 2633 C C . CYS A 1 321 ? 0.708 -11.523 -19.417 1.00 95.81 321 CYS A C 1
ATOM 2635 O O . CYS A 1 321 ? 0.131 -12.415 -20.036 1.00 95.81 321 CYS A O 1
ATOM 2637 N N . PRO A 1 322 ? 0.601 -11.438 -18.078 1.00 93.75 322 PRO A N 1
ATOM 2638 C CA . PRO A 1 322 ? -0.011 -12.493 -17.254 1.00 93.75 322 PRO A CA 1
ATOM 2639 C C . PRO A 1 322 ? -1.527 -12.639 -17.471 1.00 93.75 322 PRO A C 1
ATOM 2641 O O . PRO A 1 322 ? -2.153 -13.607 -17.031 1.00 93.75 322 PRO A O 1
ATOM 2644 N N . LEU A 1 323 ? -2.134 -11.646 -18.121 1.00 93.38 323 LEU A N 1
ATOM 2645 C CA . LEU A 1 323 ? -3.558 -11.584 -18.437 1.00 93.38 323 LEU A CA 1
ATOM 2646 C C . LEU A 1 323 ? -3.811 -11.516 -19.947 1.00 93.38 323 LEU A C 1
ATOM 2648 O O . LEU A 1 323 ? -4.935 -11.235 -20.346 1.00 93.38 323 LEU A O 1
ATOM 2652 N N . GLU A 1 324 ? -2.783 -11.781 -20.765 1.00 93.69 324 GLU A N 1
ATOM 2653 C CA . GLU A 1 324 ? -2.900 -11.907 -22.225 1.00 93.69 324 GLU A CA 1
ATOM 2654 C C . GLU A 1 324 ? -3.552 -10.676 -22.891 1.00 93.69 324 GLU A C 1
ATOM 2656 O O . GLU A 1 324 ? -4.267 -10.774 -23.882 1.00 93.69 324 GLU A O 1
ATOM 2661 N N . CYS A 1 325 ? -3.304 -9.476 -22.349 1.00 95.00 325 CYS A N 1
ATOM 2662 C CA . CYS A 1 325 ? -4.010 -8.261 -22.765 1.00 95.00 325 CYS A CA 1
ATOM 2663 C C . CYS A 1 325 ? -3.551 -7.681 -24.111 1.00 95.00 325 CYS A C 1
ATOM 2665 O O . CYS A 1 325 ? -4.166 -6.730 -24.575 1.00 95.00 325 CYS A O 1
ATOM 2667 N N . ASN A 1 326 ? -2.480 -8.208 -24.710 1.00 95.81 326 ASN A N 1
ATOM 2668 C CA . ASN A 1 326 ? -1.856 -7.724 -25.948 1.00 95.81 326 ASN A CA 1
ATOM 2669 C C . ASN A 1 326 ? -1.404 -6.234 -25.946 1.00 95.81 326 ASN A C 1
ATOM 2671 O O . ASN A 1 326 ? -1.866 -5.449 -26.778 1.00 95.81 326 ASN A O 1
ATOM 2675 N N . PRO A 1 327 ? -0.487 -5.800 -25.050 1.00 96.38 327 PRO A N 1
ATOM 2676 C CA . PRO A 1 327 ? -0.057 -4.395 -24.955 1.00 96.38 327 PRO A CA 1
ATOM 2677 C C . PRO A 1 327 ? 0.615 -3.822 -26.212 1.00 96.38 327 PRO A C 1
ATOM 2679 O O . PRO A 1 327 ? 0.607 -2.607 -26.399 1.00 96.38 327 PRO A O 1
ATOM 2682 N N . ILE A 1 328 ? 1.214 -4.664 -27.065 1.00 95.81 328 ILE A N 1
ATOM 2683 C CA . ILE A 1 328 ? 1.911 -4.214 -28.284 1.00 95.81 328 ILE A CA 1
ATOM 2684 C C . ILE A 1 328 ? 0.978 -3.489 -29.266 1.00 95.81 328 ILE A C 1
ATOM 2686 O O . ILE A 1 328 ? 1.410 -2.551 -29.937 1.00 95.81 328 ILE A O 1
ATOM 2690 N N . SER A 1 329 ? -0.309 -3.857 -29.289 1.00 95.19 329 SER A N 1
ATOM 2691 C CA . SER A 1 329 ? -1.326 -3.240 -30.153 1.00 95.19 329 SER A CA 1
ATOM 2692 C C . SER A 1 329 ? -1.466 -1.729 -29.935 1.00 95.19 329 SER A C 1
ATOM 2694 O O . SER A 1 329 ? -1.725 -0.998 -30.884 1.00 95.19 329 SER A O 1
ATOM 2696 N N . LEU A 1 330 ? -1.176 -1.217 -28.731 1.00 94.50 330 LEU A N 1
ATOM 2697 C CA . LEU A 1 330 ? -1.203 0.224 -28.426 1.00 94.50 330 LEU A CA 1
ATOM 2698 C C . LEU A 1 330 ? -0.102 1.035 -29.131 1.00 94.50 330 LEU A C 1
ATOM 2700 O O . LEU A 1 330 ? -0.112 2.275 -29.102 1.00 94.50 330 LEU A O 1
ATOM 2704 N N . VAL A 1 331 ? 0.872 0.342 -29.719 1.00 94.25 331 VAL A N 1
ATOM 2705 C CA . VAL A 1 331 ? 2.007 0.929 -30.433 1.00 94.25 331 VAL A CA 1
ATOM 2706 C C . VAL A 1 331 ? 1.963 0.578 -31.915 1.00 94.25 331 VAL A C 1
ATOM 2708 O O . VAL A 1 331 ? 2.164 1.463 -32.740 1.00 94.25 331 VAL A O 1
ATOM 2711 N N . THR A 1 332 ? 1.700 -0.685 -32.254 1.00 92.81 332 THR A N 1
ATOM 2712 C CA . THR A 1 332 ? 1.740 -1.171 -33.644 1.00 92.81 332 THR A CA 1
ATOM 2713 C C . THR A 1 332 ? 0.382 -1.139 -34.342 1.00 92.81 332 THR A C 1
ATOM 2715 O O . THR A 1 332 ? 0.333 -1.230 -35.564 1.00 92.81 332 THR A O 1
ATOM 2718 N N . GLY A 1 333 ? -0.721 -1.052 -33.589 1.00 88.75 333 GLY A N 1
ATOM 2719 C CA . GLY A 1 333 ? -2.081 -1.231 -34.107 1.00 88.75 333 GLY A CA 1
ATOM 2720 C C . GLY A 1 333 ? -2.416 -2.674 -34.502 1.00 88.75 333 GLY A C 1
ATOM 2721 O O . GLY A 1 333 ? -3.449 -2.907 -35.113 1.00 88.75 333 GLY A O 1
ATOM 2722 N N . GLN A 1 334 ? -1.553 -3.652 -34.202 1.00 87.12 334 GLN A N 1
ATOM 2723 C CA . GLN A 1 334 ? -1.789 -5.048 -34.576 1.00 87.12 334 GLN A CA 1
ATOM 2724 C C . GLN A 1 334 ? -2.667 -5.760 -33.534 1.00 87.12 334 GLN A C 1
ATOM 2726 O O . GLN A 1 334 ? -2.214 -6.100 -32.433 1.00 87.12 334 GLN A O 1
ATOM 2731 N N . GLY A 1 335 ? -3.917 -6.033 -33.910 1.00 88.94 335 GLY A N 1
ATOM 2732 C CA . GLY A 1 335 ? -4.899 -6.691 -33.053 1.00 88.94 335 GLY A CA 1
ATOM 2733 C C . GLY A 1 335 ? -5.437 -5.771 -31.957 1.00 88.94 335 GLY A C 1
ATOM 2734 O O . GLY A 1 335 ? -5.241 -4.562 -31.981 1.00 88.94 335 GLY A O 1
ATOM 2735 N N . ARG A 1 336 ? -6.113 -6.357 -30.964 1.00 91.44 336 ARG A N 1
ATOM 2736 C CA . ARG A 1 336 ? -6.850 -5.604 -29.940 1.00 91.44 336 ARG A CA 1
ATOM 2737 C C . ARG A 1 336 ? -6.170 -5.632 -28.578 1.00 91.44 336 ARG A C 1
ATOM 2739 O O . ARG A 1 336 ? -5.730 -6.698 -28.146 1.00 91.44 336 ARG A O 1
ATOM 2746 N N . PHE A 1 337 ? -6.153 -4.493 -27.884 1.00 94.50 337 PHE A N 1
ATOM 2747 C CA . PHE A 1 337 ? -5.794 -4.408 -26.468 1.00 94.50 337 PHE A CA 1
ATOM 2748 C C . PHE A 1 337 ? -7.018 -4.666 -25.576 1.00 94.50 337 PHE A C 1
ATOM 2750 O O . PHE A 1 337 ? -8.055 -4.014 -25.706 1.00 94.50 337 PHE A O 1
ATOM 2757 N N . PHE A 1 338 ? -6.901 -5.581 -24.613 1.00 93.12 338 PHE A N 1
ATOM 2758 C CA . PHE A 1 338 ? -7.978 -5.883 -23.662 1.00 93.12 338 PHE A CA 1
ATOM 2759 C C . PHE A 1 338 ? -7.857 -5.033 -22.389 1.00 93.12 338 PHE A C 1
ATOM 2761 O O . PHE A 1 338 ? -7.447 -5.521 -21.335 1.00 93.12 338 PHE A O 1
ATOM 2768 N N . ALA A 1 339 ? -8.240 -3.755 -22.480 1.00 92.19 339 ALA A N 1
ATOM 2769 C CA . ALA A 1 339 ? -8.086 -2.779 -21.393 1.00 92.19 339 ALA A CA 1
ATOM 2770 C C . ALA A 1 339 ? -8.715 -3.222 -20.060 1.00 92.19 339 ALA A C 1
ATOM 2772 O O . ALA A 1 339 ? -8.064 -3.134 -19.019 1.00 92.19 339 ALA A O 1
ATOM 2773 N N . ASN A 1 340 ? -9.931 -3.776 -20.100 1.00 89.62 340 ASN A N 1
ATOM 2774 C CA . ASN A 1 340 ? -10.664 -4.220 -18.907 1.00 89.62 340 ASN A CA 1
ATOM 2775 C C . ASN A 1 340 ? -9.998 -5.397 -18.181 1.00 89.62 340 ASN A C 1
ATOM 2777 O O . ASN A 1 340 ? -10.230 -5.588 -16.994 1.00 89.62 340 ASN A O 1
ATOM 2781 N N . ALA A 1 341 ? -9.188 -6.194 -18.883 1.00 90.75 341 ALA A N 1
ATOM 2782 C CA . ALA A 1 341 ? -8.466 -7.309 -18.280 1.00 90.75 341 ALA A CA 1
ATOM 2783 C C . ALA A 1 341 ? -7.121 -6.874 -17.681 1.00 90.75 341 ALA A C 1
ATOM 2785 O O . ALA A 1 341 ? -6.561 -7.589 -16.861 1.00 90.75 341 ALA A O 1
ATOM 2786 N N . CYS A 1 342 ? -6.562 -5.733 -18.092 1.00 94.50 342 CYS A N 1
ATOM 2787 C CA . CYS A 1 342 ? -5.232 -5.332 -17.657 1.00 94.50 342 CYS A CA 1
ATOM 2788 C C . CYS A 1 342 ? -5.242 -4.817 -16.212 1.00 94.50 342 CYS A C 1
ATOM 2790 O O . CYS A 1 342 ? -5.977 -3.894 -15.886 1.00 94.50 342 CYS A O 1
ATOM 2792 N N . ILE A 1 343 ? -4.351 -5.335 -15.368 1.00 93.69 343 ILE A N 1
ATOM 2793 C CA . ILE A 1 343 ? -4.177 -4.908 -13.963 1.00 93.69 343 ILE A CA 1
ATOM 2794 C C . ILE A 1 343 ? -3.086 -3.845 -13.770 1.00 93.69 343 ILE A C 1
ATOM 2796 O O . ILE A 1 343 ? -2.654 -3.590 -12.654 1.00 93.69 343 ILE A O 1
ATOM 2800 N N . GLU A 1 344 ? -2.553 -3.276 -14.856 1.00 94.62 344 GLU A N 1
ATOM 2801 C CA . GLU A 1 344 ? -1.487 -2.261 -14.796 1.00 94.62 344 GLU A CA 1
ATOM 2802 C C . GLU A 1 344 ? -0.247 -2.705 -13.994 1.00 94.62 344 GLU A C 1
ATOM 2804 O O . GLU A 1 344 ? 0.385 -1.911 -13.294 1.00 94.62 344 GLU A O 1
ATOM 2809 N N . CYS A 1 345 ? 0.144 -3.976 -14.121 1.00 94.44 345 CYS A N 1
ATOM 2810 C CA . CYS A 1 345 ? 1.321 -4.532 -13.444 1.00 94.44 345 CYS A CA 1
ATOM 2811 C C . CYS A 1 345 ? 2.671 -4.051 -14.011 1.00 94.44 345 CYS A C 1
ATOM 2813 O O . CYS A 1 345 ? 3.718 -4.414 -13.507 1.00 94.44 345 CYS A O 1
ATOM 2815 N N . GLY A 1 346 ? 2.714 -3.294 -15.105 1.00 94.88 346 GLY A N 1
ATOM 2816 C CA . GLY A 1 346 ? 3.975 -2.708 -15.586 1.00 94.88 346 GLY A CA 1
ATOM 2817 C C . GLY A 1 346 ? 5.045 -3.672 -16.120 1.00 94.88 346 GLY A C 1
ATOM 2818 O O . GLY A 1 346 ? 6.069 -3.193 -16.600 1.00 94.88 346 GLY A O 1
ATOM 2819 N N . ILE A 1 347 ? 4.813 -4.993 -16.138 1.00 95.44 347 ILE A N 1
ATOM 2820 C CA . ILE A 1 347 ? 5.732 -5.986 -16.742 1.00 95.44 347 ILE A CA 1
ATOM 2821 C C . ILE A 1 347 ? 6.075 -5.601 -18.186 1.00 95.44 347 ILE A C 1
ATOM 2823 O O . ILE A 1 347 ? 7.230 -5.668 -18.597 1.00 95.44 347 ILE A O 1
ATOM 2827 N N . CYS A 1 348 ? 5.073 -5.142 -18.939 1.00 95.56 348 CYS A N 1
ATOM 2828 C CA . CYS A 1 348 ? 5.234 -4.708 -20.323 1.00 95.56 348 CYS A CA 1
ATOM 2829 C C . CYS A 1 348 ? 6.206 -3.528 -20.480 1.00 95.56 348 CYS A C 1
ATOM 2831 O O . CYS A 1 348 ? 7.013 -3.551 -21.404 1.00 95.56 348 CYS A O 1
ATOM 2833 N N . THR A 1 349 ? 6.160 -2.533 -19.588 1.00 94.44 349 THR A N 1
ATOM 2834 C CA . THR A 1 349 ? 7.120 -1.418 -19.577 1.00 94.44 349 THR A CA 1
ATOM 2835 C C . THR A 1 349 ? 8.506 -1.914 -19.193 1.00 94.44 349 THR A C 1
ATOM 2837 O O . THR A 1 349 ? 9.478 -1.602 -19.871 1.00 94.44 349 THR A O 1
ATOM 2840 N N . PHE A 1 350 ? 8.591 -2.716 -18.129 1.00 91.88 350 PHE A N 1
ATOM 2841 C CA . PHE A 1 350 ? 9.862 -3.180 -17.580 1.00 91.88 350 PHE A CA 1
ATOM 2842 C C . PHE A 1 350 ? 10.675 -4.026 -18.572 1.00 91.88 350 PHE A C 1
ATOM 2844 O O . PHE A 1 350 ? 11.891 -3.884 -18.649 1.00 91.88 350 PHE A O 1
ATOM 2851 N N . LEU A 1 351 ? 10.015 -4.895 -19.344 1.00 93.44 351 LEU A N 1
ATOM 2852 C CA . LEU A 1 351 ? 10.677 -5.782 -20.307 1.00 93.44 351 LEU A CA 1
ATOM 2853 C C . LEU A 1 351 ? 10.913 -5.142 -21.682 1.00 93.44 351 LEU A C 1
ATOM 2855 O O . LEU A 1 351 ? 11.556 -5.760 -22.527 1.00 93.44 351 LEU A O 1
ATOM 2859 N N . CYS A 1 352 ? 10.384 -3.944 -21.952 1.00 93.75 352 CYS A N 1
ATOM 2860 C CA . CYS A 1 352 ? 10.469 -3.351 -23.283 1.00 93.75 352 CYS A CA 1
ATOM 2861 C C . CYS A 1 352 ? 11.919 -2.946 -23.619 1.00 93.75 352 CYS A C 1
ATOM 2863 O O . CYS A 1 352 ? 12.430 -1.991 -23.030 1.00 93.75 352 CYS A O 1
ATOM 2865 N N . PRO A 1 353 ? 12.576 -3.567 -24.620 1.00 93.62 353 PRO A N 1
ATOM 2866 C CA . PRO A 1 353 ? 13.951 -3.211 -24.979 1.00 93.62 353 PRO A CA 1
ATOM 2867 C C . PRO A 1 353 ? 14.053 -1.805 -25.590 1.00 93.62 353 PRO A C 1
ATOM 2869 O O . PRO A 1 353 ? 15.104 -1.170 -25.522 1.00 93.62 353 PRO A O 1
ATOM 2872 N N . SER A 1 354 ? 12.954 -1.302 -26.160 1.00 94.69 354 SER A N 1
ATOM 2873 C CA . SER A 1 354 ? 12.854 0.054 -26.707 1.00 94.69 354 SER A CA 1
ATOM 2874 C C . SER A 1 354 ? 12.565 1.121 -25.640 1.00 94.69 354 SER A C 1
ATOM 2876 O O . SER A 1 354 ? 12.509 2.301 -25.976 1.00 94.69 354 SER A O 1
ATOM 2878 N N . GLY A 1 355 ? 12.373 0.739 -24.370 1.00 91.12 355 GLY A N 1
ATOM 2879 C CA . GLY A 1 355 ? 12.060 1.677 -23.287 1.00 91.12 355 GLY A CA 1
ATOM 2880 C C . GLY A 1 355 ? 10.716 2.393 -23.452 1.00 91.12 355 GLY A C 1
ATOM 2881 O O . GLY A 1 355 ? 10.567 3.522 -22.997 1.00 91.12 355 GLY A O 1
ATOM 2882 N N . ILE A 1 356 ? 9.747 1.773 -24.135 1.00 93.62 356 ILE A N 1
ATOM 2883 C CA . ILE A 1 356 ? 8.423 2.365 -24.354 1.00 93.62 356 ILE A CA 1
ATOM 2884 C C . ILE A 1 356 ? 7.622 2.292 -23.041 1.00 93.62 356 ILE A C 1
ATOM 2886 O O . ILE A 1 356 ? 7.459 1.188 -22.505 1.00 93.62 356 ILE A O 1
ATOM 2890 N N . PRO A 1 357 ? 7.050 3.408 -22.543 1.00 92.25 357 PRO A N 1
ATOM 2891 C CA . PRO A 1 357 ? 6.253 3.439 -21.316 1.00 92.25 357 PRO A CA 1
ATOM 2892 C C . PRO A 1 357 ? 4.846 2.857 -21.547 1.00 92.25 357 PRO A C 1
ATOM 2894 O O . PRO A 1 357 ? 3.830 3.547 -21.497 1.00 92.25 357 PRO A O 1
ATOM 2897 N N . LEU A 1 358 ? 4.769 1.557 -21.852 1.00 94.50 358 LEU A N 1
ATOM 2898 C CA . LEU A 1 358 ? 3.522 0.868 -22.210 1.00 94.50 358 LEU A CA 1
ATOM 2899 C C . LEU A 1 358 ? 2.454 0.977 -21.118 1.00 94.50 358 LEU A C 1
ATOM 2901 O O . LEU A 1 358 ? 1.286 1.168 -21.433 1.00 94.50 358 LEU A O 1
ATOM 2905 N N . ARG A 1 359 ? 2.842 0.901 -19.844 1.00 94.19 359 ARG A N 1
ATOM 2906 C CA . ARG A 1 359 ? 1.936 1.068 -18.701 1.00 94.19 359 ARG A CA 1
ATOM 2907 C C . ARG A 1 359 ? 1.244 2.431 -18.684 1.00 94.19 359 ARG A C 1
ATOM 2909 O O . ARG A 1 359 ? 0.058 2.477 -18.374 1.00 94.19 359 ARG A O 1
ATOM 2916 N N . ASP A 1 360 ? 1.941 3.503 -19.049 1.00 92.06 360 ASP A N 1
ATOM 2917 C CA . ASP A 1 360 ? 1.340 4.839 -19.099 1.00 92.06 360 ASP A CA 1
ATOM 2918 C C . ASP A 1 360 ? 0.366 4.936 -20.274 1.00 92.06 360 ASP A C 1
ATOM 2920 O O . ASP A 1 360 ? -0.780 5.329 -20.086 1.00 92.06 360 ASP A O 1
ATOM 2924 N N . LYS A 1 361 ? 0.737 4.401 -21.448 1.00 93.69 361 LYS A N 1
ATOM 2925 C CA . LYS A 1 361 ? -0.189 4.288 -22.592 1.00 93.69 361 LYS A CA 1
ATOM 2926 C C . LYS A 1 361 ? -1.442 3.457 -22.252 1.00 93.69 361 LYS A C 1
ATOM 2928 O O . LYS A 1 361 ? -2.527 3.764 -22.733 1.00 93.69 361 LYS A O 1
ATOM 2933 N N . ILE A 1 362 ? -1.311 2.407 -21.435 1.00 94.62 362 ILE A N 1
ATOM 2934 C CA . ILE A 1 362 ? -2.442 1.595 -20.947 1.00 94.62 362 ILE A CA 1
ATOM 2935 C C . ILE A 1 362 ? -3.360 2.423 -20.042 1.00 94.62 362 ILE A C 1
ATOM 2937 O O . ILE A 1 362 ? -4.582 2.333 -20.168 1.00 94.62 362 ILE A O 1
ATOM 2941 N N . ARG A 1 363 ? -2.783 3.216 -19.134 1.00 92.62 363 ARG A N 1
ATOM 2942 C CA . ARG A 1 363 ? -3.536 4.122 -18.258 1.00 92.62 363 ARG A CA 1
ATOM 2943 C C . ARG A 1 363 ? -4.288 5.169 -19.060 1.00 92.62 363 ARG A C 1
ATOM 2945 O O . ARG A 1 363 ? -5.462 5.386 -18.783 1.00 92.62 363 ARG A O 1
ATOM 2952 N N . ASP A 1 364 ? -3.659 5.732 -20.087 1.00 91.75 364 ASP A N 1
ATOM 2953 C CA . ASP A 1 364 ? -4.312 6.693 -20.976 1.00 91.75 364 ASP A CA 1
ATOM 2954 C C . ASP A 1 364 ? -5.567 6.100 -21.631 1.00 91.75 364 ASP A C 1
ATOM 2956 O O . ASP A 1 364 ? -6.640 6.702 -21.633 1.00 91.75 364 ASP A O 1
ATOM 2960 N N . VAL A 1 365 ? -5.462 4.866 -22.130 1.00 92.31 365 VAL A N 1
ATOM 2961 C CA . VAL A 1 365 ? -6.596 4.148 -22.727 1.00 92.31 365 VAL A CA 1
ATOM 2962 C C . VAL A 1 365 ? -7.695 3.867 -21.704 1.00 92.31 365 VAL A C 1
ATOM 2964 O O . VAL A 1 365 ? -8.868 4.105 -21.979 1.00 92.31 365 VAL A O 1
ATOM 2967 N N . LYS A 1 366 ? -7.340 3.376 -20.511 1.00 90.81 366 LYS A N 1
ATOM 2968 C CA . LYS A 1 366 ? -8.317 3.093 -19.448 1.00 90.81 366 LYS A CA 1
ATOM 2969 C C . LYS A 1 366 ? -9.036 4.346 -18.950 1.00 90.81 366 LYS A C 1
ATOM 2971 O O . LYS A 1 366 ? -10.221 4.277 -18.641 1.00 90.81 366 LYS A O 1
ATOM 2976 N N . ASN A 1 367 ? -8.329 5.472 -18.900 1.00 88.31 367 ASN A N 1
ATOM 2977 C CA . ASN A 1 367 ? -8.869 6.761 -18.475 1.00 88.31 367 ASN A CA 1
ATOM 2978 C C . ASN A 1 367 ? -9.618 7.492 -19.601 1.00 88.31 367 ASN A C 1
ATOM 2980 O O . ASN A 1 367 ? -10.166 8.568 -19.370 1.00 88.31 367 ASN A O 1
ATOM 2984 N N . GLY A 1 368 ? -9.640 6.937 -20.818 1.00 84.75 368 GLY A N 1
ATOM 2985 C CA . GLY A 1 368 ? -10.296 7.540 -21.977 1.00 84.75 368 GLY A CA 1
ATOM 2986 C C . GLY A 1 368 ? -9.577 8.772 -22.536 1.00 84.75 368 GLY A C 1
ATOM 2987 O O . GLY A 1 368 ? -10.164 9.504 -23.328 1.00 84.75 368 GLY A O 1
ATOM 2988 N N . THR A 1 369 ? -8.319 9.017 -22.156 1.00 72.06 369 THR A N 1
ATOM 2989 C CA . THR A 1 369 ? -7.497 10.102 -22.723 1.00 72.06 369 THR A CA 1
ATOM 2990 C C . THR A 1 369 ? -6.879 9.716 -24.069 1.00 72.06 369 THR A C 1
ATOM 2992 O O . THR A 1 369 ? -6.374 10.579 -24.788 1.00 72.06 369 THR A O 1
ATOM 2995 N N . ARG A 1 370 ? -6.951 8.431 -24.442 1.00 75.00 370 ARG A N 1
ATOM 2996 C CA . ARG A 1 370 ? -6.546 7.901 -25.747 1.00 75.00 370 ARG A CA 1
ATOM 2997 C C . ARG A 1 370 ? -7.498 6.796 -26.203 1.00 75.00 370 ARG A C 1
ATOM 2999 O O . ARG A 1 370 ? -7.934 5.979 -25.399 1.00 75.00 370 ARG A O 1
ATOM 3006 N N . GLU A 1 371 ? -7.796 6.744 -27.498 1.00 70.44 371 GLU A N 1
ATOM 3007 C CA . GLU A 1 371 ? -8.620 5.677 -28.074 1.00 70.44 371 GLU A CA 1
ATOM 3008 C C . GLU A 1 371 ? -7.832 4.362 -28.191 1.00 70.44 371 GLU A C 1
ATOM 3010 O O . GLU A 1 371 ? -6.624 4.361 -28.459 1.00 70.44 371 GLU A O 1
ATOM 3015 N N . ASN A 1 372 ? -8.523 3.232 -28.007 1.00 68.69 372 ASN A N 1
ATOM 3016 C CA . ASN A 1 372 ? -7.977 1.936 -28.400 1.00 68.69 372 ASN A CA 1
ATOM 3017 C C . ASN A 1 372 ? -7.749 1.941 -29.912 1.00 68.69 372 ASN A C 1
ATOM 3019 O O . ASN A 1 372 ? -8.646 2.285 -30.679 1.00 68.69 372 ASN A O 1
ATOM 3023 N N . LEU A 1 373 ? -6.557 1.522 -30.333 1.00 63.34 373 LEU A N 1
ATOM 3024 C CA . LEU A 1 373 ? -6.277 1.239 -31.735 1.00 63.34 373 LEU A CA 1
ATOM 3025 C C . LEU A 1 373 ? -6.944 -0.102 -32.083 1.00 63.34 373 LEU A C 1
ATOM 3027 O O . LEU A 1 373 ? -6.284 -1.133 -32.120 1.00 63.34 373 LEU A O 1
ATOM 3031 N N . ASP A 1 374 ? -8.269 -0.105 -32.236 1.00 47.53 374 ASP A N 1
ATOM 3032 C CA . ASP A 1 374 ? -9.012 -1.250 -32.764 1.00 47.53 374 ASP A CA 1
ATOM 3033 C C . ASP A 1 374 ? -8.859 -1.228 -34.303 1.00 47.53 374 ASP A C 1
ATOM 3035 O O . ASP A 1 374 ? -9.621 -0.545 -34.990 1.00 47.53 374 ASP A O 1
ATOM 3039 N N . VAL A 1 375 ? -7.847 -1.928 -34.841 1.00 41.78 375 VAL A N 1
ATOM 3040 C CA . VAL A 1 375 ? -7.689 -2.188 -36.291 1.00 41.78 375 VAL A CA 1
ATOM 3041 C C . VAL A 1 375 ? -7.782 -3.679 -36.581 1.00 41.78 375 VAL A C 1
ATOM 3043 O O . VAL A 1 375 ? -7.075 -4.468 -35.908 1.00 41.78 375 VAL A O 1
#

Secondary structure (DSSP, 8-state):
-------TTTTSSSPEEE-PPTT-EE-S-SSEEE-TT-EEEE-SSSEEE-SSSEEEEEEE-SS-EEEEEEE-S-----------TT--HHHHHHHHHHTT-B-SSSTTSBHHHHHHH--SSEEEE-S--SS-SS-HHHHHHHHSHHHHHHHHHHHHHH-TTPEEEETTTSPPSSSS--TTTTSHHHHHHHHH------TTTEEEE-HHHHHHHHHHHHH---S-EEEEEEEEE-TTS-EEE-SSPEEEETT-B-HHHHHHHTTT-SEEEES-TTTTPPPEETTS--B--TTT-SEEEEE-SPPP--PPPPP----HHHHT-TT---TTHHHH--S---GGG-----HHHHT-TT---HHHHHHHHHTTSS-----

Foldseek 3Di:
DDPPPPDPVPQQAAWFKFFADPPWAAPDDPQDWFAALDFGIHHLAATDHDNATATWHWDDDPPGIMIIGRHDDDDDQPQAFDDDLPQALVNLLVLQRSLRADALLDLSYRPSRLLVLAPAEEEEEDQDAQVCLDRLLVVCVVPPVVLVVSVVSRCCVRHVRHDYHYCSPPPFPDDDDDPRCNHPQLVCCVRVVDNDDDSNHYHYHYSQSVVQSSSRPTRVNGPFKAFAWEWEQAQVRDIDTDPGTDIDGFSRKCLSVLVVCCVQFQKKFFDDPLVVTDIDGSVDIDGDHRSPGRYMYGYRHDDDPQDQAQAPVPCQLQVPQSQNQRLCCLRVVPAWGPLVSHPLRNSSQVPGPRNDSSSVSSVCCNVVVDPTSHD

Solvent-accessible surface area (backbone atoms only — not comparable to full-atom values): 21105 Å² total; per-residue (Å²): 139,84,82,77,74,72,62,73,76,67,73,73,75,66,52,29,44,40,76,65,61,92,89,47,44,70,71,63,76,70,69,34,81,46,42,56,45,38,75,44,31,42,45,99,62,40,36,46,50,31,56,45,36,24,44,35,33,76,42,85,51,101,87,51,59,32,42,38,29,45,68,54,85,90,86,75,83,83,59,55,81,49,84,62,97,77,67,46,63,71,60,50,35,51,47,29,52,65,20,28,34,50,27,75,82,44,76,88,33,27,37,34,55,54,63,70,56,40,72,63,51,34,35,38,35,38,51,38,40,60,79,54,72,62,67,36,32,60,51,34,63,75,77,35,44,70,60,51,54,54,47,54,55,46,50,46,68,72,39,68,81,34,48,74,45,61,28,60,87,40,82,66,93,62,94,69,93,52,91,60,49,25,34,66,61,53,29,42,31,73,67,68,69,41,89,76,78,48,62,42,44,36,47,72,39,28,20,55,42,48,53,52,47,48,32,30,71,30,21,73,38,41,66,33,60,45,68,29,27,44,33,40,33,43,76,87,69,50,79,48,69,56,92,67,59,47,77,44,43,39,10,33,62,41,51,67,58,29,62,69,40,26,86,65,21,48,26,31,34,50,50,46,84,47,71,70,60,68,79,43,54,30,85,57,90,48,53,41,49,59,91,80,46,49,22,41,35,33,25,42,46,81,87,73,84,77,71,67,45,76,82,82,80,79,50,58,35,31,77,67,33,95,65,65,28,30,60,54,10,80,76,74,36,63,43,62,58,41,64,92,63,54,82,74,68,18,57,39,24,67,65,33,91,33,49,43,64,47,44,58,58,50,48,32,38,71,73,65,78,36,81,78,46,79,92